Protein 3R2N (pdb70)

Foldseek 3Di:
DDDPVVFLVVQLVQQVPAADPPVVKKKKKWFAFPVGDIFIFIWHADPPGVVIDHRLNRRLVVCVVVPAGATAEMFMAINVSAGDDDDPVSLVVNCVRHNQNHWYQHNVGIDGSCVVPPD/DPDDDVVVFLVQQQVQQVPAADPPVPKKKKKWFQFPVGDIFIFIWHADPPGVVIDHRLNRRLVRCVVVPHGATAEMFMAIPVSQGDDDDPVSLVVNCVRHNQRRWYQHNVGIDTSCVVPPD/DDPVVVFLVVQLVQQVPAADPPVPKKKKKWFAFPVGDIFMFIWHADPPGVPIDHRLNRRLVVCVVVPHGATAEMFMQINVSAGDDDDPVSLVVNCVRHNQNHWYQHNVGIDTSCRVPPD/DVVPDDVVVFLVVQLVVQVPAADPPPPKKKKKWFAFPVGDIFMFIWHADPPRVVTRHRLNRRLVVCVVVPHGATAEMFMAINVSAGDDDDPVSLVSNCVRHNQNRWYQHNVGIDGSCVVPPD

Sequence (481 aa):
DVNWDTLQKAAVAARANSYAPYSNFPVGVAGFVNDGRLITGVNVENASYGLALCAECSMISALYATGGGRLVAVYCCVDGNGDSLMPCGRCRQLLYEHGGPELKIMTPKGVQTMAQLLPQMGDVNWDTLQKAAVAARANSYAPYSNFPVGVAGFVNDGRLITGVNVENASYGLALCAECSMISALYATGGGRLVAVYCCVDGNGDSLMPCGRCRQLLYEHGGPELKIMTPKGVQTMAQLLPQDVNWDTLQKAAVAARANSYAPYSNFPVGVAGFVNDGRLITGVNVENASYGLALCAECSMISALYATGGGRLVAVYCCVDGNGDSLMPCGRCRQLLYEHGGPELKIMTPKGVQTMAQLLPQSMGDVNWDTLQKAAVAARANSYAPYSNFPVGVAGFVNDGRLITGVNVENASYGLALCAECSMISALYATGGGRLVAVYCCVDGNGDSLMPCGRCRQLLYEHGGPELKIMTPKGVQTMAQLLPQ

InterPro domains:
  IPR002125 Cytidine and deoxycytidylate deaminase domain [PF00383] (9-104)
  IPR002125 Cytidine and deoxycytidylate deaminase domain [PS51747] (4-126)
  IPR006262 Cytidine deaminase, homotetrameric [TIGR01354] (7-127)
  IPR016192 APOBEC/CMP deaminase, zinc-binding [PS00903] (56-96)
  IPR016193 Cytidine deaminase-like [SSF53927] (5-126)
  IPR050202 Cytidine and Deoxycytidylate Deaminase [PTHR11644] (7-127)

Solvent-accessible surface area: 17416 Å² total; per-residue (Å²): 208,24,82,47,106,56,0,45,52,20,0,46,70,15,44,91,52,26,50,12,78,82,32,87,101,42,12,0,0,0,0,34,2,94,96,54,62,70,10,39,2,3,12,3,10,0,64,15,38,13,6,10,8,25,1,7,1,4,0,0,4,25,0,22,50,74,52,12,34,108,2,67,0,0,27,1,0,22,39,132,13,83,19,50,32,2,21,0,21,0,1,19,3,0,53,24,0,13,4,72,81,3,94,0,32,6,100,97,26,63,53,40,0,49,86,1,0,37,120,250,82,130,32,82,46,106,59,0,46,59,18,0,49,70,14,46,89,47,25,51,11,75,81,38,126,101,42,12,0,0,0,0,36,2,90,102,53,62,73,8,40,3,3,15,4,10,1,58,16,37,12,5,8,8,25,1,8,0,4,0,0,4,26,0,27,48,80,52,9,38,101,2,60,0,0,28,3,0,23,39,129,10,87,17,40,43,3,21,0,19,0,2,23,5,0,58,30,2,11,8,65,150,3,86,0,31,4,102,92,29,69,31,46,0,52,90,0,1,35,103,156,33,87,51,104,58,0,46,53,19,0,50,71,16,45,91,50,25,47,10,63,76,36,120,103,42,16,0,0,0,0,35,3,97,102,52,62,72,8,38,2,3,13,3,10,0,63,16,39,13,4,7,8,23,1,10,0,4,0,0,5,28,0,23,57,75,52,9,37,113,2,62,0,0,27,1,0,21,38,131,9,84,16,44,51,3,20,0,17,0,2,23,4,0,54,28,2,12,5,68,78,3,86,0,30,5,95,106,26,60,57,41,0,49,91,1,0,31,114,130,202,79,102,30,80,42,88,54,0,43,135,20,0,53,68,16,46,92,49,26,53,12,79,78,36,131,97,42,12,0,0,0,0,36,3,91,101,53,62,65,9,39,1,2,12,3,10,1,57,14,38,12,7,10,9,24,1,7,1,4,0,0,4,26,0,25,50,81,52,10,36,107,2,61,0,0,25,2,0,24,38,133,9,87,21,42,37,1,20,0,20,0,1,19,2,0,53,26,1,13,4,69,80,2,87,0,34,8,94,168,28,63,46,42,0,51,89,3,0,34,113

Radius of gyration: 21.73 Å; Cα contacts (8 Å, |Δi|>4): 1316; chains: 4; bounding box: 51×52×56 Å

Nearest PDB structures (foldseek):
  3r2n-assembly1_C  TM=1.006E+00  e=1.590E-26  Mycobacterium leprae Br4923
  6kw6-assembly1_A  TM=9.988E-01  e=7.487E-21  Streptomyces noursei
  4f3w-assembly1_C  TM=9.900E-01  e=4.839E-20  Mycobacterium marinum M
  4wif-assembly1_A  TM=9.879E-01  e=8.635E-20  Mycobacterium tuberculosis
  3mpz-assembly1_B  TM=9.861E-01  e=1.541E-19  Mycolicibacterium smegmatis MC2 155

Organism: Mycobacterium leprae (strain Br4923) (NCBI:txid561304)

Structure (mmCIF, N/CA/C/O backbone):
data_3R2N
#
_entry.id   3R2N
#
_cell.length_a   56.840
_cell.length_b   79.740
_cell.length_c   104.540
_cell.angle_alpha   90.000
_cell.angle_beta   90.000
_cell.angle_gamma   90.000
#
_symmetry.space_group_name_H-M   'P 21 21 21'
#
loop_
_entity.id
_entity.type
_entity.pdbx_description
1 polymer 'Cytidine deaminase'
2 non-polymer 'ZINC ION'
3 non-polymer 1,2-ETHANEDIOL
4 non-polymer GLYCEROL
5 water water
#
loop_
_atom_site.group_PDB
_atom_site.id
_atom_site.type_symbol
_atom_site.label_atom_id
_atom_site.label_alt_id
_atom_site.label_comp_id
_atom_site.label_asym_id
_atom_site.label_entity_id
_atom_site.label_seq_id
_atom_site.pdbx_PDB_ins_code
_atom_site.Cartn_x
_atom_site.Cartn_y
_atom_site.Cartn_z
_atom_site.occupancy
_atom_site.B_iso_or_equiv
_atom_site.auth_seq_id
_atom_site.auth_comp_id
_atom_site.auth_asym_id
_atom_site.auth_atom_id
_atom_site.pdbx_PDB_model_num
ATOM 1 N N . ASP A 1 7 ? 24.042 28.679 31.318 1.00 61.42 3 ASP A N 1
ATOM 2 C CA . ASP A 1 7 ? 25.206 27.834 30.899 1.00 60.83 3 ASP A CA 1
ATOM 3 C C . ASP A 1 7 ? 24.777 26.356 30.757 1.00 58.63 3 ASP A C 1
ATOM 4 O O . ASP A 1 7 ? 23.614 26.013 31.020 1.00 57.96 3 ASP A O 1
ATOM 9 N N . VAL A 1 8 ? 25.709 25.494 30.336 1.00 56.86 4 VAL A N 1
ATOM 10 C CA . VAL A 1 8 ? 25.485 24.040 30.337 1.00 54.50 4 VAL A CA 1
ATOM 11 C C . VAL A 1 8 ? 26.453 23.320 31.281 1.00 53.88 4 VAL A C 1
ATOM 12 O O . VAL A 1 8 ? 27.673 23.547 31.256 1.00 54.30 4 VAL A O 1
ATOM 14 N N . ASN A 1 9 ? 25.896 22.462 32.127 1.00 52.88 5 ASN A N 1
ATOM 15 C CA . ASN A 1 9 ? 26.716 21.594 32.968 1.00 52.57 5 ASN A CA 1
ATOM 16 C C . ASN A 1 9 ? 26.970 20.260 32.282 1.00 50.88 5 ASN A C 1
ATOM 17 O O . ASN A 1 9 ? 26.088 19.383 32.256 1.00 49.63 5 ASN A O 1
ATOM 22 N N . TRP A 1 10 ? 28.184 20.114 31.753 1.00 50.46 6 TRP A N 1
ATOM 23 C CA . TRP A 1 10 ? 28.551 18.952 30.958 1.00 48.80 6 TRP A CA 1
ATOM 24 C C . TRP A 1 10 ? 28.786 17.707 31.806 1.00 48.95 6 TRP A C 1
ATOM 25 O O . TRP A 1 10 ? 28.512 16.587 31.342 1.00 48.08 6 TRP A O 1
ATOM 36 N N . ASP A 1 11 ? 29.259 17.888 33.041 1.00 49.67 7 ASP A N 1
ATOM 37 C CA . ASP A 1 11 ? 29.458 16.737 33.926 1.00 50.00 7 ASP A CA 1
ATOM 38 C C . ASP A 1 11 ? 28.115 16.064 34.253 1.00 47.58 7 ASP A C 1
ATOM 39 O O . ASP A 1 11 ? 28.032 14.838 34.345 1.00 46.67 7 ASP A O 1
ATOM 44 N N . THR A 1 12 ? 27.069 16.874 34.394 1.00 46.49 8 THR A N 1
ATOM 45 C CA . THR A 1 12 ? 25.723 16.369 34.718 1.00 45.39 8 THR A CA 1
ATOM 46 C C . THR A 1 12 ? 25.155 15.492 33.588 1.00 43.43 8 THR A C 1
ATOM 47 O O . THR A 1 12 ? 24.515 14.473 33.844 1.00 42.85 8 THR A O 1
ATOM 51 N N . LEU A 1 13 ? 25.425 15.878 32.338 1.00 42.00 9 LEU A N 1
ATOM 52 C CA . LEU A 1 13 ? 25.030 15.076 31.184 1.00 39.45 9 LEU A CA 1
ATOM 53 C C . LEU A 1 13 ? 25.845 13.784 31.040 1.00 39.07 9 LEU A C 1
ATOM 54 O O . LEU A 1 13 ? 25.290 12.726 30.713 1.00 38.37 9 LEU A O 1
ATOM 59 N N . GLN A 1 14 ? 27.150 13.853 31.283 1.00 39.46 10 GLN A N 1
ATOM 60 C CA . GLN A 1 14 ? 27.980 12.669 31.136 1.00 39.76 10 GLN A CA 1
ATOM 61 C C . GLN A 1 14 ? 27.672 11.636 32.220 1.00 39.65 10 GLN A C 1
ATOM 62 O O . GLN A 1 14 ? 27.753 10.434 31.979 1.00 40.02 10 GLN A O 1
ATOM 68 N N . LYS A 1 15 ? 27.279 12.094 33.399 1.00 39.78 11 LYS A N 1
ATOM 69 C CA . LYS A 1 15 ? 26.902 11.166 34.443 1.00 40.03 11 LYS A CA 1
ATOM 70 C C . LYS A 1 15 ? 25.508 10.594 34.143 1.00 38.52 11 LYS A C 1
ATOM 71 O O . LYS A 1 15 ? 25.255 9.400 34.341 1.00 38.44 11 LYS A O 1
ATOM 73 N N . ALA A 1 16 ? 24.615 11.456 33.669 1.0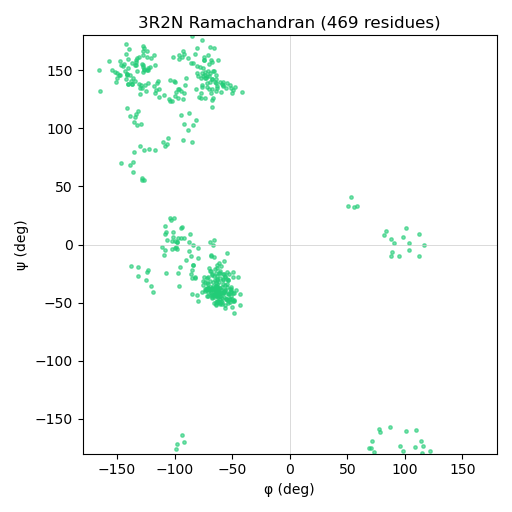0 36.92 12 ALA A N 1
ATOM 74 C CA . ALA A 1 16 ? 23.260 11.045 33.336 1.00 35.90 12 ALA A CA 1
ATOM 75 C C . ALA A 1 16 ? 23.259 10.035 32.175 1.00 34.91 12 ALA A C 1
ATOM 76 O O . ALA A 1 16 ? 22.495 9.063 32.189 1.00 34.63 12 ALA A O 1
ATOM 78 N N . ALA A 1 17 ? 24.160 10.237 31.218 1.00 34.89 13 ALA A N 1
ATOM 79 C CA . ALA A 1 17 ? 24.307 9.323 30.076 1.00 33.89 13 ALA A CA 1
ATOM 80 C C . ALA A 1 17 ? 24.799 7.964 30.553 1.00 34.09 13 ALA A C 1
ATOM 81 O O . ALA A 1 17 ? 24.182 6.920 30.250 1.00 33.72 13 ALA A O 1
ATOM 83 N N . VAL A 1 18 ? 25.873 7.986 31.340 1.00 34.80 14 VAL A N 1
ATOM 84 C CA . VAL A 1 18 ? 26.462 6.764 31.894 1.00 35.20 14 VAL A CA 1
ATOM 85 C C . VAL A 1 18 ? 25.423 6.027 32.722 1.00 35.44 14 VAL A C 1
ATOM 86 O O . VAL A 1 18 ? 25.257 4.813 32.606 1.00 35.82 14 VAL A O 1
ATOM 90 N N . ALA A 1 19 ? 24.716 6.777 33.559 1.00 35.85 15 ALA A N 1
ATOM 91 C CA . ALA A 1 19 ? 23.659 6.195 34.385 1.00 35.77 15 ALA A CA 1
ATOM 92 C C . ALA A 1 19 ? 22.648 5.469 33.491 1.00 34.23 15 ALA A C 1
ATOM 93 O O . ALA A 1 19 ? 22.279 4.338 33.777 1.00 35.03 15 ALA A O 1
ATOM 95 N N . ALA A 1 20 ? 22.229 6.125 32.409 1.00 33.36 16 ALA A N 1
ATOM 96 C CA . ALA A 1 20 ? 21.184 5.621 31.483 1.00 31.67 16 ALA A CA 1
ATOM 97 C C . ALA A 1 20 ? 21.637 4.383 30.731 1.00 31.77 16 ALA A C 1
ATOM 98 O O . ALA A 1 20 ? 20.813 3.512 30.407 1.00 30.65 16 ALA A O 1
ATOM 100 N N . ARG A 1 21 ? 22.950 4.328 30.458 1.00 32.16 17 ARG A N 1
ATOM 101 C CA . ARG A 1 21 ? 23.594 3.246 29.709 1.00 32.59 17 ARG A CA 1
ATOM 102 C C . ARG A 1 21 ? 23.379 1.866 30.343 1.00 33.31 17 ARG A C 1
ATOM 103 O O . ARG A 1 21 ? 23.430 0.826 29.653 1.00 33.50 17 ARG A O 1
ATOM 111 N N . ALA A 1 22 ? 23.140 1.850 31.648 1.00 33.58 18 ALA A N 1
ATOM 112 C CA . ALA A 1 22 ? 22.814 0.600 32.345 1.00 34.04 18 ALA A CA 1
ATOM 113 C C . ALA A 1 22 ? 21.683 -0.203 31.670 1.00 33.92 18 ALA A C 1
ATOM 114 O O . ALA A 1 22 ? 21.760 -1.444 31.653 1.00 33.38 18 ALA A O 1
ATOM 116 N N . ASN A 1 23 ? 20.652 0.494 31.135 1.00 33.07 19 ASN A N 1
ATOM 117 C CA . ASN A 1 23 ? 19.466 -0.169 30.507 1.00 33.05 19 ASN A CA 1
ATOM 118 C C . ASN A 1 23 ? 19.658 -0.513 29.034 1.00 33.41 19 ASN A C 1
ATOM 119 O O . ASN A 1 23 ? 18.702 -0.928 28.333 1.00 33.32 19 ASN A O 1
ATOM 124 N N . SER A 1 24 ? 20.891 -0.363 28.557 1.00 33.77 20 SER A N 1
ATOM 125 C CA . SER A 1 24 ? 21.173 -0.550 27.135 1.00 34.19 20 SER A CA 1
ATOM 126 C C . SER A 1 24 ? 20.799 -1.941 26.709 1.00 33.89 20 SER A C 1
ATOM 127 O O . SER A 1 24 ? 21.072 -2.879 27.447 1.00 34.34 20 SER A O 1
ATOM 130 N N . TYR A 1 25 ? 20.180 -2.060 25.529 1.00 33.64 21 TYR A N 1
ATOM 131 C CA . TYR A 1 25 ? 19.955 -3.360 24.862 1.00 33.98 21 TYR A CA 1
ATOM 132 C C . TYR A 1 25 ? 20.859 -3.521 23.621 1.00 34.56 21 TYR A C 1
ATOM 133 O O . TYR A 1 25 ? 20.465 -3.225 22.488 1.00 34.33 21 TYR A O 1
ATOM 142 N N . ALA A 1 26 ? 22.082 -3.980 23.856 1.00 35.49 22 ALA A N 1
ATOM 143 C CA . ALA A 1 26 ? 23.082 -4.148 22.804 1.00 36.07 22 ALA A CA 1
ATOM 144 C C . ALA A 1 26 ? 23.698 -5.539 22.810 1.00 37.36 22 ALA A C 1
ATOM 145 O O . ALA A 1 26 ? 24.933 -5.657 22.863 1.00 38.45 22 ALA A O 1
ATOM 147 N N . PRO A 1 27 ? 22.854 -6.598 22.721 1.00 38.21 23 PRO A N 1
ATOM 148 C CA . PRO A 1 27 ? 23.399 -7.974 22.762 1.00 39.34 23 PRO A CA 1
ATOM 149 C C . PRO A 1 27 ? 24.200 -8.372 21.518 1.00 39.95 23 PRO A C 1
ATOM 150 O O . PRO A 1 27 ? 25.004 -9.309 21.590 1.00 41.00 23 PRO A O 1
ATOM 154 N N . TYR A 1 28 ? 23.994 -7.664 20.410 1.00 38.72 24 TYR A N 1
ATOM 155 C CA . TYR A 1 28 ? 24.618 -8.018 19.137 1.00 39.14 24 TYR A CA 1
ATOM 156 C C . TYR A 1 28 ? 26.044 -7.450 18.957 1.00 39.41 24 TYR A C 1
ATOM 157 O O . TYR A 1 28 ? 26.950 -8.159 18.485 1.00 40.48 24 TYR A O 1
ATOM 166 N N . SER A 1 29 ? 26.249 -6.189 19.347 1.00 38.24 25 SER A N 1
ATOM 167 C CA . SER A 1 29 ? 27.572 -5.573 19.260 1.00 38.18 25 SER A CA 1
ATOM 168 C C . SER A 1 29 ? 28.348 -5.676 20.581 1.00 38.62 25 SER A C 1
ATOM 169 O O . SER A 1 29 ? 29.570 -5.541 20.588 1.00 39.13 25 SER A O 1
ATOM 172 N N . ASN A 1 30 ? 27.639 -5.917 21.683 1.00 38.54 26 ASN A N 1
ATOM 173 C CA . ASN A 1 30 ? 28.238 -5.873 23.023 1.00 39.35 26 ASN A CA 1
ATOM 174 C C . ASN A 1 30 ? 28.904 -4.515 23.242 1.00 38.74 26 ASN A C 1
ATOM 175 O O . ASN A 1 30 ? 29.936 -4.394 23.932 1.00 39.35 26 ASN A O 1
ATOM 177 N N . PHE A 1 31 ? 28.291 -3.502 22.617 1.00 37.42 27 PHE A N 1
ATOM 178 C CA . PHE A 1 31 ? 28.768 -2.121 22.611 1.00 36.08 27 PHE A CA 1
ATOM 179 C C . PHE A 1 31 ? 27.604 -1.231 23.088 1.00 34.47 27 PHE A C 1
ATOM 180 O O . PHE A 1 31 ? 26.879 -0.638 22.270 1.00 33.21 27 PHE A O 1
ATOM 188 N N . PRO A 1 32 ? 27.421 -1.148 24.421 1.00 34.01 28 PRO A N 1
ATOM 189 C CA . PRO A 1 32 ? 26.321 -0.361 25.008 1.00 32.82 28 PRO A CA 1
ATOM 190 C C . PRO A 1 32 ? 26.616 1.132 24.897 1.00 31.32 28 PRO A C 1
ATOM 191 O O . PRO A 1 32 ? 27.779 1.541 25.006 1.00 31.26 28 PRO A O 1
ATOM 195 N N . VAL A 1 33 ? 25.577 1.924 24.654 1.00 29.05 29 VAL A N 1
ATOM 196 C CA . VAL A 1 33 ? 25.715 3.370 24.564 1.00 27.87 29 VAL A CA 1
ATOM 197 C C . VAL A 1 33 ? 24.609 4.071 25.365 1.00 27.70 29 VAL A C 1
ATOM 198 O O . VAL A 1 33 ? 23.422 3.666 25.325 1.00 27.04 29 VAL A O 1
ATOM 202 N N . GLY A 1 34 ? 24.989 5.155 26.045 1.00 28.48 30 GLY A N 1
ATOM 203 C CA . GLY A 1 34 ? 24.018 6.049 26.697 1.00 27.98 30 GLY A CA 1
ATOM 204 C C . GLY A 1 34 ? 24.168 7.474 26.189 1.00 28.56 30 GLY A C 1
ATOM 205 O O . GLY A 1 34 ? 25.280 7.915 25.812 1.00 28.57 30 GLY A O 1
ATOM 206 N N . VAL A 1 35 ? 23.055 8.207 26.183 1.00 28.04 31 VAL A N 1
ATOM 207 C CA . VAL A 1 35 ? 23.082 9.620 25.832 1.00 28.25 31 VAL A CA 1
ATOM 208 C C . VAL A 1 35 ? 22.174 10.422 26.745 1.00 28.76 31 VAL A C 1
ATOM 209 O O . VAL A 1 35 ? 21.117 9.941 27.193 1.00 29.49 31 VAL A O 1
ATOM 213 N N . ALA A 1 36 ? 22.593 11.652 27.019 1.00 29.37 32 ALA A N 1
ATOM 214 C CA . ALA A 1 36 ? 21.805 12.590 27.817 1.00 29.78 32 ALA A CA 1
ATOM 215 C C . ALA A 1 36 ? 21.852 13.948 27.153 1.00 30.14 32 ALA A C 1
ATOM 216 O O . ALA A 1 36 ? 22.886 14.342 26.608 1.00 30.67 32 ALA A O 1
ATOM 218 N N . GLY A 1 37 ? 20.738 14.671 27.203 1.00 30.93 33 GLY A N 1
ATOM 219 C CA . GLY A 1 37 ? 20.685 16.034 26.663 1.00 31.42 33 GLY A CA 1
ATOM 220 C C . GLY A 1 37 ? 19.740 16.972 27.416 1.00 32.47 33 GLY A C 1
ATOM 221 O O . GLY A 1 37 ? 18.810 16.509 28.101 1.00 32.20 33 GLY A O 1
ATOM 222 N N . PHE A 1 38 ? 19.975 18.282 27.278 1.00 32.49 34 PHE A N 1
ATOM 223 C CA . PHE A 1 38 ? 19.055 19.283 27.803 1.00 33.20 34 PHE A CA 1
ATOM 224 C C . PHE A 1 38 ? 18.092 19.801 26.741 1.00 33.15 34 PHE A C 1
ATOM 225 O O . PHE A 1 38 ? 18.511 20.147 25.610 1.00 32.93 34 PHE A O 1
ATOM 233 N N . VAL A 1 39 ? 16.810 19.870 27.100 1.00 33.26 35 VAL A N 1
ATOM 234 C CA . VAL A 1 39 ? 15.841 20.558 26.243 1.00 34.30 35 VAL A CA 1
ATOM 235 C C . VAL A 1 39 ? 15.851 22.059 26.586 1.00 36.15 35 VAL A C 1
ATOM 236 O O . VAL A 1 39 ? 16.267 22.448 27.701 1.00 37.89 35 VAL A O 1
ATOM 240 N N . ASN A 1 40 ? 15.427 22.898 25.630 1.00 37.15 36 ASN A N 1
ATOM 241 C CA . ASN A 1 40 ? 15.399 24.377 25.770 1.00 38.75 36 ASN A CA 1
ATOM 242 C C . ASN A 1 40 ? 14.635 24.927 27.004 1.00 40.39 36 ASN A C 1
ATOM 243 O O . ASN A 1 40 ? 14.657 26.132 27.273 1.00 41.69 36 ASN A O 1
ATOM 248 N N . ASP A 1 41 ? 13.955 24.044 27.730 1.00 40.74 37 ASP A N 1
ATOM 249 C CA . ASP A 1 41 ? 13.255 24.423 28.957 1.00 42.57 37 ASP A CA 1
ATOM 250 C C . ASP A 1 41 ? 14.019 23.878 30.182 1.00 42.51 37 ASP A C 1
ATOM 251 O O . ASP A 1 41 ? 13.495 23.871 31.312 1.00 42.92 37 ASP A O 1
ATOM 256 N N . GLY A 1 42 ? 15.239 23.393 29.944 1.00 41.52 38 GLY A N 1
ATOM 257 C CA . GLY A 1 42 ? 16.099 22.963 31.044 1.00 41.59 38 GLY A CA 1
ATOM 258 C C . GLY A 1 42 ? 15.948 21.523 31.486 1.00 41.08 38 GLY A C 1
ATOM 259 O O . GLY A 1 42 ? 16.752 21.048 32.290 1.00 41.93 38 GLY A O 1
ATOM 260 N N . ARG A 1 43 ? 14.926 20.819 30.991 1.00 40.28 39 ARG A N 1
ATOM 261 C CA . ARG A 1 43 ? 14.739 19.428 31.386 1.00 38.86 39 ARG A CA 1
ATOM 262 C C . ARG A 1 43 ? 15.759 18.496 30.755 1.00 37.67 39 ARG A C 1
ATOM 263 O O . ARG A 1 43 ? 16.247 18.738 29.650 1.00 37.69 39 ARG A O 1
ATOM 271 N N . LEU A 1 44 ? 16.086 17.437 31.493 1.00 37.59 40 LEU A N 1
ATOM 272 C CA . LEU A 1 44 ? 17.115 16.469 31.112 1.00 36.69 40 LEU A CA 1
ATOM 273 C C . LEU A 1 44 ? 16.438 15.171 30.627 1.00 35.18 40 LEU A C 1
ATOM 274 O O . LEU A 1 44 ? 15.595 14.624 31.323 1.00 35.97 40 LEU A O 1
ATOM 279 N N . ILE A 1 45 ? 16.779 14.724 29.417 1.00 33.61 41 ILE A N 1
ATOM 280 C CA . ILE A 1 45 ? 16.253 13.475 28.825 1.00 31.79 41 ILE A CA 1
ATOM 281 C C . ILE A 1 45 ? 17.409 12.560 28.427 1.00 31.01 41 ILE A C 1
ATOM 282 O O . ILE A 1 45 ? 18.502 13.045 28.124 1.00 31.62 41 ILE A O 1
ATOM 287 N N . THR A 1 46 ? 17.183 11.244 28.458 1.00 30.55 42 THR A N 1
ATOM 288 C CA . THR A 1 46 ? 18.203 10.263 28.060 1.00 29.84 42 THR A CA 1
ATOM 289 C C . THR A 1 46 ? 17.677 9.268 27.013 1.00 29.18 42 THR A C 1
ATOM 290 O O . THR A 1 46 ? 16.466 9.220 26.716 1.00 29.09 42 THR A O 1
ATOM 294 N N . GLY A 1 47 ? 18.595 8.467 26.473 1.00 27.84 43 GLY A N 1
ATOM 295 C CA . GLY A 1 47 ? 18.237 7.346 25.588 1.00 26.68 43 GLY A CA 1
ATOM 296 C C . GLY A 1 47 ? 19.360 6.324 25.590 1.00 26.03 43 GLY A C 1
ATOM 297 O O . GLY A 1 47 ? 20.499 6.655 25.920 1.00 25.26 43 GLY A O 1
ATOM 298 N N . VAL A 1 48 ? 19.034 5.080 25.230 1.00 25.99 44 VAL A N 1
ATOM 299 C CA . VAL A 1 48 ? 20.024 3.974 25.134 1.00 25.59 44 VAL A CA 1
ATOM 300 C C . VAL A 1 48 ? 19.808 3.317 23.784 1.00 26.09 44 VAL A C 1
ATOM 301 O O . VAL A 1 48 ? 18.717 3.487 23.187 1.00 26.48 44 VAL A O 1
ATOM 305 N N . ASN A 1 49 ? 20.801 2.564 23.312 1.00 25.77 45 ASN A N 1
ATOM 306 C CA . ASN A 1 49 ? 20.671 1.806 22.073 1.00 26.58 45 ASN A CA 1
ATOM 307 C C . ASN A 1 49 ? 19.902 0.530 22.280 1.00 27.67 45 ASN A C 1
ATOM 308 O O . ASN A 1 49 ? 19.974 -0.106 23.336 1.00 27.89 45 ASN A O 1
ATOM 313 N N . VAL A 1 50 ? 19.139 0.167 21.254 1.00 28.45 46 VAL A N 1
ATOM 314 C CA . VAL A 1 50 ? 18.348 -1.053 21.262 1.00 28.50 46 VAL A CA 1
ATOM 315 C C . VAL A 1 50 ? 18.528 -1.729 19.915 1.00 29.33 46 VAL A C 1
ATOM 316 O O . VAL A 1 50 ? 17.980 -1.287 18.903 1.00 29.32 46 VAL A O 1
ATOM 320 N N . GLU A 1 51 ? 19.310 -2.806 19.925 1.00 30.31 47 GLU A N 1
ATOM 321 C CA . GLU A 1 51 ? 19.697 -3.493 18.713 1.00 30.98 47 GLU A CA 1
ATOM 322 C C . GLU A 1 51 ? 18.591 -4.480 18.347 1.00 32.07 47 GLU A C 1
ATOM 323 O O . GLU A 1 51 ? 17.569 -4.555 19.050 1.00 32.69 47 GLU A O 1
ATOM 329 N N . ASN A 1 52 ? 18.756 -5.203 17.240 1.00 32.75 48 ASN A N 1
ATOM 330 C CA . ASN A 1 52 ? 17.727 -6.110 16.760 1.00 33.84 48 ASN A CA 1
ATOM 331 C C . ASN A 1 52 ? 18.402 -7.174 15.961 1.00 35.23 48 ASN A C 1
ATOM 332 O O . ASN A 1 52 ? 19.468 -6.917 15.393 1.00 36.23 48 ASN A O 1
ATOM 337 N N . ALA A 1 53 ? 17.817 -8.375 15.947 1.00 36.88 49 ALA A N 1
ATOM 338 C CA . ALA A 1 53 ? 18.365 -9.515 15.179 1.00 38.70 49 ALA A CA 1
ATOM 339 C C . ALA A 1 53 ? 18.653 -9.127 13.711 1.00 39.24 49 ALA A C 1
ATOM 340 O O . ALA A 1 53 ? 19.679 -9.518 13.144 1.00 39.45 49 ALA A O 1
ATOM 342 N N . SER A 1 54 ? 17.749 -8.337 13.128 1.00 39.24 50 SER A N 1
ATOM 343 C CA . SER A 1 54 ? 18.028 -7.642 11.875 1.00 38.80 50 SER A CA 1
ATOM 344 C C . SER A 1 54 ? 18.778 -6.305 12.121 1.00 37.60 50 SER A C 1
ATOM 345 O O . SER A 1 54 ? 18.197 -5.276 12.527 1.00 35.71 50 SER A O 1
ATOM 348 N N . TYR A 1 55 ? 20.085 -6.329 11.871 1.00 37.73 51 TYR A N 1
ATOM 349 C CA . TYR A 1 55 ? 20.954 -5.223 12.250 1.00 37.00 51 TYR A CA 1
ATOM 350 C C . TYR A 1 55 ? 20.371 -3.845 11.952 1.00 36.58 51 TYR A C 1
ATOM 351 O O . TYR A 1 55 ? 20.310 -2.982 12.839 1.00 36.03 51 TYR A O 1
ATOM 360 N N . GLY A 1 56 ? 19.939 -3.638 10.710 1.00 36.59 52 GLY A N 1
ATOM 361 C CA . GLY A 1 56 ? 19.469 -2.326 10.266 1.00 35.80 52 GLY A CA 1
ATOM 362 C C . GLY A 1 56 ? 18.191 -1.837 10.935 1.00 35.22 52 GLY A C 1
ATOM 363 O O . GLY A 1 56 ? 17.662 -0.757 10.581 1.00 34.29 52 GLY A O 1
ATOM 364 N N . LEU A 1 57 ? 17.686 -2.612 11.897 1.00 34.34 53 LEU A N 1
ATOM 365 C CA . LEU A 1 57 ? 16.519 -2.158 12.659 1.00 33.58 53 LEU A CA 1
ATOM 366 C C . LEU A 1 57 ? 16.917 -1.622 14.050 1.00 32.71 53 LEU A C 1
ATOM 367 O O . LEU A 1 57 ? 16.054 -1.122 14.797 1.00 32.37 53 LEU A O 1
ATOM 372 N N . ALA A 1 58 ? 18.215 -1.724 14.379 1.00 31.57 54 ALA A N 1
ATOM 373 C CA . ALA A 1 58 ? 18.782 -1.136 15.605 1.00 30.89 54 ALA A CA 1
ATOM 374 C C . ALA A 1 58 ? 18.421 0.323 15.783 1.00 30.24 54 ALA A C 1
ATOM 375 O O . ALA A 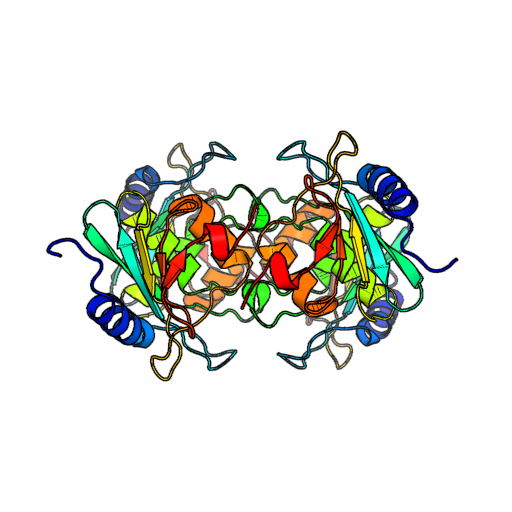1 58 ? 18.530 1.108 14.848 1.00 30.59 54 ALA A O 1
ATOM 377 N N . LEU A 1 59 ? 18.013 0.691 16.992 1.00 29.52 55 LEU A N 1
ATOM 378 C CA . LEU A 1 59 ? 17.805 2.115 17.335 1.00 28.44 55 LEU A CA 1
ATOM 379 C C . LEU A 1 59 ? 19.032 2.613 18.087 1.00 28.19 55 LEU A C 1
ATOM 380 O O . LEU A 1 59 ? 19.504 1.960 19.015 1.00 28.40 55 LEU A O 1
ATOM 385 N N . CYS A 1 60 ? 19.562 3.756 17.666 1.00 28.60 56 CYS A N 1
ATOM 386 C CA . CYS A 1 60 ? 20.703 4.378 18.334 1.00 28.26 56 CYS A CA 1
ATOM 387 C C . CYS A 1 60 ? 20.231 5.010 19.647 1.00 27.07 56 CYS A C 1
ATOM 388 O O . CYS A 1 60 ? 19.024 5.327 19.803 1.00 25.65 56 CYS A O 1
ATOM 391 N N . ALA A 1 61 ? 21.177 5.218 20.577 1.00 26.32 57 ALA A N 1
ATOM 392 C CA . ALA A 1 61 ? 20.876 5.995 21.806 1.00 26.27 57 ALA A CA 1
ATOM 393 C C . ALA A 1 61 ? 20.187 7.340 21.525 1.00 25.80 57 ALA A C 1
ATOM 394 O O . ALA A 1 61 ? 19.153 7.668 22.129 1.00 25.61 57 ALA A O 1
ATOM 396 N N . GLU A 1 62 ? 20.754 8.097 20.595 1.00 26.07 58 GLU A N 1
ATOM 397 C CA . GLU A 1 62 ? 20.189 9.365 20.184 1.00 26.63 58 GLU A CA 1
ATOM 398 C C . GLU A 1 62 ? 18.755 9.210 19.663 1.00 27.24 58 GLU A C 1
ATOM 399 O O . GLU A 1 62 ? 17.943 10.119 19.845 1.00 28.46 58 GLU A O 1
ATOM 405 N N . CYS A 1 63 ? 18.437 8.097 19.001 1.00 27.22 59 CYS A N 1
ATOM 406 C CA . CYS A 1 63 ? 17.072 7.905 18.491 1.00 27.59 59 CYS A CA 1
ATOM 407 C C . CYS A 1 63 ? 16.143 7.751 19.665 1.00 27.57 59 CYS A C 1
ATOM 408 O O . CYS A 1 63 ? 15.005 8.227 19.602 1.00 28.25 59 CYS A O 1
ATOM 411 N N . SER A 1 64 ? 16.611 7.060 20.715 1.00 26.42 60 SER A N 1
ATOM 412 C CA . SER A 1 64 ? 15.784 6.841 21.895 1.00 26.64 60 SER A CA 1
ATOM 413 C C . SER A 1 64 ? 15.459 8.137 22.637 1.00 26.99 60 SER A C 1
ATOM 414 O O . SER A 1 64 ? 14.289 8.367 23.015 1.00 27.84 60 SER A O 1
ATOM 417 N N . MET A 1 65 ? 16.480 8.971 22.811 1.00 26.96 61 MET A N 1
ATOM 418 C CA . MET A 1 65 ? 16.366 10.330 23.371 1.00 27.76 61 MET A CA 1
ATOM 419 C C . MET A 1 65 ? 15.388 11.218 22.587 1.00 28.42 61 MET A C 1
ATOM 420 O O . MET A 1 65 ? 14.649 12.002 23.186 1.00 29.44 61 MET A O 1
ATOM 425 N N . ILE A 1 66 ? 15.406 11.109 21.258 1.00 28.47 62 ILE A N 1
ATOM 426 C CA . ILE A 1 66 ? 14.539 11.903 20.397 1.00 28.80 62 ILE A CA 1
ATOM 427 C C . ILE A 1 66 ? 13.092 11.517 20.710 1.00 29.54 62 ILE A C 1
ATOM 428 O O . ILE A 1 66 ? 12.215 12.378 20.848 1.00 30.28 62 ILE A O 1
ATOM 433 N N . SER A 1 67 ? 12.856 10.214 20.835 1.00 28.96 63 SER A N 1
ATOM 434 C CA . SER A 1 67 ? 11.568 9.703 21.278 1.00 28.88 63 SER A CA 1
ATOM 435 C C . SER A 1 67 ? 11.224 10.197 22.673 1.00 29.24 63 SER A C 1
ATOM 436 O O . SER A 1 67 ? 10.065 10.521 22.952 1.00 29.66 63 SER A O 1
ATOM 439 N N . ALA A 1 68 ? 12.227 10.294 23.551 1.00 29.05 64 ALA A N 1
ATOM 440 C CA . ALA A 1 68 ? 11.955 10.772 24.898 1.00 29.20 64 ALA A CA 1
ATOM 441 C C . ALA A 1 68 ? 11.570 12.236 24.833 1.00 30.13 64 ALA A C 1
ATOM 442 O O . ALA A 1 68 ? 10.619 12.661 25.544 1.00 31.59 64 ALA A O 1
ATOM 444 N N . LEU A 1 69 ? 12.238 12.991 23.951 1.00 29.05 65 LEU A N 1
ATOM 445 C CA . LEU A 1 69 ? 11.920 14.425 23.757 1.00 29.74 65 LEU A CA 1
ATOM 446 C C . LEU A 1 69 ? 10.416 14.667 23.529 1.00 30.85 65 LEU A C 1
ATOM 447 O O . LEU A 1 69 ? 9.794 15.474 24.221 1.00 31.46 65 LEU A O 1
ATOM 452 N N . TYR A 1 70 ? 9.850 13.961 22.549 1.00 31.17 66 TYR A N 1
ATOM 453 C CA . TYR A 1 70 ? 8.436 14.123 22.172 1.00 32.41 66 TYR A CA 1
ATOM 454 C C . TYR A 1 70 ? 7.479 13.499 23.191 1.00 33.08 66 TYR A C 1
ATOM 455 O O . TYR A 1 70 ? 6.478 14.118 23.547 1.00 34.33 66 TYR A O 1
ATOM 464 N N . ALA A 1 71 ? 7.825 12.326 23.728 1.00 32.67 67 ALA A N 1
ATOM 465 C CA . ALA A 1 71 ? 7.030 11.727 24.803 1.00 33.44 67 ALA A CA 1
ATOM 466 C C . ALA A 1 71 ? 6.840 12.707 25.966 1.00 34.26 67 ALA A C 1
ATOM 467 O O . ALA A 1 71 ? 5.805 12.669 26.650 1.00 34.76 67 ALA A O 1
ATOM 469 N N . THR A 1 72 ? 7.831 13.580 26.163 1.00 33.76 68 THR A N 1
ATOM 470 C CA . THR A 1 72 ? 7.854 14.468 27.322 1.00 34.51 68 THR A CA 1
ATOM 471 C C . THR A 1 72 ? 7.407 15.887 26.970 1.00 35.94 68 THR A C 1
ATOM 472 O O . THR A 1 72 ? 7.531 16.810 27.803 1.00 36.66 68 THR A O 1
ATOM 476 N N . GLY A 1 73 ? 6.862 16.053 25.762 1.00 36.23 69 GLY A N 1
ATOM 477 C CA . GLY A 1 73 ? 6.116 17.278 25.425 1.00 37.84 69 GLY A CA 1
ATOM 478 C C . GLY A 1 73 ? 6.641 18.190 24.322 1.00 38.51 69 GLY A C 1
ATOM 479 O O . GLY A 1 73 ? 6.017 19.217 24.021 1.00 39.45 69 GLY A O 1
ATOM 480 N N . GLY A 1 74 ? 7.777 17.821 23.720 1.00 37.75 70 GLY A N 1
ATOM 481 C CA . GLY A 1 74 ? 8.367 18.572 22.627 1.00 38.08 70 GLY A CA 1
ATOM 482 C C . GLY A 1 74 ? 9.526 19.442 23.085 1.00 38.65 70 GLY A C 1
ATOM 483 O O . GLY A 1 74 ? 10.121 19.216 24.142 1.00 38.31 70 GLY A O 1
ATOM 484 N N . GLY A 1 75 ? 9.862 20.440 22.272 1.00 39.61 71 GLY A N 1
ATOM 485 C CA . GLY A 1 75 ? 10.951 21.352 22.594 1.00 39.67 71 GLY A CA 1
ATOM 486 C C . GLY A 1 75 ? 12.078 21.221 21.599 1.00 39.23 71 GLY A C 1
ATOM 487 O O . GLY A 1 75 ? 11.991 20.447 20.637 1.00 39.14 71 GLY A O 1
ATOM 488 N N . ARG A 1 76 ? 13.123 22.009 21.812 1.00 39.73 72 ARG A N 1
ATOM 489 C CA . ARG A 1 76 ? 14.331 21.951 20.989 1.00 39.49 72 ARG A CA 1
ATOM 490 C C . ARG A 1 76 ? 15.442 21.472 21.892 1.00 38.84 72 ARG A C 1
ATOM 491 O O . ARG A 1 76 ? 15.497 21.852 23.073 1.00 38.99 72 ARG A O 1
ATOM 499 N N . LEU A 1 77 ? 16.304 20.613 21.353 1.00 37.85 73 LEU A N 1
ATOM 500 C CA . LEU A 1 77 ? 17.480 20.176 22.092 1.00 37.08 73 LEU A CA 1
ATOM 501 C C . LEU A 1 77 ? 18.488 21.306 22.089 1.00 37.52 73 LEU A C 1
ATOM 502 O O . LEU A 1 77 ? 18.627 22.019 21.103 1.00 38.52 73 LEU A O 1
ATOM 507 N N . VAL A 1 78 ? 19.212 21.440 23.188 1.00 37.66 74 VAL A N 1
ATOM 508 C CA . VAL A 1 78 ? 20.143 22.533 23.398 1.00 37.69 74 VAL A CA 1
ATOM 509 C C . VAL A 1 78 ? 21.570 22.026 23.567 1.00 36.85 74 VAL A C 1
ATOM 510 O O . VAL A 1 78 ? 22.500 22.628 23.042 1.00 37.57 74 VAL A O 1
ATOM 514 N N . ALA A 1 79 ? 21.740 20.919 24.300 1.00 35.74 75 ALA A N 1
ATOM 515 C CA . ALA A 1 79 ? 23.055 20.276 24.490 1.00 34.01 75 ALA A CA 1
ATOM 516 C C . ALA A 1 79 ? 22.849 18.786 24.640 1.00 32.88 75 ALA A C 1
ATOM 517 O O . ALA A 1 79 ? 21.846 18.360 25.218 1.00 32.22 75 ALA A O 1
ATOM 519 N N . VAL A 1 80 ? 23.813 18.011 24.129 1.00 32.76 76 VAL A N 1
ATOM 520 C CA . VAL A 1 80 ? 23.789 16.538 24.103 1.00 31.62 76 VAL A CA 1
ATOM 521 C C . VAL A 1 80 ? 25.181 15.916 24.400 1.00 32.13 76 VAL A C 1
ATOM 522 O O . VAL A 1 80 ? 26.226 16.409 23.940 1.00 32.34 76 VAL A O 1
ATOM 526 N N . TYR A 1 81 ? 25.181 14.845 25.205 1.00 32.03 77 TYR A N 1
ATOM 527 C CA . TYR A 1 81 ? 26.395 14.100 25.539 1.00 31.70 77 TYR A CA 1
ATOM 528 C C . TYR A 1 81 ? 26.149 12.608 25.346 1.00 31.25 77 TYR A C 1
ATOM 529 O O . TYR A 1 81 ? 25.315 12.001 26.057 1.00 31.16 77 TYR A O 1
ATOM 538 N N . CYS A 1 82 ? 26.873 12.030 24.388 1.00 30.43 78 CYS A N 1
ATOM 539 C CA A CYS A 1 82 ? 26.838 10.602 24.156 0.70 29.89 78 CYS A CA 1
ATOM 540 C CA B CYS A 1 82 ? 26.863 10.590 24.118 0.30 29.75 78 CYS A CA 1
ATOM 541 C C . CYS A 1 82 ? 28.091 9.939 24.744 1.00 30.52 78 CYS A C 1
ATOM 542 O O . CYS A 1 82 ? 29.219 10.449 24.581 1.00 30.81 78 CYS A O 1
ATOM 547 N N . VAL A 1 83 ? 27.896 8.794 25.411 1.00 30.11 79 VAL A N 1
ATOM 548 C CA . VAL A 1 83 ? 29.011 8.038 25.995 1.00 30.31 79 VAL A CA 1
ATOM 549 C C . VAL A 1 83 ? 29.059 6.579 25.562 1.00 31.32 79 VAL A C 1
ATOM 550 O O . VAL A 1 83 ? 28.007 5.983 25.273 1.00 31.38 79 VAL A O 1
ATOM 554 N N . ASP A 1 84 ? 30.275 6.008 25.515 1.00 32.23 80 ASP A N 1
ATOM 555 C CA . ASP A 1 84 ? 30.465 4.587 25.251 1.00 32.82 80 ASP A CA 1
ATOM 556 C C . ASP A 1 84 ? 30.499 3.820 26.550 1.00 34.18 80 ASP A C 1
ATOM 557 O O . ASP A 1 84 ? 30.185 4.385 27.599 1.00 34.60 80 ASP A O 1
ATOM 562 N N . GLY A 1 85 ? 30.871 2.537 26.486 1.00 35.42 81 GLY A N 1
ATOM 563 C CA . GLY A 1 85 ? 30.944 1.678 27.679 1.00 37.33 81 GLY A CA 1
ATOM 564 C C . GLY A 1 85 ? 31.912 2.112 28.785 1.00 39.81 81 GLY A C 1
ATOM 565 O O . GLY A 1 85 ? 31.711 1.741 29.965 1.00 40.82 81 GLY A O 1
ATOM 566 N N . ASN A 1 86 ? 32.950 2.888 28.419 1.00 40.47 82 ASN A N 1
ATOM 567 C CA . ASN A 1 86 ? 33.933 3.443 29.377 1.00 42.36 82 ASN A CA 1
ATOM 568 C C . ASN A 1 86 ? 33.558 4.818 29.952 1.00 41.98 82 ASN A C 1
ATOM 569 O O . ASN A 1 86 ? 34.158 5.298 30.922 1.00 43.19 82 ASN A O 1
ATOM 574 N N . GLY A 1 87 ? 32.578 5.456 29.339 1.00 41.18 83 GLY A N 1
ATOM 575 C CA . GLY A 1 87 ? 32.127 6.760 29.788 1.00 40.98 83 GLY A CA 1
ATOM 576 C C . GLY A 1 87 ? 32.742 7.867 28.968 1.00 41.06 83 GLY A C 1
ATOM 577 O O . GLY A 1 87 ? 32.554 9.057 29.272 1.00 41.20 83 GLY A O 1
ATOM 578 N N . ASP A 1 88 ? 33.464 7.489 27.917 1.00 41.11 84 ASP A N 1
ATOM 579 C CA . ASP A 1 88 ? 34.067 8.482 27.032 1.00 41.44 84 ASP A CA 1
ATOM 580 C C . ASP A 1 88 ? 33.059 9.044 26.026 1.00 40.28 84 ASP A C 1
ATOM 581 O O . ASP A 1 88 ? 32.114 8.348 25.620 1.00 40.21 84 ASP A O 1
ATOM 586 N N . SER A 1 89 ? 33.232 10.315 25.667 1.00 39.99 85 SER A N 1
ATOM 587 C CA . SER A 1 89 ? 32.427 10.949 24.616 1.00 38.97 85 SER A CA 1
ATOM 588 C C . SER A 1 89 ? 32.457 10.098 23.358 1.00 38.04 85 SER A C 1
ATOM 589 O O . SER A 1 89 ? 33.499 9.572 22.957 1.00 39.03 85 SER A O 1
ATOM 592 N N . LEU A 1 90 ? 31.300 9.953 22.745 1.00 36.77 86 LEU A N 1
ATOM 593 C CA . LEU A 1 90 ? 31.185 9.217 21.503 1.00 35.60 86 LEU A CA 1
ATOM 594 C C . LEU A 1 90 ? 30.571 10.159 20.488 1.00 34.73 86 LEU A C 1
ATOM 595 O O . LEU A 1 90 ? 29.672 10.929 20.819 1.00 34.04 86 LEU A O 1
ATOM 600 N N . MET A 1 91 ? 31.071 10.126 19.258 1.00 35.21 87 MET A N 1
ATOM 601 C CA . MET A 1 91 ? 30.509 10.947 18.175 1.00 35.37 87 MET A CA 1
ATOM 602 C C . MET A 1 91 ? 29.188 10.374 17.645 1.00 34.30 87 MET A C 1
ATOM 603 O O . MET A 1 91 ? 29.068 9.172 17.440 1.00 34.83 87 MET A O 1
ATOM 608 N N . PRO A 1 92 ? 28.172 11.219 17.426 1.00 33.79 88 PRO A N 1
ATOM 609 C CA . PRO A 1 92 ? 27.007 10.584 16.796 1.00 32.72 88 PRO A CA 1
ATOM 610 C C . PRO A 1 92 ? 27.252 10.122 15.349 1.00 32.28 88 PRO A C 1
ATOM 611 O O . PRO A 1 92 ? 27.947 10.785 14.589 1.00 33.38 88 PRO A O 1
ATOM 615 N N . CYS A 1 93 ? 26.691 8.977 14.986 1.00 31.55 89 CYS A N 1
ATOM 616 C CA . CYS A 1 93 ? 26.743 8.504 13.604 1.00 31.49 89 CYS A CA 1
ATOM 617 C C . CYS A 1 93 ? 26.005 9.522 12.715 1.00 31.30 89 CYS A C 1
ATOM 618 O O . CYS A 1 93 ? 25.178 10.313 13.206 1.00 31.37 89 CYS A O 1
ATOM 621 N N . GLY A 1 94 ? 26.312 9.509 11.424 1.00 30.49 90 GLY A N 1
ATOM 622 C CA . GLY A 1 94 ? 25.693 10.446 10.511 1.00 30.02 90 GLY A CA 1
ATOM 623 C C . GLY A 1 94 ? 24.177 10.493 10.606 1.00 29.64 90 GLY A C 1
ATOM 624 O O . GLY A 1 94 ? 23.598 11.565 10.551 1.00 29.48 90 GLY A O 1
ATOM 625 N N . ARG A 1 95 ? 23.511 9.348 10.751 1.00 29.67 91 ARG A N 1
ATOM 626 C CA . ARG A 1 95 ? 22.029 9.358 10.842 1.00 29.76 91 ARG A CA 1
ATOM 627 C C . ARG A 1 95 ? 21.558 10.134 12.077 1.00 29.95 91 ARG A C 1
ATOM 628 O O . ARG A 1 95 ? 20.555 10.841 12.035 1.00 30.05 91 ARG A O 1
ATOM 636 N N . CYS A 1 96 ? 22.299 10.016 13.181 1.00 29.52 92 CYS A N 1
ATOM 637 C CA . CYS A 1 96 ? 21.886 10.672 14.421 1.00 29.55 92 CYS A CA 1
ATOM 638 C C . CYS A 1 96 ? 22.114 12.184 14.383 1.00 29.78 92 CYS A C 1
ATOM 639 O O . CYS A 1 96 ? 21.350 12.964 15.014 1.00 30.39 92 CYS A O 1
ATOM 642 N N . ARG A 1 97 ? 23.108 12.584 13.592 1.00 29.14 93 ARG A N 1
ATOM 643 C CA . ARG A 1 97 ? 23.395 13.988 13.296 1.00 28.89 93 ARG A CA 1
ATOM 644 C C . ARG A 1 97 ? 22.239 14.642 12.582 1.00 29.09 93 ARG A C 1
ATOM 645 O O . ARG A 1 97 ? 21.923 15.796 12.850 1.00 30.13 93 ARG A O 1
ATOM 653 N N . GLN A 1 98 ? 21.624 13.914 11.656 1.00 29.00 94 GLN A N 1
ATOM 654 C CA . GLN A 1 98 ? 20.464 14.396 10.961 1.00 29.40 94 GLN A CA 1
ATOM 655 C C . GLN A 1 98 ? 19.244 14.487 11.885 1.00 29.69 94 GLN A C 1
ATOM 656 O O . GLN A 1 98 ? 18.422 15.396 11.740 1.00 30.77 94 GLN A O 1
ATOM 662 N N . LEU A 1 99 ? 19.108 13.539 12.813 1.00 29.40 95 LEU A N 1
ATOM 663 C CA . LEU A 1 99 ? 18.038 13.622 13.828 1.00 29.22 95 LEU A CA 1
ATOM 664 C C . LEU A 1 99 ? 18.297 14.791 14.765 1.00 28.72 95 LEU A C 1
ATOM 665 O O . LEU A 1 99 ? 17.396 15.554 15.063 1.00 29.48 95 LEU A O 1
ATOM 670 N N . LEU A 1 100 ? 19.535 14.946 15.216 1.00 28.69 96 LEU A N 1
ATOM 671 C CA . LEU A 1 100 ? 19.851 16.008 16.158 1.00 28.61 96 LEU A CA 1
ATOM 672 C C . LEU A 1 100 ? 19.606 17.387 15.510 1.00 30.67 96 LEU A C 1
ATOM 673 O O . LEU A 1 100 ? 19.051 18.320 16.134 1.00 29.41 96 LEU A O 1
ATOM 678 N N . TYR A 1 101 ? 20.020 17.491 14.239 1.00 31.68 97 TYR A N 1
ATOM 679 C CA . TYR A 1 101 ? 19.847 18.711 13.503 1.00 33.92 97 TYR A CA 1
ATOM 680 C C . TYR A 1 101 ? 18.365 19.025 13.419 1.00 34.26 97 TYR A C 1
ATOM 681 O O . TYR A 1 101 ? 17.964 20.119 13.756 1.00 35.29 97 TYR A O 1
ATOM 690 N N . GLU A 1 102 ? 17.548 18.064 13.003 1.00 34.33 98 GLU A N 1
ATOM 691 C CA . GLU A 1 102 ? 16.096 18.300 12.910 1.00 35.48 98 GLU A CA 1
ATOM 692 C C . GLU A 1 102 ? 15.494 18.880 14.212 1.00 35.07 98 GLU A C 1
ATOM 693 O O . GLU A 1 102 ? 14.599 19.730 14.162 1.00 35.93 98 GLU A O 1
ATOM 699 N N . HIS A 1 103 ? 16.005 18.439 15.364 1.00 33.67 99 HIS A N 1
ATOM 700 C CA . HIS A 1 103 ? 15.362 18.752 16.656 1.00 33.95 99 HIS A CA 1
ATOM 701 C C . HIS A 1 103 ? 16.112 19.750 17.546 1.00 34.20 99 HIS A C 1
ATOM 702 O O . HIS A 1 103 ? 15.574 20.197 18.570 1.00 34.50 99 HIS A O 1
ATOM 709 N N . GLY A 1 104 ? 17.342 20.078 17.140 1.00 34.28 100 GLY A N 1
ATOM 710 C CA . GLY A 1 104 ? 18.172 21.076 17.806 1.00 35.20 100 GLY A CA 1
ATOM 711 C C . GLY A 1 104 ? 18.646 22.239 16.918 1.00 36.47 100 GLY A C 1
ATOM 712 O O . GLY A 1 104 ? 19.006 23.324 17.431 1.00 37.06 100 GLY A O 1
ATOM 713 N N . GLY A 1 105 ? 18.667 22.014 15.598 1.00 36.41 101 GLY A N 1
ATOM 714 C CA . GLY A 1 105 ? 19.118 23.019 14.630 1.00 37.38 101 GLY A CA 1
ATOM 715 C C . GLY A 1 105 ? 20.613 23.264 14.692 1.00 37.85 101 GLY A C 1
ATOM 716 O O . GLY A 1 105 ? 21.315 22.598 15.471 1.00 37.81 101 GLY A O 1
ATOM 717 N N . PRO A 1 106 ? 21.118 24.246 13.900 1.00 38.99 102 PRO A N 1
ATOM 718 C CA . PRO A 1 106 ? 22.574 24.430 13.748 1.00 38.71 102 PRO A CA 1
ATOM 719 C C . PRO A 1 106 ? 23.318 24.843 15.027 1.00 38.68 102 PRO A C 1
ATOM 720 O O . PRO A 1 106 ? 24.538 24.663 15.120 1.00 38.67 102 PRO A O 1
ATOM 724 N N . GLU A 1 107 ? 22.603 25.397 16.000 1.00 39.16 103 GLU A N 1
ATOM 725 C CA . GLU A 1 107 ? 23.269 25.927 17.190 1.00 39.16 103 GLU A CA 1
ATOM 726 C C . GLU A 1 107 ? 23.251 24.957 18.385 1.00 37.88 103 GLU A C 1
ATOM 727 O O . GLU A 1 107 ? 23.750 25.285 19.457 1.00 38.39 103 GLU A O 1
ATOM 729 N N . LEU A 1 108 ? 22.692 23.760 18.186 1.00 36.38 104 LEU A N 1
ATOM 730 C CA . LEU A 1 108 ? 22.759 22.666 19.181 1.00 35.69 104 LEU A CA 1
ATOM 731 C C . LEU A 1 108 ? 24.211 22.227 19.423 1.00 36.07 104 LEU A C 1
ATOM 732 O O . LEU A 1 108 ? 25.005 22.054 18.481 1.00 36.35 104 LEU A O 1
ATOM 737 N N . LYS A 1 109 ? 24.559 22.061 20.688 1.00 36.54 105 LYS A N 1
ATOM 738 C CA . LYS A 1 109 ? 25.925 21.735 21.061 1.00 36.33 105 LYS A CA 1
ATOM 739 C C . LYS A 1 109 ? 26.055 20.263 21.435 1.00 35.85 105 LYS A C 1
ATOM 740 O O . LYS A 1 109 ? 25.157 19.684 22.068 1.00 34.83 105 LYS A O 1
ATOM 746 N N . ILE A 1 110 ? 27.185 19.673 21.036 1.00 35.80 106 ILE A N 1
ATOM 747 C CA . ILE A 1 110 ? 27.483 18.264 21.252 1.00 35.02 106 ILE A CA 1
ATOM 748 C C . ILE A 1 110 ? 28.878 18.192 21.837 1.00 36.36 106 ILE A C 1
ATOM 749 O O . ILE A 1 110 ? 29.776 18.921 21.394 1.00 36.34 106 ILE A O 1
ATOM 754 N N . MET A 1 111 ? 29.059 17.327 22.840 1.00 36.95 107 MET A N 1
ATOM 755 C CA . MET A 1 111 ? 30.384 17.047 23.366 1.00 38.02 107 MET A CA 1
ATOM 756 C C . MET A 1 111 ? 30.996 16.038 22.419 1.00 38.35 107 MET A C 1
ATOM 757 O O . MET A 1 111 ? 30.332 15.074 22.022 1.00 38.15 107 MET A O 1
ATOM 762 N N . THR A 1 112 ? 32.241 16.259 22.030 1.00 38.62 108 THR A N 1
ATOM 763 C CA . THR A 1 112 ? 32.939 15.318 21.152 1.00 38.65 108 THR A CA 1
ATOM 764 C C . THR A 1 112 ? 34.270 14.973 21.814 1.00 40.08 108 THR A C 1
ATOM 765 O O . THR A 1 112 ? 34.657 15.666 22.759 1.00 41.33 108 THR A O 1
ATOM 769 N N . PRO A 1 113 ? 34.975 13.912 21.342 1.00 40.40 109 PRO A N 1
ATOM 770 C CA . PRO A 1 113 ? 36.314 13.670 21.895 1.00 42.13 109 PRO A CA 1
ATOM 771 C C . PRO A 1 113 ? 37.210 14.891 21.834 1.00 43.51 109 PRO A C 1
ATOM 772 O O . PRO A 1 113 ? 38.131 15.006 22.642 1.00 45.34 109 PRO A O 1
ATOM 776 N N . LYS A 1 114 ? 36.947 15.797 20.897 1.00 43.80 110 LYS A N 1
ATOM 777 C CA . LYS A 1 114 ? 37.807 16.974 20.746 1.00 45.62 110 LYS A CA 1
ATOM 778 C C . LYS A 1 114 ? 37.232 18.222 21.443 1.00 46.14 110 LYS A C 1
ATOM 779 O O . LYS A 1 114 ? 37.835 19.295 21.394 1.00 48.15 110 LYS A O 1
ATOM 781 N N . GLY A 1 115 ? 36.091 18.083 22.108 1.00 44.85 111 GLY A N 1
ATOM 782 C CA . GLY A 1 115 ? 35.474 19.225 22.773 1.00 44.92 111 GLY A CA 1
ATOM 783 C C . GLY A 1 115 ? 34.066 19.506 22.272 1.00 43.78 111 GLY A C 1
ATOM 784 O O . GLY A 1 115 ? 33.547 18.775 21.423 1.00 42.22 111 GLY A O 1
ATOM 785 N N . VAL A 1 116 ? 33.446 20.563 22.802 1.00 43.85 112 VAL A N 1
ATOM 786 C CA . VAL A 1 116 ? 32.134 20.990 22.330 1.00 43.21 112 VAL A CA 1
ATOM 787 C C . VAL A 1 116 ? 32.219 21.450 20.866 1.00 42.91 112 VAL A C 1
ATOM 788 O O . VAL A 1 116 ? 33.132 22.159 20.494 1.00 43.70 112 VAL A O 1
ATOM 792 N N . GLN A 1 117 ? 31.293 20.959 20.041 1.00 41.50 113 GLN A N 1
ATOM 793 C CA . GLN A 1 117 ? 31.094 21.431 18.672 1.00 40.77 113 GLN A CA 1
ATOM 794 C C . GLN A 1 117 ? 29.577 21.619 18.469 1.00 39.56 113 GLN A C 1
ATOM 795 O O . GLN A 1 117 ? 28.744 21.020 19.169 1.00 38.59 113 GLN A O 1
ATOM 801 N N . THR A 1 118 ? 29.218 22.491 17.549 1.00 38.97 114 THR A N 1
ATOM 802 C CA . THR A 1 118 ? 27.827 22.707 17.236 1.00 37.43 114 THR A CA 1
ATOM 803 C C . THR A 1 118 ? 27.474 21.758 16.100 1.00 36.74 114 THR A C 1
ATOM 804 O O . THR A 1 118 ? 28.366 21.210 15.420 1.00 35.96 114 THR A O 1
ATOM 808 N N . MET A 1 119 ? 26.173 21.579 15.898 1.00 35.68 115 MET A N 1
ATOM 809 C CA . MET A 1 119 ? 25.671 20.783 14.803 1.00 35.52 115 MET A CA 1
ATOM 810 C C . MET A 1 119 ? 26.102 21.331 13.451 1.00 36.39 115 MET A C 1
ATOM 811 O O . MET A 1 119 ? 26.547 20.568 12.566 1.00 36.10 115 MET A O 1
ATOM 816 N N . ALA A 1 120 ? 25.991 22.650 13.299 1.00 36.99 116 ALA A N 1
ATOM 817 C CA . ALA A 1 120 ? 26.484 23.317 12.103 1.00 38.33 116 ALA A CA 1
ATOM 818 C C . ALA A 1 120 ? 27.903 22.854 11.733 1.00 38.22 116 ALA A C 1
ATOM 819 O O . ALA A 1 120 ? 28.213 22.676 10.554 1.00 38.98 116 ALA A O 1
ATOM 821 N N . GLN A 1 121 ? 28.758 22.649 12.734 1.00 37.84 117 GLN A N 1
ATOM 822 C CA . GLN A 1 121 ? 30.089 22.086 12.485 1.00 37.55 117 GLN A CA 1
ATOM 823 C C . GLN A 1 121 ? 30.022 20.606 12.117 1.00 36.27 117 GLN A C 1
ATOM 824 O O . GLN A 1 121 ? 30.709 20.154 11.197 1.00 36.69 117 GLN A O 1
ATOM 830 N N . LEU A 1 122 ? 29.215 19.844 12.848 1.00 34.42 118 LEU A N 1
ATOM 831 C CA . LEU A 1 122 ? 29.230 18.390 12.699 1.00 33.36 118 LEU A CA 1
ATOM 832 C C . LEU A 1 122 ? 28.369 17.891 11.555 1.00 33.16 118 LEU A C 1
ATOM 833 O O . LEU A 1 122 ? 28.539 16.765 11.134 1.00 33.29 118 LEU A O 1
ATOM 838 N N . LEU A 1 123 ? 27.453 18.723 11.061 1.00 32.84 119 LEU A N 1
ATOM 839 C CA . LEU A 1 123 ? 26.664 18.392 9.882 1.00 33.20 119 LEU A CA 1
ATOM 840 C C . LEU A 1 123 ? 26.532 19.622 8.963 1.00 34.64 119 LEU A C 1
ATOM 841 O O . LEU A 1 123 ? 25.439 20.201 8.868 1.00 35.46 119 LEU A O 1
ATOM 846 N N . PRO A 1 124 ? 27.636 20.065 8.324 1.00 35.25 120 PRO A N 1
ATOM 847 C CA . PRO A 1 124 ? 27.566 21.244 7.429 1.00 36.66 120 PRO A CA 1
ATOM 848 C C . PRO A 1 124 ? 26.419 21.153 6.419 1.00 37.82 120 PRO A C 1
ATOM 849 O O . PRO A 1 124 ? 26.241 20.099 5.783 1.00 37.68 120 PRO A O 1
ATOM 853 N N . GLN A 1 125 ? 25.650 22.235 6.276 1.00 39.36 121 GLN A N 1
ATOM 854 C CA . GLN A 1 125 ? 24.545 22.288 5.305 1.00 41.06 121 GLN A CA 1
ATOM 855 C C . GLN A 1 125 ? 24.929 23.091 4.055 1.00 42.50 121 GLN A C 1
ATOM 856 O O . GLN A 1 125 ? 25.688 24.062 4.151 1.00 43.51 121 GLN A O 1
ATOM 862 N N . MET B 1 5 ? 6.772 -25.380 -18.504 1.00 65.55 1 MET B N 1
ATOM 863 C CA . MET B 1 5 ? 7.429 -24.162 -19.091 1.00 64.97 1 MET B CA 1
ATOM 864 C C . MET B 1 5 ? 6.708 -22.889 -18.639 1.00 63.72 1 MET B C 1
ATOM 865 O O . MET B 1 5 ? 5.542 -22.676 -19.002 1.00 64.54 1 MET B O 1
ATOM 870 N N . GLY B 1 6 ? 7.394 -22.067 -17.837 1.00 61.93 2 GLY B N 1
ATOM 871 C CA . GLY B 1 6 ? 6.799 -20.859 -17.259 1.00 60.26 2 GLY B CA 1
ATOM 872 C C . GLY B 1 6 ? 6.583 -20.828 -15.757 1.00 58.97 2 GLY B C 1
ATOM 873 O O . GLY B 1 6 ? 6.250 -19.778 -15.197 1.00 58.10 2 GLY B O 1
ATOM 874 N N . ASP B 1 7 ? 6.756 -21.975 -15.102 1.00 58.92 3 ASP B N 1
ATOM 875 C CA . ASP B 1 7 ? 6.695 -22.045 -13.644 1.00 57.32 3 ASP B CA 1
ATOM 876 C C . ASP B 1 7 ? 7.977 -21.444 -13.083 1.00 55.15 3 ASP B C 1
ATOM 877 O O . ASP B 1 7 ? 8.979 -21.368 -13.781 1.00 55.14 3 ASP B O 1
ATOM 882 N N . VAL B 1 8 ? 7.942 -21.014 -11.828 1.00 52.96 4 VAL B N 1
ATOM 883 C CA . VAL B 1 8 ? 9.123 -20.483 -11.182 1.00 50.88 4 VAL B CA 1
ATOM 884 C C . VAL B 1 8 ? 10.188 -21.563 -10.988 1.00 51.11 4 VAL B C 1
ATOM 885 O O . VAL B 1 8 ? 9.915 -22.620 -10.420 1.00 51.44 4 VAL B O 1
ATOM 889 N N . ASN B 1 9 ? 11.398 -21.291 -11.468 1.00 50.52 5 ASN B N 1
ATOM 890 C CA . ASN B 1 9 ? 12.539 -22.173 -11.234 1.00 50.56 5 ASN B CA 1
ATOM 891 C C . ASN B 1 9 ? 13.324 -21.748 -9.985 1.00 48.92 5 ASN B C 1
ATOM 892 O O . ASN B 1 9 ? 14.266 -20.960 -10.056 1.00 48.11 5 ASN B O 1
ATOM 897 N N . TRP B 1 10 ? 12.926 -22.301 -8.844 1.00 48.16 6 TRP B N 1
ATOM 898 C CA . TRP B 1 10 ? 13.454 -21.897 -7.559 1.00 46.78 6 TRP B CA 1
ATOM 899 C C . TRP B 1 10 ? 14.930 -22.209 -7.474 1.00 47.49 6 TRP B C 1
ATOM 900 O O . TRP B 1 10 ? 15.659 -21.580 -6.721 1.00 46.98 6 TRP B O 1
ATOM 911 N N . ASP B 1 11 ? 15.360 -23.180 -8.266 1.00 48.61 7 ASP B N 1
ATOM 912 C CA . ASP B 1 11 ? 16.753 -23.571 -8.334 1.00 49.66 7 ASP B CA 1
ATOM 913 C C . ASP B 1 11 ? 17.639 -22.471 -8.942 1.00 48.34 7 ASP B C 1
ATOM 914 O O . ASP B 1 11 ? 18.799 -22.267 -8.510 1.00 48.05 7 ASP B O 1
ATOM 919 N N . THR B 1 12 ? 17.092 -21.784 -9.948 1.00 46.58 8 THR B N 1
ATOM 920 C CA . THR B 1 12 ? 17.818 -20.732 -10.653 1.00 45.19 8 THR B CA 1
ATOM 921 C C . THR B 1 12 ? 18.021 -19.543 -9.720 1.00 42.94 8 THR B C 1
ATOM 922 O O . THR B 1 12 ? 19.109 -18.939 -9.688 1.00 42.08 8 THR B O 1
ATOM 926 N N . LEU B 1 13 ? 16.959 -19.229 -8.971 1.00 40.95 9 LEU B N 1
ATOM 927 C CA . LEU B 1 13 ? 16.987 -18.215 -7.913 1.00 39.01 9 LEU B CA 1
ATOM 928 C C . LEU B 1 13 ? 18.011 -18.556 -6.836 1.00 39.14 9 LEU B C 1
ATOM 929 O O . LEU B 1 13 ? 18.824 -17.701 -6.451 1.00 38.79 9 LEU B O 1
ATOM 934 N N . GLN B 1 14 ? 17.974 -19.801 -6.367 1.00 39.27 10 GLN B N 1
ATOM 935 C CA . GLN B 1 14 ? 18.895 -20.270 -5.354 1.00 40.03 10 GLN B CA 1
ATOM 936 C C . GLN B 1 14 ? 20.344 -20.077 -5.792 1.00 40.29 10 GLN B C 1
ATOM 937 O O . GLN B 1 14 ? 21.155 -19.490 -5.064 1.00 40.61 10 GLN B O 1
ATOM 943 N N . LYS B 1 15 ? 20.666 -20.574 -6.980 1.00 40.72 11 LYS B N 1
ATOM 944 C CA . LYS B 1 15 ? 22.034 -20.515 -7.475 1.00 41.35 11 LYS B CA 1
ATOM 945 C C . LYS B 1 15 ? 22.460 -19.055 -7.735 1.00 40.08 11 LYS B C 1
ATOM 946 O O . LYS B 1 15 ? 23.594 -18.692 -7.451 1.00 40.80 11 LYS B O 1
ATOM 948 N N . ALA B 1 16 ? 21.530 -18.214 -8.195 1.00 38.46 12 ALA B N 1
ATOM 949 C CA . ALA B 1 16 ? 21.796 -16.787 -8.414 1.00 37.26 12 ALA B CA 1
ATOM 950 C C . ALA B 1 16 ? 21.980 -16.018 -7.104 1.00 35.96 12 ALA B C 1
ATOM 951 O O . ALA B 1 16 ? 22.838 -15.149 -7.007 1.00 35.57 12 ALA B O 1
ATOM 953 N N . ALA B 1 17 ? 21.190 -16.348 -6.091 1.00 35.22 13 ALA B N 1
ATOM 954 C CA . ALA B 1 17 ? 21.397 -15.747 -4.770 1.00 34.39 13 ALA B CA 1
ATOM 955 C C . ALA B 1 17 ? 22.765 -16.152 -4.208 1.00 35.04 13 ALA B C 1
ATOM 956 O O . ALA B 1 17 ? 23.451 -15.328 -3.591 1.00 35.23 13 ALA B O 1
ATOM 958 N N . VAL B 1 18 ? 23.160 -17.406 -4.450 1.00 35.97 14 VAL B N 1
ATOM 959 C CA . VAL B 1 18 ? 24.424 -17.926 -3.943 1.00 36.69 14 VAL B CA 1
ATOM 960 C C . VAL B 1 18 ? 25.559 -17.149 -4.546 1.00 37.02 14 VAL B C 1
ATOM 961 O O . VAL B 1 18 ? 26.433 -16.682 -3.810 1.00 37.29 14 VAL B O 1
ATOM 965 N N . ALA B 1 19 ? 25.525 -16.979 -5.870 1.00 37.41 15 ALA B N 1
ATOM 966 C CA . ALA B 1 19 ? 26.591 -16.266 -6.597 1.00 37.91 15 ALA B CA 1
ATOM 967 C C . ALA B 1 19 ? 26.660 -14.790 -6.206 1.00 36.94 15 ALA B C 1
ATOM 968 O O . ALA B 1 19 ? 27.760 -14.231 -6.017 1.00 37.31 15 ALA B O 1
ATOM 970 N N . ALA B 1 20 ? 25.495 -14.163 -6.069 1.00 35.35 16 ALA B N 1
ATOM 971 C CA . ALA B 1 20 ? 25.432 -12.766 -5.621 1.00 34.16 16 ALA B CA 1
ATOM 972 C C . ALA B 1 20 ? 26.097 -12.603 -4.239 1.00 34.23 16 ALA B C 1
ATOM 973 O O . ALA B 1 20 ? 26.846 -11.640 -3.997 1.00 33.75 16 ALA B O 1
ATOM 975 N N . ARG B 1 21 ? 25.843 -13.558 -3.344 1.00 33.95 17 ARG B N 1
ATOM 976 C CA . ARG B 1 21 ? 26.435 -13.530 -2.001 1.00 33.65 17 ARG B CA 1
ATOM 977 C C . ARG B 1 21 ? 27.970 -13.292 -2.012 1.00 34.31 17 ARG B C 1
ATOM 978 O O . ARG B 1 21 ? 28.550 -12.813 -1.043 1.00 33.53 17 ARG B O 1
ATOM 986 N N . ALA B 1 22 ? 28.624 -13.616 -3.116 1.00 35.15 18 ALA B N 1
ATOM 987 C CA . ALA B 1 22 ? 30.081 -13.470 -3.178 1.00 36.78 18 ALA B CA 1
ATOM 988 C C . ALA B 1 22 ? 30.484 -12.056 -2.812 1.00 36.01 18 ALA B C 1
ATOM 989 O O . ALA B 1 22 ? 31.552 -11.842 -2.241 1.00 36.19 18 ALA B O 1
ATOM 991 N N . ASN B 1 23 ? 29.596 -11.111 -3.108 1.00 35.11 19 ASN B N 1
ATOM 992 C CA . ASN B 1 23 ? 29.869 -9.677 -2.953 1.00 35.37 19 ASN B CA 1
ATOM 993 C C . ASN B 1 23 ? 29.333 -9.040 -1.666 1.00 35.43 19 ASN B C 1
ATOM 994 O O . ASN B 1 23 ? 29.548 -7.845 -1.409 1.00 34.80 19 ASN B O 1
ATOM 999 N N . SER B 1 24 ? 28.616 -9.832 -0.876 1.00 35.84 20 SER B N 1
ATOM 1000 C CA . SER B 1 24 ? 28.142 -9.382 0.423 1.00 36.44 20 SER B CA 1
ATOM 1001 C C . SER B 1 24 ? 29.177 -8.562 1.208 1.00 36.91 20 SER B C 1
ATOM 1002 O O . SER B 1 24 ? 30.337 -8.979 1.355 1.00 37.25 20 SER B O 1
ATOM 1005 N N . TYR B 1 25 ? 28.733 -7.412 1.717 1.00 36.52 21 TYR B N 1
ATOM 1006 C CA . TYR B 1 25 ? 29.504 -6.615 2.665 1.00 36.72 21 TYR B CA 1
ATOM 1007 C C . TYR B 1 25 ? 28.876 -6.775 4.045 1.00 37.07 21 TYR B C 1
ATOM 1008 O O . TYR B 1 25 ? 27.939 -6.019 4.417 1.00 36.66 21 TYR B O 1
ATOM 1017 N N . ALA B 1 26 ? 29.366 -7.763 4.797 1.00 37.97 22 ALA B N 1
ATOM 1018 C CA . ALA B 1 26 ? 28.910 -7.966 6.168 1.00 38.28 22 ALA B CA 1
ATOM 1019 C C . ALA B 1 26 ? 30.064 -8.251 7.114 1.00 39.68 22 ALA B C 1
ATOM 1020 O O . ALA B 1 26 ? 30.112 -9.322 7.712 1.00 40.43 22 ALA B O 1
ATOM 1022 N N . PRO B 1 27 ? 31.004 -7.293 7.266 1.00 40.63 23 PRO B N 1
ATOM 1023 C CA . PRO B 1 27 ? 32.156 -7.570 8.119 1.00 41.66 23 PRO B CA 1
ATOM 1024 C C . PRO B 1 27 ? 31.875 -7.422 9.624 1.00 42.05 23 PRO B C 1
ATOM 1025 O O . PRO B 1 27 ? 32.774 -7.699 10.427 1.00 43.78 23 PRO B O 1
ATOM 1029 N N . TYR B 1 28 ? 30.662 -7.005 10.007 1.00 41.11 24 TYR B N 1
ATOM 1030 C CA . TYR B 1 28 ? 30.306 -6.820 11.429 1.00 41.38 24 TYR B CA 1
ATOM 1031 C C . TYR B 1 28 ? 29.582 -8.044 12.028 1.00 41.63 24 TYR B C 1
ATOM 1032 O O . TYR B 1 28 ? 29.778 -8.383 13.204 1.00 42.69 24 TYR B O 1
ATOM 1041 N N . SER B 1 29 ? 28.752 -8.712 11.225 1.00 40.27 25 SER B N 1
ATOM 1042 C CA . SER B 1 29 ? 28.154 -9.957 11.648 1.00 39.70 25 SER B CA 1
ATOM 1043 C C . SER B 1 29 ? 28.934 -11.160 11.108 1.00 40.60 25 SER B C 1
ATOM 1044 O O . SER B 1 29 ? 28.889 -12.255 11.685 1.00 40.56 25 SER B O 1
ATOM 1047 N N . ASN B 1 30 ? 29.656 -10.949 10.007 1.00 40.72 26 ASN B N 1
ATOM 1048 C CA . ASN B 1 30 ? 30.297 -12.038 9.285 1.00 42.07 26 ASN B CA 1
ATOM 1049 C C . ASN B 1 30 ? 29.253 -13.066 8.830 1.00 41.12 26 ASN B C 1
ATOM 1050 O O . ASN B 1 30 ? 29.517 -14.276 8.764 1.00 41.63 26 ASN B O 1
ATOM 1055 N N . PHE B 1 31 ? 28.059 -12.545 8.522 1.00 39.54 27 PHE B N 1
ATOM 1056 C CA . PHE B 1 31 ? 26.888 -13.319 8.128 1.00 38.10 27 PHE B CA 1
ATOM 1057 C C . PHE B 1 31 ? 26.430 -12.827 6.724 1.00 36.53 27 PHE B C 1
ATOM 1058 O O . PHE B 1 31 ? 25.518 -12.009 6.612 1.00 35.76 27 PHE B O 1
ATOM 1066 N N . PRO B 1 32 ? 27.074 -13.327 5.651 1.00 35.93 28 PRO B N 1
ATOM 1067 C CA . PRO B 1 32 ? 26.741 -12.881 4.285 1.00 34.79 28 PRO B CA 1
ATOM 1068 C C . PRO B 1 32 ? 25.392 -13.410 3.822 1.00 33.24 28 PRO B C 1
ATOM 1069 O O . PRO B 1 32 ? 25.090 -14.579 4.045 1.00 33.91 28 PRO B O 1
ATOM 1073 N N . VAL B 1 33 ? 24.587 -12.548 3.213 1.00 31.24 29 VAL B N 1
ATOM 1074 C CA . VAL B 1 33 ? 23.296 -12.941 2.662 1.00 30.07 29 VAL B CA 1
ATOM 1075 C C . VAL B 1 33 ? 23.193 -12.537 1.182 1.00 30.10 29 VAL B C 1
ATOM 1076 O O . VAL B 1 33 ? 23.591 -11.448 0.808 1.00 30.11 29 VAL B O 1
ATOM 1080 N N . GLY B 1 34 ? 22.655 -13.425 0.349 1.00 30.73 30 GLY B N 1
ATOM 1081 C CA . GLY B 1 34 ? 22.370 -13.119 -1.047 1.00 30.28 30 GLY B CA 1
ATOM 1082 C C . GLY B 1 34 ? 20.871 -13.229 -1.270 1.00 29.65 30 GLY B C 1
ATOM 1083 O O . GLY B 1 34 ? 20.194 -13.946 -0.536 1.00 30.22 30 GLY B O 1
ATOM 1084 N N . VAL B 1 35 ? 20.341 -12.519 -2.261 1.00 28.72 31 VAL B N 1
ATOM 1085 C CA . VAL B 1 35 ? 18.937 -12.717 -2.629 1.00 29.35 31 VAL B CA 1
ATOM 1086 C C . VAL B 1 35 ? 18.778 -12.612 -4.134 1.00 29.95 31 VAL B C 1
ATOM 1087 O O . VAL B 1 35 ? 19.546 -11.907 -4.796 1.00 30.44 31 VAL B O 1
ATOM 1091 N N . ALA B 1 36 ? 17.808 -13.346 -4.671 1.00 29.75 32 ALA B N 1
ATOM 1092 C CA . ALA B 1 36 ? 17.541 -13.271 -6.092 1.00 30.35 32 ALA B CA 1
ATOM 1093 C C . ALA B 1 36 ? 16.051 -13.324 -6.327 1.00 29.65 32 ALA B C 1
ATOM 1094 O O . ALA B 1 36 ? 15.352 -13.962 -5.584 1.00 29.72 32 ALA B O 1
ATOM 1096 N N . GLY B 1 37 ? 15.560 -12.636 -7.351 1.00 29.92 33 GLY B N 1
ATOM 1097 C CA . GLY B 1 37 ? 14.123 -12.620 -7.611 1.00 29.50 33 GLY B CA 1
ATOM 1098 C C . GLY B 1 37 ? 13.766 -12.583 -9.083 1.00 30.51 33 GLY B C 1
ATOM 1099 O O . GLY B 1 37 ? 14.539 -12.102 -9.911 1.00 30.56 33 GLY B O 1
ATOM 1100 N N . PHE B 1 38 ? 12.591 -13.104 -9.416 1.00 30.58 34 PHE B N 1
ATOM 1101 C CA . PHE B 1 38 ? 12.023 -12.850 -10.726 1.00 31.34 34 PHE B CA 1
ATOM 1102 C C . PHE B 1 38 ? 11.059 -11.655 -10.696 1.00 31.19 34 PHE B C 1
ATOM 1103 O O . PHE B 1 38 ? 10.190 -11.570 -9.824 1.00 31.00 34 PHE B O 1
ATOM 1111 N N . VAL B 1 39 ? 11.229 -10.744 -11.664 1.00 31.22 35 VAL B N 1
ATOM 1112 C CA . VAL B 1 39 ? 10.315 -9.631 -11.874 1.00 31.07 35 VAL B CA 1
ATOM 1113 C C . VAL B 1 39 ? 9.214 -10.123 -12.811 1.00 32.17 35 VAL B C 1
ATOM 1114 O O . VAL B 1 39 ? 9.404 -11.142 -13.495 1.00 32.16 35 VAL B O 1
ATOM 1118 N N . ASN B 1 40 ? 8.070 -9.437 -12.846 1.00 32.49 36 ASN B N 1
ATOM 1119 C CA . ASN B 1 40 ? 6.951 -9.892 -13.706 1.00 33.48 36 ASN B CA 1
ATOM 1120 C C . ASN B 1 40 ? 7.231 -9.950 -15.219 1.00 34.72 36 ASN B C 1
ATOM 1121 O O . ASN B 1 40 ? 6.490 -10.586 -15.948 1.00 34.79 36 ASN B O 1
ATOM 1126 N N . ASP B 1 41 ? 8.305 -9.303 -15.687 1.00 34.93 37 ASP B N 1
ATOM 1127 C CA . ASP B 1 41 ? 8.759 -9.504 -17.079 1.00 36.82 37 ASP B CA 1
ATOM 1128 C C . ASP B 1 41 ? 9.660 -10.736 -17.273 1.00 36.54 37 ASP B C 1
ATOM 1129 O O . ASP B 1 41 ? 10.109 -10.999 -18.378 1.00 36.69 37 ASP B O 1
ATOM 1134 N N . GLY B 1 42 ? 9.936 -11.457 -16.192 1.00 36.11 38 GLY B N 1
ATOM 1135 C CA . GLY B 1 42 ? 10.794 -12.624 -16.224 1.00 36.84 38 GLY B CA 1
ATOM 1136 C C . GLY B 1 42 ? 12.286 -12.365 -16.033 1.00 37.30 38 GLY B C 1
ATOM 1137 O O . GLY B 1 42 ? 13.101 -13.281 -16.125 1.00 38.42 38 GLY B O 1
ATOM 1138 N N . ARG B 1 43 ? 12.686 -11.136 -15.768 1.00 36.64 39 ARG B N 1
ATOM 1139 C CA . ARG B 1 43 ? 14.101 -10.931 -15.524 1.00 36.41 39 ARG B CA 1
ATOM 1140 C C . ARG B 1 43 ? 14.497 -11.213 -14.071 1.00 35.94 39 ARG B C 1
ATOM 1141 O O . ARG B 1 43 ? 13.681 -11.141 -13.143 1.00 34.93 39 ARG B O 1
ATOM 1149 N N . LEU B 1 44 ? 15.779 -11.524 -13.914 1.00 36.57 40 LEU B N 1
ATOM 1150 C CA . LEU B 1 44 ? 16.376 -11.916 -12.656 1.00 36.16 40 LEU B CA 1
ATOM 1151 C C . LEU B 1 44 ? 17.191 -10.775 -12.069 1.00 35.36 40 LEU B C 1
ATOM 1152 O O . LEU B 1 44 ? 18.110 -10.247 -12.706 1.00 36.25 40 LEU B O 1
ATOM 1157 N N . ILE B 1 45 ? 16.856 -10.397 -10.844 1.00 34.12 41 ILE B N 1
ATOM 1158 C CA . ILE B 1 45 ? 17.575 -9.348 -10.150 1.00 32.74 41 ILE B CA 1
ATOM 1159 C C . ILE B 1 45 ? 18.128 -9.910 -8.846 1.00 32.18 41 ILE B C 1
ATOM 1160 O O . ILE B 1 45 ? 17.588 -10.870 -8.304 1.00 32.00 41 ILE B O 1
ATOM 1165 N N . THR B 1 46 ? 19.225 -9.344 -8.356 1.00 31.37 42 THR B N 1
ATOM 1166 C CA . THR B 1 46 ? 19.825 -9.870 -7.155 1.00 30.62 42 THR B CA 1
ATOM 1167 C C . THR B 1 46 ? 20.138 -8.724 -6.195 1.00 30.11 42 THR B C 1
ATOM 1168 O O . THR B 1 46 ? 20.213 -7.571 -6.605 1.00 30.57 42 THR B O 1
ATOM 1172 N N . GLY B 1 47 ? 20.305 -9.053 -4.920 1.00 29.08 43 GLY B N 1
ATOM 1173 C CA . GLY B 1 47 ? 20.869 -8.127 -3.945 1.00 28.47 43 GLY B CA 1
ATOM 1174 C C . GLY B 1 47 ? 21.834 -8.803 -2.972 1.00 28.27 43 GLY B C 1
ATOM 1175 O O . GLY B 1 47 ? 21.916 -10.021 -2.920 1.00 29.28 43 GLY B O 1
ATOM 1176 N N . VAL B 1 48 ? 22.567 -8.014 -2.205 1.00 27.59 44 VAL B N 1
ATOM 1177 C CA . VAL B 1 48 ? 23.352 -8.535 -1.106 1.00 27.97 44 VAL B CA 1
ATOM 1178 C C . VAL B 1 48 ? 23.191 -7.613 0.093 1.00 28.52 44 VAL B C 1
ATOM 1179 O O . VAL B 1 48 ? 22.845 -6.433 -0.073 1.00 28.90 44 VAL B O 1
ATOM 1183 N N . ASN B 1 49 ? 23.417 -8.131 1.301 1.00 28.56 45 ASN B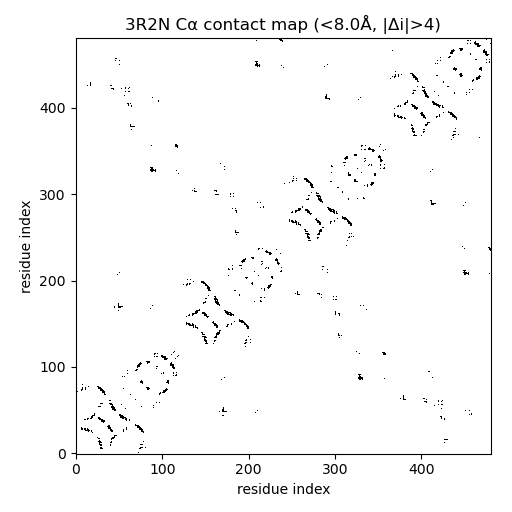 N 1
ATOM 1184 C CA . ASN B 1 49 ? 23.475 -7.242 2.465 1.00 28.66 45 ASN B CA 1
ATOM 1185 C C . ASN B 1 49 ? 24.729 -6.320 2.479 1.00 29.54 45 ASN B C 1
ATOM 1186 O O . ASN B 1 49 ? 25.799 -6.695 1.963 1.00 28.72 45 ASN B O 1
ATOM 1191 N N . VAL B 1 50 ? 24.547 -5.114 3.038 1.00 29.05 46 VAL B N 1
ATOM 1192 C CA . VAL B 1 50 ? 25.603 -4.124 3.154 1.00 30.63 46 VAL B CA 1
ATOM 1193 C C . VAL B 1 50 ? 25.518 -3.469 4.527 1.00 31.65 46 VAL B C 1
ATOM 1194 O O . VAL B 1 50 ? 24.576 -2.697 4.822 1.00 30.72 46 VAL B O 1
ATOM 1198 N N . GLU B 1 51 ? 26.520 -3.782 5.354 1.00 32.34 47 GLU B N 1
ATOM 1199 C CA . GLU B 1 51 ? 26.470 -3.405 6.755 1.00 32.50 47 GLU B CA 1
ATOM 1200 C C . GLU B 1 51 ? 27.158 -2.075 6.990 1.00 33.40 47 GLU B C 1
ATOM 1201 O O . GLU B 1 51 ? 27.951 -1.607 6.164 1.00 33.73 47 GLU B O 1
ATOM 1207 N N . ASN B 1 52 ? 26.842 -1.462 8.125 1.00 33.82 48 ASN B N 1
ATOM 1208 C CA . ASN B 1 52 ? 27.515 -0.255 8.518 1.00 34.45 48 ASN B CA 1
ATOM 1209 C C . ASN B 1 52 ? 28.064 -0.359 9.937 1.00 35.60 48 ASN B C 1
ATOM 1210 O O . ASN B 1 52 ? 27.559 -1.131 10.748 1.00 35.33 48 ASN B O 1
ATOM 1215 N N . ALA B 1 53 ? 29.133 0.390 10.203 1.00 36.76 49 ALA B N 1
ATOM 1216 C CA . ALA B 1 53 ? 29.683 0.511 11.548 1.00 38.57 49 ALA B CA 1
ATOM 1217 C C . ALA B 1 53 ? 28.592 0.904 12.550 1.00 38.73 49 ALA B C 1
ATOM 1218 O O . ALA B 1 53 ? 28.595 0.431 13.675 1.00 39.65 49 ALA B O 1
ATOM 1220 N N . SER B 1 54 ? 27.675 1.772 12.124 1.00 38.64 50 SER B N 1
ATOM 1221 C CA . SER B 1 54 ? 26.434 2.048 12.856 1.00 38.56 50 SER B CA 1
ATOM 1222 C C . SER B 1 54 ? 25.364 1.041 12.418 1.00 37.66 50 SER B C 1
ATOM 1223 O O . SER B 1 54 ? 24.915 1.045 11.256 1.00 36.55 50 SER B O 1
ATOM 1226 N N . TYR B 1 55 ? 24.967 0.164 13.340 1.00 37.57 51 TYR B N 1
ATOM 1227 C CA . TYR B 1 55 ? 24.263 -1.054 12.936 1.00 36.86 51 TYR B CA 1
ATOM 1228 C C . TYR B 1 55 ? 22.959 -0.786 12.189 1.00 35.87 51 TYR B C 1
ATOM 1229 O O . TYR B 1 55 ? 22.698 -1.448 11.174 1.00 34.60 51 TYR B O 1
ATOM 1238 N N . GLY B 1 56 ? 22.217 0.232 12.642 1.00 35.78 52 GLY B N 1
ATOM 1239 C CA . GLY B 1 56 ? 20.919 0.661 12.060 1.00 35.52 52 GLY B CA 1
ATOM 1240 C C . GLY B 1 56 ? 20.953 1.257 10.650 1.00 35.40 52 GLY B C 1
ATOM 1241 O O . GLY B 1 56 ? 19.914 1.628 10.066 1.00 35.14 52 GLY B O 1
ATOM 1242 N N . LEU B 1 57 ? 22.141 1.355 10.075 1.00 34.79 53 LEU B N 1
ATOM 1243 C CA . LEU B 1 57 ? 22.221 1.874 8.725 1.00 34.20 53 LEU B CA 1
ATOM 1244 C C . LEU B 1 57 ? 22.561 0.757 7.718 1.00 33.94 53 LEU B C 1
ATOM 1245 O O . LEU B 1 57 ? 22.849 1.038 6.542 1.00 34.50 53 LEU B O 1
ATOM 1250 N N . ALA B 1 58 ? 22.548 -0.493 8.189 1.00 33.17 54 ALA B N 1
ATOM 1251 C CA . ALA B 1 58 ? 22.778 -1.656 7.330 1.00 32.72 54 ALA B CA 1
ATOM 1252 C C . ALA B 1 58 ? 21.607 -1.901 6.371 1.00 32.10 54 ALA B C 1
ATOM 1253 O O . ALA B 1 58 ? 20.434 -1.685 6.728 1.00 32.08 54 ALA B O 1
ATOM 1255 N N . LEU B 1 59 ? 21.935 -2.372 5.167 1.00 30.75 55 LEU B N 1
ATOM 1256 C CA . LEU B 1 59 ? 20.926 -2.685 4.177 1.00 29.65 55 LEU B CA 1
ATOM 1257 C C . LEU B 1 59 ? 20.849 -4.177 4.019 1.00 29.22 55 LEU B C 1
ATOM 1258 O O . LEU B 1 59 ? 21.883 -4.835 3.795 1.00 28.71 55 LEU B O 1
ATOM 1263 N N . CYS B 1 60 ? 19.621 -4.700 4.125 1.00 27.98 56 CYS B N 1
ATOM 1264 C CA . CYS B 1 60 ? 19.385 -6.126 3.938 1.00 28.20 56 CYS B CA 1
ATOM 1265 C C . CYS B 1 60 ? 19.592 -6.418 2.481 1.00 26.77 56 CYS B C 1
ATOM 1266 O O . CYS B 1 60 ? 19.454 -5.515 1.656 1.00 26.38 56 CYS B O 1
ATOM 1269 N N . ALA B 1 61 ? 19.933 -7.670 2.164 1.00 26.23 57 ALA B N 1
ATOM 1270 C CA . ALA B 1 61 ? 19.999 -8.110 0.783 1.00 25.31 57 ALA B CA 1
ATOM 1271 C C . ALA B 1 61 ? 18.727 -7.709 0.034 1.00 25.95 57 ALA B C 1
ATOM 1272 O O . ALA B 1 61 ? 18.810 -7.248 -1.113 1.00 25.85 57 ALA B O 1
ATOM 1274 N N . GLU B 1 62 ? 17.553 -7.864 0.671 1.00 25.31 58 GLU B N 1
ATOM 1275 C CA . GLU B 1 62 ? 16.280 -7.577 -0.026 1.00 25.78 58 GLU B CA 1
ATOM 1276 C C . GLU B 1 62 ? 16.196 -6.113 -0.392 1.00 26.36 58 GLU B C 1
ATOM 1277 O O . GLU B 1 62 ? 15.648 -5.786 -1.446 1.00 26.42 58 GLU B O 1
ATOM 1283 N N . CYS B 1 63 ? 16.727 -5.237 0.477 1.00 26.69 59 CYS B N 1
ATOM 1284 C CA . CYS B 1 63 ? 16.765 -3.791 0.204 1.00 27.44 59 CYS B CA 1
ATOM 1285 C C . CYS B 1 63 ? 17.489 -3.498 -1.125 1.00 27.61 59 CYS B C 1
ATOM 1286 O O . CYS B 1 63 ? 16.932 -2.850 -2.009 1.00 26.84 59 CYS B O 1
ATOM 1289 N N . SER B 1 64 ? 18.725 -4.012 -1.237 1.00 27.00 60 SER B N 1
ATOM 1290 C CA . SER B 1 64 ? 19.522 -3.981 -2.439 1.00 26.84 60 SER B CA 1
ATOM 1291 C C . SER B 1 64 ? 18.807 -4.575 -3.636 1.00 27.39 60 SER B C 1
ATOM 1292 O O . SER B 1 64 ? 18.978 -4.087 -4.755 1.00 28.23 60 SER B O 1
ATOM 1295 N N . MET B 1 65 ? 18.025 -5.635 -3.430 1.00 27.12 61 MET B N 1
ATOM 1296 C CA . MET B 1 65 ? 17.247 -6.174 -4.535 1.00 27.70 61 MET B CA 1
ATOM 1297 C C . MET B 1 65 ? 16.121 -5.214 -5.000 1.00 27.83 61 MET B C 1
ATOM 1298 O O . MET B 1 65 ? 15.830 -5.120 -6.192 1.00 27.12 61 MET B O 1
ATOM 1303 N N . ILE B 1 66 ? 15.482 -4.530 -4.053 1.00 27.67 62 ILE B N 1
ATOM 1304 C CA . ILE B 1 66 ? 14.505 -3.513 -4.395 1.00 28.06 62 ILE B CA 1
ATOM 1305 C C . ILE B 1 66 ? 15.149 -2.357 -5.179 1.00 28.35 62 ILE B C 1
ATOM 1306 O O . ILE B 1 66 ? 14.548 -1.810 -6.097 1.00 29.05 62 ILE B O 1
ATOM 1311 N N . SER B 1 67 ? 16.370 -1.982 -4.803 1.00 28.08 63 SER B N 1
ATOM 1312 C CA . SER B 1 67 ? 17.104 -0.936 -5.501 1.00 27.60 63 SER B CA 1
ATOM 1313 C C . SER B 1 67 ? 17.408 -1.362 -6.932 1.00 27.24 63 SER B C 1
ATOM 1314 O O . SER B 1 67 ? 17.390 -0.537 -7.830 1.00 28.17 63 SER B O 1
ATOM 1317 N N . ALA B 1 68 ? 17.742 -2.640 -7.123 1.00 26.98 64 ALA B N 1
ATOM 1318 C CA . ALA B 1 68 ? 18.059 -3.212 -8.443 1.00 26.37 64 ALA B CA 1
ATOM 1319 C C . ALA B 1 68 ? 16.812 -3.250 -9.292 1.00 26.11 64 ALA B C 1
ATOM 1320 O O . ALA B 1 68 ? 16.856 -2.930 -10.482 1.00 26.34 64 ALA B O 1
ATOM 1322 N N . LEU B 1 69 ? 15.684 -3.586 -8.665 1.00 25.86 65 LEU B N 1
ATOM 1323 C CA . LEU B 1 69 ? 14.386 -3.541 -9.340 1.00 26.15 65 LEU B CA 1
ATOM 1324 C C . LEU B 1 69 ? 14.203 -2.225 -10.065 1.00 26.85 65 LEU B C 1
ATOM 1325 O O . LEU B 1 69 ? 14.001 -2.218 -11.280 1.00 26.86 65 LEU B O 1
ATOM 1330 N N . TYR B 1 70 ? 14.264 -1.115 -9.324 1.00 27.54 66 TYR B N 1
ATOM 1331 C CA . TYR B 1 70 ? 14.078 0.212 -9.936 1.00 28.46 66 TYR B CA 1
ATOM 1332 C C . TYR B 1 70 ? 15.249 0.653 -10.820 1.00 28.90 66 TYR B C 1
ATOM 1333 O O . TYR B 1 70 ? 15.005 1.253 -11.854 1.00 29.15 66 TYR B O 1
ATOM 1342 N N . ALA B 1 71 ? 16.491 0.293 -10.484 1.00 28.94 67 ALA B N 1
ATOM 1343 C CA . ALA B 1 71 ? 17.633 0.638 -11.363 1.00 30.17 67 ALA B CA 1
ATOM 1344 C C . ALA B 1 71 ? 17.415 0.054 -12.767 1.00 31.21 67 ALA B C 1
ATOM 1345 O O . ALA B 1 71 ? 17.833 0.642 -13.752 1.00 31.62 67 ALA B O 1
ATOM 1347 N N . THR B 1 72 ? 16.721 -1.083 -12.838 1.00 31.29 68 THR B N 1
ATOM 1348 C CA . THR B 1 72 ? 16.547 -1.782 -14.092 1.00 31.88 68 THR B CA 1
ATOM 1349 C C . THR B 1 72 ? 15.144 -1.577 -14.644 1.00 32.75 68 THR B C 1
ATOM 1350 O O . THR B 1 72 ? 14.653 -2.389 -15.436 1.00 33.97 68 THR B O 1
ATOM 1354 N N . GLY B 1 73 ? 14.494 -0.495 -14.228 1.00 32.49 69 GLY B N 1
ATOM 1355 C CA . GLY B 1 73 ? 13.290 -0.062 -14.906 1.00 33.49 69 GLY B CA 1
ATOM 1356 C C . GLY B 1 73 ? 11.970 -0.360 -14.234 1.00 33.99 69 GLY B C 1
ATOM 1357 O O . GLY B 1 73 ? 10.920 -0.030 -14.768 1.00 34.94 69 GLY B O 1
ATOM 1358 N N . GLY B 1 74 ? 12.011 -0.972 -13.059 1.00 34.10 70 GLY B N 1
ATOM 1359 C CA . GLY B 1 74 ? 10.795 -1.195 -12.272 1.00 34.52 70 GLY B CA 1
ATOM 1360 C C . GLY B 1 74 ? 10.072 -2.469 -12.637 1.00 35.06 70 GLY B C 1
ATOM 1361 O O . GLY B 1 74 ? 10.673 -3.405 -13.187 1.00 35.21 70 GLY B O 1
ATOM 1362 N N . GLY B 1 75 ? 8.779 -2.497 -12.335 1.00 35.75 71 GLY B N 1
ATOM 1363 C CA . GLY B 1 75 ? 7.954 -3.701 -12.474 1.00 35.60 71 GLY B CA 1
ATOM 1364 C C . GLY B 1 75 ? 7.567 -4.253 -11.107 1.00 36.07 71 GLY B C 1
ATOM 1365 O O . GLY B 1 75 ? 7.614 -3.533 -10.087 1.00 35.80 71 GLY B O 1
ATOM 1366 N N . ARG B 1 76 ? 7.193 -5.534 -11.082 1.00 35.85 72 ARG B N 1
ATOM 1367 C CA . ARG B 1 76 ? 6.683 -6.190 -9.874 1.00 35.86 72 ARG B CA 1
ATOM 1368 C C . ARG B 1 76 ? 7.416 -7.481 -9.625 1.00 35.33 72 ARG B C 1
ATOM 1369 O O . ARG B 1 76 ? 7.641 -8.280 -10.555 1.00 35.62 72 ARG B O 1
ATOM 1377 N N . LEU B 1 77 ? 7.746 -7.692 -8.354 1.00 34.56 73 LEU B N 1
ATOM 1378 C CA . LEU B 1 77 ? 8.344 -8.939 -7.888 1.00 34.14 73 LEU B CA 1
ATOM 1379 C C . LEU B 1 77 ? 7.327 -10.085 -7.946 1.00 34.54 73 LEU B C 1
ATOM 1380 O O . LEU B 1 77 ? 6.147 -9.895 -7.632 1.00 35.06 73 LEU B O 1
ATOM 1385 N N . VAL B 1 78 ? 7.790 -11.267 -8.356 1.00 33.66 74 VAL B N 1
ATOM 1386 C CA . VAL B 1 78 ? 6.914 -12.424 -8.523 1.00 33.59 74 VAL B CA 1
ATOM 1387 C C . VAL B 1 78 ? 7.381 -13.660 -7.692 1.00 33.13 74 VAL B C 1
ATOM 1388 O O . VAL B 1 78 ? 6.584 -14.542 -7.319 1.00 33.16 74 VAL B O 1
ATOM 1392 N N . ALA B 1 79 ? 8.678 -13.691 -7.380 1.00 32.16 75 ALA B N 1
ATOM 1393 C CA . ALA B 1 79 ? 9.288 -14.838 -6.738 1.00 32.22 75 ALA B CA 1
ATOM 1394 C C . ALA B 1 79 ? 10.629 -14.408 -6.198 1.00 31.57 75 ALA B C 1
ATOM 1395 O O . ALA B 1 79 ? 11.390 -13.766 -6.938 1.00 31.64 75 ALA B O 1
ATOM 1397 N N . VAL B 1 80 ? 10.913 -14.755 -4.928 1.00 30.67 76 VAL B N 1
ATOM 1398 C CA . VAL B 1 80 ? 12.142 -14.316 -4.240 1.00 29.64 76 VAL B CA 1
ATOM 1399 C C . VAL B 1 80 ? 12.745 -15.419 -3.382 1.00 30.31 76 VAL B C 1
ATOM 1400 O O . VAL B 1 80 ? 12.006 -16.120 -2.685 1.00 30.20 76 VAL B O 1
ATOM 1404 N N . TYR B 1 81 ? 14.079 -15.554 -3.423 1.00 30.39 77 TYR B N 1
ATOM 1405 C CA . TYR B 1 81 ? 14.813 -16.581 -2.655 1.00 31.23 77 TYR B CA 1
ATOM 1406 C C . TYR B 1 81 ? 16.022 -15.956 -1.986 1.00 30.93 77 TYR B C 1
ATOM 1407 O O . TYR B 1 81 ? 16.984 -15.609 -2.660 1.00 31.24 77 TYR B O 1
ATOM 1416 N N . CYS B 1 82 ? 15.970 -15.833 -0.659 1.00 31.27 78 CYS B N 1
ATOM 1417 C CA A CYS B 1 82 ? 17.068 -15.300 0.113 0.70 31.34 78 CYS B CA 1
ATOM 1418 C CA B CYS B 1 82 ? 17.067 -15.293 0.154 0.30 30.53 78 CYS B CA 1
ATOM 1419 C C . CYS B 1 82 ? 17.887 -16.457 0.677 1.00 32.01 78 CYS B C 1
ATOM 1420 O O . CYS B 1 82 ? 17.316 -17.425 1.156 1.00 32.48 78 CYS B O 1
ATOM 1425 N N . VAL B 1 83 ? 19.226 -16.362 0.613 1.00 31.89 79 VAL B N 1
ATOM 1426 C CA . VAL B 1 83 ? 20.092 -17.477 1.084 1.00 31.98 79 VAL B CA 1
ATOM 1427 C C . VAL B 1 83 ? 21.152 -17.050 2.104 1.00 32.66 79 VAL B C 1
ATOM 1428 O O . VAL B 1 83 ? 21.608 -15.893 2.093 1.00 32.24 79 VAL B O 1
ATOM 1432 N N . ASP B 1 84 ? 21.542 -17.961 2.997 1.00 33.19 80 ASP B N 1
ATOM 1433 C CA . ASP B 1 84 ? 22.626 -17.647 3.909 1.00 33.89 80 ASP B CA 1
ATOM 1434 C C . ASP B 1 84 ? 23.962 -18.132 3.365 1.00 35.55 80 ASP B C 1
ATOM 1435 O O . ASP B 1 84 ? 24.085 -18.435 2.173 1.00 35.52 80 ASP B O 1
ATOM 1440 N N . GLY B 1 85 ? 24.957 -18.197 4.258 1.00 37.22 81 GLY B N 1
ATOM 1441 C CA . GLY B 1 85 ? 26.323 -18.607 3.937 1.00 38.66 81 GLY B CA 1
ATOM 1442 C C . GLY B 1 85 ? 26.459 -20.060 3.562 1.00 40.13 81 GLY B C 1
ATOM 1443 O O . GLY B 1 85 ? 27.520 -20.485 3.102 1.00 41.15 81 GLY B O 1
ATOM 1444 N N . ASN B 1 86 ? 25.383 -20.817 3.767 1.00 40.42 82 ASN B N 1
ATOM 1445 C CA . ASN B 1 86 ? 25.339 -22.231 3.389 1.00 42.19 82 ASN B CA 1
ATOM 1446 C C . ASN B 1 86 ? 24.455 -22.539 2.182 1.00 41.62 82 ASN B C 1
ATOM 1447 O O . ASN B 1 86 ? 24.423 -23.666 1.683 1.00 42.87 82 ASN B O 1
ATOM 1452 N N . GLY B 1 87 ? 23.775 -21.521 1.686 1.00 40.39 83 GLY B N 1
ATOM 1453 C CA . GLY B 1 87 ? 22.890 -21.688 0.553 1.00 40.08 83 GLY B CA 1
ATOM 1454 C C . GLY B 1 87 ? 21.480 -22.022 0.995 1.00 39.71 83 GLY B C 1
ATOM 1455 O O . GLY B 1 87 ? 20.616 -22.231 0.160 1.00 39.35 83 GLY B O 1
ATOM 1456 N N . ASP B 1 88 ? 21.239 -22.081 2.303 1.00 39.89 84 ASP B N 1
ATOM 1457 C CA . ASP B 1 88 ? 19.906 -22.450 2.787 1.00 40.32 84 ASP B CA 1
ATOM 1458 C C . ASP B 1 88 ? 19.037 -21.210 2.698 1.00 38.98 84 ASP B C 1
ATOM 1459 O O . ASP B 1 88 ? 19.553 -20.102 2.802 1.00 38.49 84 ASP B O 1
ATOM 1464 N N . SER B 1 89 ? 17.724 -21.402 2.556 1.00 38.21 85 SER B N 1
ATOM 1465 C CA . SER B 1 89 ? 16.829 -20.274 2.439 1.00 36.89 85 SER B CA 1
ATOM 1466 C C . SER B 1 89 ? 16.701 -19.560 3.771 1.00 36.21 85 SER B C 1
ATOM 1467 O O . SER B 1 89 ? 16.757 -20.185 4.838 1.00 36.55 85 SER B O 1
ATOM 1470 N N . LEU B 1 90 ? 16.572 -18.240 3.695 1.00 35.46 86 LEU B N 1
ATOM 1471 C CA . LEU B 1 90 ? 16.353 -17.383 4.857 1.00 35.00 86 LEU B CA 1
ATOM 1472 C C . LEU B 1 90 ? 15.000 -16.709 4.812 1.00 34.62 86 LEU B C 1
ATOM 1473 O O . LEU B 1 90 ? 14.552 -16.250 3.767 1.00 33.75 86 LEU B O 1
ATOM 1478 N N . MET B 1 91 ? 14.362 -16.646 5.969 1.00 35.24 87 MET B N 1
ATOM 1479 C CA . MET B 1 91 ? 13.109 -15.933 6.105 1.00 35.83 87 MET B CA 1
ATOM 1480 C C . MET B 1 91 ? 13.406 -14.435 6.170 1.00 34.47 87 MET B C 1
ATOM 1481 O O . MET B 1 91 ? 14.211 -14.016 6.992 1.00 34.94 87 MET B O 1
ATOM 1486 N N . PRO B 1 92 ? 12.769 -13.626 5.306 1.00 33.69 88 PRO B N 1
ATOM 1487 C CA . PRO B 1 92 ? 12.955 -12.157 5.379 1.00 32.94 88 PRO B CA 1
ATOM 1488 C C . PRO B 1 92 ? 12.518 -11.571 6.725 1.00 32.34 88 PRO B C 1
ATOM 1489 O O . PRO B 1 92 ? 11.514 -12.010 7.291 1.00 32.13 88 PRO B O 1
ATOM 1493 N N . CYS B 1 93 ? 13.295 -10.611 7.234 1.00 31.97 89 CYS B N 1
ATOM 1494 C CA . CYS B 1 93 ? 12.962 -9.850 8.467 1.00 31.53 89 CYS B CA 1
ATOM 1495 C C . CYS B 1 93 ? 11.767 -8.945 8.216 1.00 30.89 89 CYS B C 1
ATOM 1496 O O . CYS B 1 93 ? 11.449 -8.636 7.067 1.00 32.32 89 CYS B O 1
ATOM 1499 N N . GLY B 1 94 ? 11.079 -8.535 9.267 1.00 30.43 90 GLY B N 1
ATOM 1500 C CA . GLY B 1 94 ? 9.817 -7.835 9.101 1.00 28.99 90 GLY B CA 1
ATOM 1501 C C . GLY B 1 94 ? 9.932 -6.606 8.207 1.00 28.85 90 GLY B C 1
ATOM 1502 O O . GLY B 1 94 ? 8.993 -6.294 7.476 1.00 27.76 90 GLY B O 1
ATOM 1503 N N . ARG B 1 95 ? 11.076 -5.915 8.266 1.00 27.83 91 ARG B N 1
ATOM 1504 C CA . ARG B 1 95 ? 11.266 -4.720 7.467 1.00 28.45 91 ARG B CA 1
ATOM 1505 C C . ARG B 1 95 ? 11.222 -5.132 6.001 1.00 28.44 91 ARG B C 1
ATOM 1506 O O . ARG B 1 95 ? 10.452 -4.594 5.204 1.00 29.18 91 ARG B O 1
ATOM 1514 N N . CYS B 1 96 ? 12.017 -6.134 5.663 1.00 28.08 92 CYS B N 1
ATOM 1515 C CA . CYS B 1 96 ? 12.104 -6.588 4.298 1.00 27.72 92 CYS B CA 1
ATOM 1516 C C . CYS B 1 96 ? 10.757 -7.124 3.839 1.00 27.39 92 CYS B C 1
ATOM 1517 O O . CYS B 1 96 ? 10.430 -7.016 2.675 1.00 27.42 92 CYS B O 1
ATOM 1520 N N . ARG B 1 97 ? 9.959 -7.656 4.762 1.00 27.52 93 ARG B N 1
ATOM 1521 C CA . ARG B 1 97 ? 8.616 -8.160 4.396 1.00 27.42 93 ARG B CA 1
ATOM 1522 C C . ARG B 1 97 ? 7.738 -7.037 3.863 1.00 27.31 93 ARG B C 1
ATOM 1523 O O . ARG B 1 97 ? 7.184 -7.174 2.793 1.00 27.75 93 ARG B O 1
ATOM 1531 N N . GLN B 1 98 ? 7.670 -5.918 4.588 1.00 27.22 94 GLN B N 1
ATOM 1532 C CA . GLN B 1 98 ? 7.062 -4.672 4.103 1.00 27.14 94 GLN B CA 1
ATOM 1533 C C . GLN B 1 98 ? 7.597 -4.128 2.739 1.00 26.40 94 GLN B C 1
ATOM 1534 O O . GLN B 1 98 ? 6.830 -3.677 1.929 1.00 24.64 94 GLN B O 1
ATOM 1540 N N . LEU B 1 99 ? 8.910 -4.156 2.503 1.00 27.01 95 LEU B N 1
ATOM 1541 C CA . LEU B 1 99 ? 9.439 -3.745 1.191 1.00 27.78 95 LEU B CA 1
ATOM 1542 C C . LEU B 1 99 ? 8.978 -4.766 0.160 1.00 27.94 95 LEU B C 1
ATOM 1543 O O . LEU B 1 99 ? 8.566 -4.402 -0.924 1.00 28.18 95 LEU B O 1
ATOM 1548 N N . LEU B 1 100 ? 9.033 -6.047 0.506 1.00 28.51 96 LEU B N 1
ATOM 1549 C CA . LEU B 1 100 ? 8.642 -7.074 -0.448 1.00 28.98 96 LEU B CA 1
ATOM 1550 C C . LEU B 1 100 ? 7.189 -6.926 -0.811 1.00 30.33 96 LEU B C 1
ATOM 1551 O O . LEU B 1 100 ? 6.842 -6.973 -2.001 1.00 30.69 96 LEU B O 1
ATOM 1556 N N . TYR B 1 101 ? 6.351 -6.704 0.199 1.00 30.98 97 TYR B N 1
ATOM 1557 C CA . TYR B 1 101 ? 4.927 -6.577 -0.012 1.00 32.59 97 TYR B CA 1
ATOM 1558 C C . TYR B 1 101 ? 4.623 -5.408 -0.943 1.00 33.08 97 TYR B C 1
ATOM 1559 O O . TYR B 1 101 ? 3.790 -5.533 -1.815 1.00 34.05 97 TYR B O 1
ATOM 1568 N N . GLU B 1 102 ? 5.277 -4.265 -0.737 1.00 33.32 98 GLU B N 1
ATOM 1569 C CA . GLU B 1 102 ? 5.011 -3.068 -1.552 1.00 33.86 98 GLU B CA 1
ATOM 1570 C C . GLU B 1 102 ? 5.346 -3.266 -3.043 1.00 33.24 98 GLU 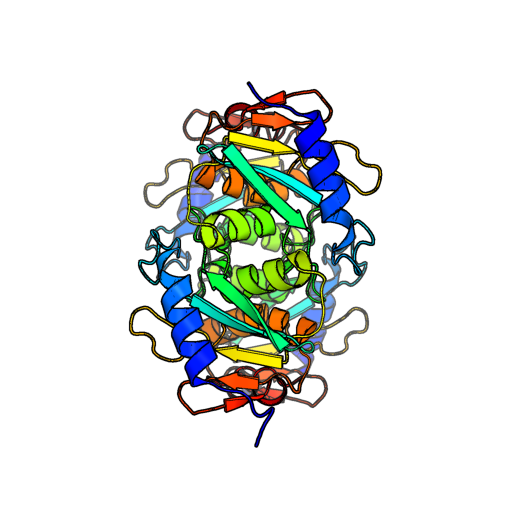B C 1
ATOM 1571 O O . GLU B 1 102 ? 4.647 -2.748 -3.910 1.00 34.06 98 GLU B O 1
ATOM 1577 N N . HIS B 1 103 ? 6.382 -4.048 -3.321 1.00 31.94 99 HIS B N 1
ATOM 1578 C CA . HIS B 1 103 ? 6.860 -4.248 -4.679 1.00 31.55 99 HIS B CA 1
ATOM 1579 C C . HIS B 1 103 ? 6.427 -5.589 -5.290 1.00 32.04 99 HIS B C 1
ATOM 1580 O O . HIS B 1 103 ? 6.752 -5.895 -6.446 1.00 32.51 99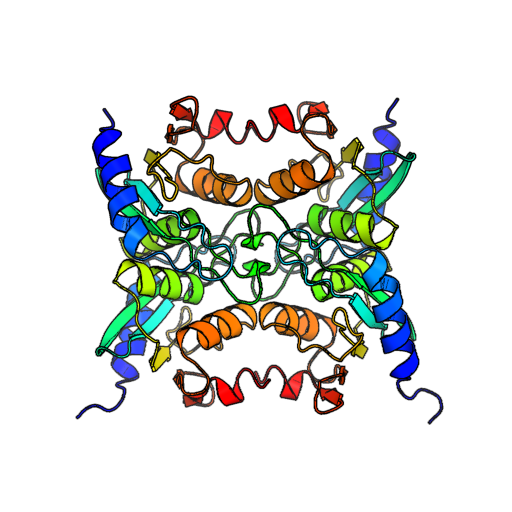 HIS B O 1
ATOM 1587 N N . GLY B 1 104 ? 5.638 -6.352 -4.525 1.00 32.49 100 GLY B N 1
ATOM 1588 C CA . GLY B 1 104 ? 5.196 -7.683 -4.935 1.00 32.34 100 GLY B CA 1
ATOM 1589 C C . GLY B 1 104 ? 3.700 -7.936 -4.759 1.00 33.44 100 GLY B C 1
ATOM 1590 O O . GLY B 1 104 ? 3.139 -8.748 -5.488 1.00 33.88 100 GLY B O 1
ATOM 1591 N N . GLY B 1 105 ? 3.058 -7.248 -3.805 1.00 33.79 101 GLY B N 1
ATOM 1592 C CA . GLY B 1 105 ? 1.652 -7.504 -3.437 1.00 34.90 101 GLY B CA 1
ATOM 1593 C C . GLY B 1 105 ? 1.479 -8.803 -2.648 1.00 35.48 101 GLY B C 1
ATOM 1594 O O . GLY B 1 105 ? 2.454 -9.508 -2.392 1.00 35.40 101 GLY B O 1
ATOM 1595 N N . PRO B 1 106 ? 0.238 -9.154 -2.280 1.00 36.87 102 PRO B N 1
ATOM 1596 C CA . PRO B 1 106 ? -0.023 -10.403 -1.528 1.00 37.48 102 PRO B CA 1
ATOM 1597 C C . PRO B 1 106 ? 0.362 -11.715 -2.248 1.00 37.82 102 PRO B C 1
ATOM 1598 O O . PRO B 1 106 ? 0.609 -12.714 -1.580 1.00 38.10 102 PRO B O 1
ATOM 1602 N N . GLU B 1 107 ? 0.419 -11.709 -3.581 1.00 37.94 103 GLU B N 1
ATOM 1603 C CA . GLU B 1 107 ? 0.682 -12.927 -4.355 1.00 38.20 103 GLU B CA 1
ATOM 1604 C C . GLU B 1 107 ? 2.176 -13.271 -4.564 1.00 36.78 103 GLU B C 1
ATOM 1605 O O . GLU B 1 107 ? 2.503 -14.366 -5.034 1.00 36.93 103 GLU B O 1
ATOM 1611 N N . LEU B 1 108 ? 3.076 -12.350 -4.221 1.00 35.38 104 LEU B N 1
ATOM 1612 C CA . LEU B 1 108 ? 4.521 -12.621 -4.301 1.00 33.49 104 LEU B CA 1
ATOM 1613 C C . LEU B 1 108 ? 4.822 -13.949 -3.601 1.00 33.56 104 LEU B C 1
ATOM 1614 O O . LEU B 1 108 ? 4.360 -14.166 -2.487 1.00 33.51 104 LEU B O 1
ATOM 1619 N N . LYS B 1 109 ? 5.567 -14.830 -4.270 1.00 33.16 105 LYS B N 1
ATOM 1620 C CA . LYS B 1 109 ? 6.076 -16.045 -3.649 1.00 34.09 105 LYS B CA 1
ATOM 1621 C C . LYS B 1 109 ? 7.463 -15.853 -3.020 1.00 33.68 105 LYS B C 1
ATOM 1622 O O . LYS B 1 109 ? 8.338 -15.216 -3.603 1.00 33.03 105 LYS B O 1
ATOM 1628 N N . ILE B 1 110 ? 7.646 -16.416 -1.825 1.00 34.08 106 ILE B N 1
ATOM 1629 C CA . ILE B 1 110 ? 8.908 -16.350 -1.107 1.00 33.79 106 ILE B CA 1
ATOM 1630 C C . ILE B 1 110 ? 9.348 -17.780 -0.786 1.00 35.08 106 ILE B C 1
ATOM 1631 O O . ILE B 1 110 ? 8.542 -18.569 -0.303 1.00 35.07 106 ILE B O 1
ATOM 1636 N N . MET B 1 111 ? 10.616 -18.111 -1.056 1.00 35.40 107 MET B N 1
ATOM 1637 C CA . MET B 1 111 ? 11.143 -19.365 -0.566 1.00 37.38 107 MET B CA 1
ATOM 1638 C C . MET B 1 111 ? 11.500 -19.207 0.916 1.00 37.61 107 MET B C 1
ATOM 1639 O O . MET B 1 111 ? 12.225 -18.267 1.300 1.00 37.54 107 MET B O 1
ATOM 1644 N N . THR B 1 112 ? 10.967 -20.124 1.732 1.00 38.06 108 THR B N 1
ATOM 1645 C CA . THR B 1 112 ? 11.177 -20.139 3.193 1.00 37.77 108 THR B CA 1
ATOM 1646 C C . THR B 1 112 ? 11.698 -21.515 3.590 1.00 38.92 108 THR B C 1
ATOM 1647 O O . THR B 1 112 ? 11.678 -22.438 2.774 1.00 39.21 108 THR B O 1
ATOM 1651 N N . PRO B 1 113 ? 12.172 -21.660 4.842 1.00 39.84 109 PRO B N 1
ATOM 1652 C CA . PRO B 1 113 ? 12.526 -22.994 5.347 1.00 41.07 109 PRO B CA 1
ATOM 1653 C C . PRO B 1 113 ? 11.383 -24.036 5.294 1.00 42.90 109 PRO B C 1
ATOM 1654 O O . PRO B 1 113 ? 11.664 -25.238 5.189 1.00 43.97 109 PRO B O 1
ATOM 1658 N N . LYS B 1 114 ? 10.120 -23.591 5.345 1.00 43.13 110 LYS B N 1
ATOM 1659 C CA . LYS B 1 114 ? 8.973 -24.519 5.297 1.00 44.44 110 LYS B CA 1
ATOM 1660 C C . LYS B 1 114 ? 8.354 -24.576 3.898 1.00 45.01 110 LYS B C 1
ATOM 1661 O O . LYS B 1 114 ? 7.181 -24.948 3.712 1.00 46.02 110 LYS B O 1
ATOM 1663 N N . GLY B 1 115 ? 9.149 -24.220 2.895 1.00 44.71 111 GLY B N 1
ATOM 1664 C CA . GLY B 1 115 ? 8.665 -24.237 1.523 1.00 44.59 111 GLY B CA 1
ATOM 1665 C C . GLY B 1 115 ? 8.176 -22.877 1.081 1.00 43.69 111 GLY B C 1
ATOM 1666 O O . GLY B 1 115 ? 8.334 -21.889 1.798 1.00 43.37 111 GLY B O 1
ATOM 1667 N N . VAL B 1 116 ? 7.600 -22.847 -0.118 1.00 43.93 112 VAL B N 1
ATOM 1668 C CA . VAL B 1 116 ? 7.042 -21.649 -0.750 1.00 42.94 112 VAL B CA 1
ATOM 1669 C C . VAL B 1 116 ? 5.802 -21.140 -0.004 1.00 42.83 112 VAL B C 1
ATOM 1670 O O . VAL B 1 116 ? 4.843 -21.877 0.197 1.00 43.57 112 VAL B O 1
ATOM 1674 N N . GLN B 1 117 ? 5.853 -19.869 0.399 1.00 41.60 113 GLN B N 1
ATOM 1675 C CA . GLN B 1 117 ? 4.701 -19.162 0.940 1.00 40.64 113 GLN B CA 1
ATOM 1676 C C . GLN B 1 117 ? 4.497 -17.859 0.188 1.00 39.00 113 GLN B C 1
ATOM 1677 O O . GLN B 1 117 ? 5.410 -17.376 -0.506 1.00 37.97 113 GLN B O 1
ATOM 1683 N N . THR B 1 118 ? 3.298 -17.297 0.344 1.00 38.04 114 THR B N 1
ATOM 1684 C CA . THR B 1 118 ? 2.936 -15.993 -0.217 1.00 36.12 114 THR B CA 1
ATOM 1685 C C . THR B 1 118 ? 3.106 -14.880 0.825 1.00 35.43 114 THR B C 1
ATOM 1686 O O . THR B 1 118 ? 3.092 -15.148 2.035 1.00 34.97 114 THR B O 1
ATOM 1690 N N . MET B 1 119 ? 3.213 -13.628 0.354 1.00 35.04 115 MET B N 1
ATOM 1691 C CA . MET B 1 119 ? 3.291 -12.453 1.239 1.00 34.03 115 MET B CA 1
ATOM 1692 C C . MET B 1 119 ? 1.977 -12.196 1.956 1.00 34.55 115 MET B C 1
ATOM 1693 O O . MET B 1 119 ? 1.957 -11.564 2.998 1.00 34.45 115 MET B O 1
ATOM 1698 N N . ALA B 1 120 ? 0.882 -12.686 1.392 1.00 35.50 116 ALA B N 1
ATOM 1699 C CA . ALA B 1 120 ? -0.406 -12.691 2.088 1.00 36.91 116 ALA B CA 1
ATOM 1700 C C . ALA B 1 120 ? -0.259 -13.398 3.432 1.00 37.36 116 ALA B C 1
ATOM 1701 O O . ALA B 1 120 ? -0.696 -12.870 4.471 1.00 38.18 116 ALA B O 1
ATOM 1703 N N . GLN B 1 121 ? 0.392 -14.559 3.434 1.00 36.55 117 GLN B N 1
ATOM 1704 C CA . GLN B 1 121 ? 0.581 -15.272 4.697 1.00 37.01 117 GLN B CA 1
ATOM 1705 C C . GLN B 1 121 ? 1.800 -14.834 5.537 1.00 35.90 117 GLN B C 1
ATOM 1706 O O . GLN B 1 121 ? 1.805 -15.022 6.754 1.00 35.88 117 GLN B O 1
ATOM 1712 N N . LEU B 1 122 ? 2.805 -14.219 4.916 1.00 34.50 118 LEU B N 1
ATOM 1713 C CA . LEU B 1 122 ? 3.987 -13.738 5.696 1.00 33.71 118 LEU B CA 1
ATOM 1714 C C . LEU B 1 122 ? 3.820 -12.377 6.348 1.00 33.25 118 LEU B C 1
ATOM 1715 O O . LEU B 1 122 ? 4.569 -12.040 7.270 1.00 32.95 118 LEU B O 1
ATOM 1720 N N . LEU B 1 123 ? 2.836 -11.616 5.868 1.00 33.11 119 LEU B N 1
ATOM 1721 C CA . LEU B 1 123 ? 2.550 -10.287 6.371 1.00 32.57 119 LEU B CA 1
ATOM 1722 C C . LEU B 1 123 ? 1.043 -9.992 6.304 1.00 33.68 119 LEU B C 1
ATOM 1723 O O . LEU B 1 123 ? 0.589 -9.161 5.535 1.00 33.02 119 LEU B O 1
ATOM 1728 N N . PRO B 1 124 ? 0.263 -10.659 7.148 1.00 35.04 120 PRO B N 1
ATOM 1729 C CA . PRO B 1 124 ? -1.178 -10.403 7.123 1.00 37.13 120 PRO B CA 1
ATOM 1730 C C . PRO B 1 124 ? -1.509 -8.974 7.537 1.00 38.70 120 PRO B C 1
ATOM 1731 O O . PRO B 1 124 ? -0.887 -8.455 8.449 1.00 38.59 120 PRO B O 1
ATOM 1735 N N . GLN B 1 125 ? -2.461 -8.343 6.862 1.00 41.19 121 GLN B N 1
ATOM 1736 C CA . GLN B 1 125 ? -2.963 -7.040 7.300 1.00 44.23 121 GLN B CA 1
ATOM 1737 C C . GLN B 1 125 ? -4.492 -7.044 7.430 1.00 46.49 121 GLN B C 1
ATOM 1738 O O . GLN B 1 125 ? -5.057 -7.807 8.224 1.00 48.53 121 GLN B O 1
ATOM 1744 N N . ASP C 1 7 ? 40.606 14.917 -11.723 1.00 52.73 3 ASP C N 1
ATOM 1745 C CA . ASP C 1 7 ? 40.227 14.461 -13.101 1.00 52.70 3 ASP C CA 1
ATOM 1746 C C . ASP C 1 7 ? 38.858 13.739 -13.082 1.00 51.32 3 ASP C C 1
ATOM 1747 O O . ASP C 1 7 ? 38.685 12.662 -13.662 1.00 51.76 3 ASP C O 1
ATOM 1749 N N . VAL C 1 8 ? 37.895 14.345 -12.396 1.00 49.00 4 VAL C N 1
ATOM 1750 C CA . VAL C 1 8 ? 36.525 13.835 -12.369 1.00 46.90 4 VAL C CA 1
ATOM 1751 C C . VAL C 1 8 ? 35.732 14.618 -13.418 1.00 46.06 4 VAL C C 1
ATOM 1752 O O . VAL C 1 8 ? 35.746 15.852 -13.428 1.00 45.84 4 VAL C O 1
ATOM 1756 N N . ASN C 1 9 ? 35.071 13.930 -14.328 1.00 44.87 5 ASN C N 1
ATOM 1757 C CA . ASN C 1 9 ? 34.181 14.675 -15.166 1.00 44.71 5 ASN C CA 1
ATOM 1758 C C . ASN C 1 9 ? 32.826 14.830 -14.465 1.00 43.28 5 ASN C C 1
ATOM 1759 O O . ASN C 1 9 ? 31.914 14.023 -14.652 1.00 43.20 5 ASN C O 1
ATOM 1764 N N . TRP C 1 10 ? 32.711 15.884 -13.662 1.00 42.11 6 TRP C N 1
ATOM 1765 C CA . TRP C 1 10 ? 31.513 16.138 -12.879 1.00 41.15 6 TRP C CA 1
ATOM 1766 C C . TRP C 1 10 ? 30.247 16.232 -13.717 1.00 40.71 6 TRP C C 1
ATOM 1767 O O . TRP C 1 10 ? 29.181 15.929 -13.225 1.00 40.31 6 TRP C O 1
ATOM 1778 N N . ASP C 1 11 ? 30.375 16.639 -14.975 1.00 41.71 7 ASP C N 1
ATOM 1779 C CA . ASP C 1 11 ? 29.227 16.770 -15.879 1.00 42.35 7 ASP C CA 1
ATOM 1780 C C . ASP C 1 11 ? 28.682 15.399 -16.284 1.00 41.56 7 ASP C C 1
ATOM 1781 O O . ASP C 1 11 ? 27.467 15.211 -16.398 1.00 42.02 7 ASP C O 1
ATOM 1786 N N . THR C 1 12 ? 29.575 14.437 -16.477 1.00 40.67 8 THR C N 1
ATOM 1787 C CA . THR C 1 12 ? 29.171 13.072 -16.778 1.00 40.08 8 THR C CA 1
ATOM 1788 C C . THR C 1 12 ? 28.403 12.479 -15.592 1.00 38.00 8 THR C C 1
ATOM 1789 O O . THR C 1 12 ? 27.492 11.678 -15.787 1.00 37.30 8 THR C O 1
ATOM 1793 N N . LEU C 1 13 ? 28.772 12.872 -14.374 1.00 36.42 9 LEU C N 1
ATOM 1794 C CA . LEU C 1 13 ? 28.064 12.406 -13.171 1.00 34.94 9 LEU C CA 1
ATOM 1795 C C . LEU C 1 13 ? 26.668 13.009 -13.043 1.00 34.75 9 LEU C C 1
ATOM 1796 O O . LEU C 1 13 ? 25.700 12.284 -12.764 1.00 34.23 9 LEU C O 1
ATOM 1801 N N . GLN C 1 14 ? 26.552 14.314 -13.283 1.00 34.88 10 GLN C N 1
ATOM 1802 C CA . GLN C 1 14 ? 25.249 14.949 -13.206 1.00 35.16 10 GLN C CA 1
ATOM 1803 C C . GLN C 1 14 ? 24.365 14.400 -14.299 1.00 35.60 10 GLN C C 1
ATOM 1804 O O . GLN C 1 14 ? 23.210 14.034 -14.036 1.00 36.33 10 GLN C O 1
ATOM 1810 N N . LYS C 1 15 ? 24.902 14.253 -15.506 1.00 35.54 11 LYS C N 1
ATOM 1811 C CA . LYS C 1 15 ? 24.067 13.702 -16.579 1.00 35.33 11 LYS C CA 1
ATOM 1812 C C . LYS C 1 15 ? 23.639 12.264 -16.218 1.00 34.52 11 LYS C C 1
ATOM 1813 O O . LYS C 1 15 ? 22.449 11.880 -16.397 1.00 34.60 11 LYS C O 1
ATOM 1815 N N . ALA C 1 16 ? 24.574 11.481 -15.666 1.00 32.92 12 ALA C N 1
ATOM 1816 C CA . ALA C 1 16 ? 24.231 10.105 -15.289 1.00 31.95 12 ALA C CA 1
ATOM 1817 C C . ALA C 1 16 ? 23.166 10.068 -14.211 1.00 31.26 12 ALA C C 1
ATOM 1818 O O . ALA C 1 16 ? 22.265 9.235 -14.284 1.00 31.39 12 ALA C O 1
ATOM 1820 N N . ALA C 1 17 ? 23.238 10.992 -13.245 1.00 30.52 13 ALA C N 1
ATOM 1821 C CA . ALA C 1 17 ? 22.297 10.996 -12.106 1.00 29.67 13 ALA C CA 1
ATOM 1822 C C . ALA C 1 17 ? 20.904 11.418 -12.534 1.00 29.70 13 ALA C C 1
ATOM 1823 O O . ALA C 1 17 ? 19.912 10.882 -12.041 1.00 29.39 13 ALA C O 1
ATOM 1825 N N . VAL C 1 18 ? 20.845 12.371 -13.461 1.00 30.20 14 VAL C N 1
ATOM 1826 C CA . VAL C 1 18 ? 19.597 12.811 -14.041 1.00 30.90 14 VAL C CA 1
ATOM 1827 C C . VAL C 1 18 ? 18.943 11.643 -14.790 1.00 31.62 14 VAL C C 1
ATOM 1828 O O . VAL C 1 18 ? 17.755 11.393 -14.622 1.00 32.42 14 VAL C O 1
ATOM 1832 N N . ALA C 1 19 ? 19.722 10.903 -15.580 1.00 32.00 15 ALA C N 1
ATOM 1833 C CA . ALA C 1 19 ? 19.174 9.793 -16.359 1.00 32.77 15 ALA C CA 1
ATOM 1834 C C . ALA C 1 19 ? 18.650 8.717 -15.397 1.00 32.77 15 ALA C C 1
ATOM 1835 O O . ALA C 1 19 ? 17.475 8.303 -15.477 1.00 32.76 15 ALA C O 1
ATOM 1837 N N . ALA C 1 20 ? 19.506 8.301 -14.463 1.00 31.55 16 ALA C N 1
ATOM 1838 C CA . ALA C 1 20 ? 19.091 7.343 -13.430 1.00 31.09 16 ALA C CA 1
ATOM 1839 C C . ALA C 1 20 ? 17.762 7.739 -12.769 1.00 31.41 16 ALA C C 1
ATOM 1840 O O . ALA C 1 20 ? 16.876 6.880 -12.572 1.00 31.50 16 ALA C O 1
ATOM 1842 N N . ARG C 1 21 ? 17.613 9.045 -12.493 1.00 31.06 17 ARG C N 1
ATOM 1843 C CA . ARG C 1 21 ? 16.478 9.599 -11.769 1.00 30.75 17 ARG C CA 1
ATOM 1844 C C . ARG C 1 21 ? 15.113 9.231 -12.363 1.00 31.80 17 ARG C C 1
ATOM 1845 O O . ARG C 1 21 ? 14.119 9.229 -11.648 1.00 32.38 17 ARG C O 1
ATOM 1853 N N . ALA C 1 22 ? 15.053 8.900 -13.653 1.00 31.87 18 ALA C N 1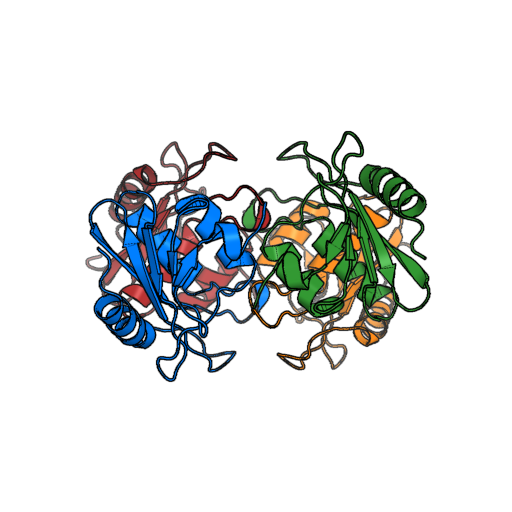
ATOM 1854 C CA . ALA C 1 22 ? 13.786 8.526 -14.283 1.00 32.45 18 ALA C CA 1
ATOM 1855 C C . ALA C 1 22 ? 13.089 7.313 -13.612 1.00 32.75 18 ALA C C 1
ATOM 1856 O O . ALA C 1 22 ? 11.857 7.197 -13.624 1.00 32.61 18 ALA C O 1
ATOM 1858 N N . ASN C 1 23 ? 13.892 6.414 -13.041 1.00 32.21 19 ASN C N 1
ATOM 1859 C CA . ASN C 1 23 ? 13.388 5.172 -12.453 1.00 32.43 19 ASN C CA 1
ATOM 1860 C C . ASN C 1 23 ? 13.056 5.277 -10.977 1.00 32.48 19 ASN C C 1
ATOM 1861 O O . ASN C 1 23 ? 12.726 4.281 -10.346 1.00 32.82 19 ASN C O 1
ATOM 1866 N N . SER C 1 24 ? 13.149 6.491 -10.438 1.00 32.90 20 SER C N 1
ATOM 1867 C CA . SER C 1 24 ? 12.870 6.776 -9.040 1.00 32.57 20 SER C CA 1
ATOM 1868 C C . SER C 1 24 ? 11.471 6.332 -8.593 1.00 32.75 20 SER C C 1
ATOM 1869 O O . SER C 1 24 ? 10.496 6.554 -9.306 1.00 33.49 20 SER C O 1
ATOM 1872 N N . TYR C 1 25 ? 11.399 5.691 -7.421 1.00 32.29 21 TYR C N 1
ATOM 1873 C CA . TYR C 1 25 ? 10.135 5.324 -6.771 1.00 32.70 21 TYR C CA 1
ATOM 1874 C C . TYR C 1 25 ? 9.889 6.255 -5.552 1.00 32.57 21 TYR C C 1
ATOM 1875 O O . TYR C 1 25 ? 10.297 5.942 -4.439 1.00 31.91 21 TYR C O 1
ATOM 1884 N N . ALA C 1 26 ? 9.277 7.418 -5.798 1.00 33.08 22 ALA C N 1
ATOM 1885 C CA . ALA C 1 26 ? 8.922 8.360 -4.733 1.00 34.09 22 ALA C CA 1
ATOM 1886 C C . ALA C 1 26 ? 7.434 8.808 -4.758 1.00 35.70 22 ALA C C 1
ATOM 1887 O O . ALA C 1 26 ? 7.127 10.006 -4.818 1.00 36.65 22 ALA C O 1
ATOM 1889 N N . PRO C 1 27 ? 6.507 7.847 -4.681 1.00 36.31 23 PRO C N 1
ATOM 1890 C CA . PRO C 1 27 ? 5.095 8.241 -4.806 1.00 37.75 23 PRO C CA 1
ATOM 1891 C C . PRO C 1 27 ? 4.616 9.074 -3.636 1.00 38.51 23 PRO C C 1
ATOM 1892 O O . PRO C 1 27 ? 3.699 9.871 -3.805 1.00 40.90 23 PRO C O 1
ATOM 1896 N N . TYR C 1 28 ? 5.261 8.916 -2.482 1.00 37.74 24 TYR C N 1
ATOM 1897 C CA . TYR C 1 28 ? 4.823 9.546 -1.235 1.00 38.41 24 TYR C CA 1
ATOM 1898 C C . TYR C 1 28 ? 5.238 11.019 -1.131 1.00 38.46 24 TYR C C 1
ATOM 1899 O O . TYR C 1 28 ? 4.407 11.874 -0.788 1.00 38.58 24 TYR C O 1
ATOM 1908 N N . SER C 1 29 ? 6.521 11.303 -1.407 1.00 36.39 25 SER C N 1
ATOM 1909 C CA . SER C 1 29 ? 7.020 12.674 -1.377 1.00 36.25 25 SER C CA 1
ATOM 1910 C C . SER C 1 29 ? 6.816 13.432 -2.697 1.00 36.79 25 SER C C 1
AT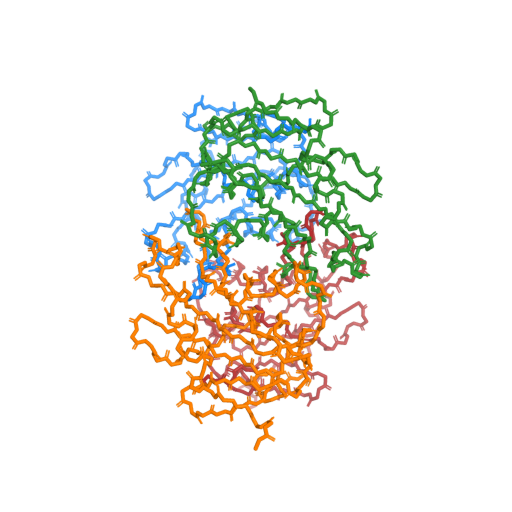OM 1911 O O . SER C 1 29 ? 6.762 14.659 -2.690 1.00 36.55 25 SER C O 1
ATOM 1914 N N . ASN C 1 30 ? 6.720 12.684 -3.804 1.00 36.95 26 ASN C N 1
ATOM 1915 C CA . ASN C 1 30 ? 6.918 13.195 -5.170 1.00 38.27 26 ASN C CA 1
ATOM 1916 C C . ASN C 1 30 ? 8.213 13.997 -5.375 1.00 37.14 26 ASN C C 1
ATOM 1917 O O . ASN C 1 30 ? 8.258 14.936 -6.151 1.00 38.23 26 ASN C O 1
ATOM 1922 N N . PHE C 1 31 ? 9.254 13.618 -4.661 1.00 35.18 27 PHE C N 1
ATOM 1923 C CA . PHE C 1 31 ? 10.540 14.266 -4.750 1.00 34.71 27 PHE C CA 1
ATOM 1924 C C . PHE C 1 31 ? 11.541 13.204 -5.272 1.00 33.19 27 PHE C C 1
ATOM 1925 O O . PHE C 1 31 ? 12.227 12.567 -4.483 1.00 32.82 27 PHE C O 1
ATOM 1933 N N . PRO C 1 32 ? 11.583 12.964 -6.603 1.00 32.37 28 PRO C N 1
ATOM 1934 C CA . PRO C 1 32 ? 12.474 11.903 -7.102 1.00 30.90 28 PRO C CA 1
ATOM 1935 C C . PRO C 1 32 ? 13.927 12.338 -6.972 1.00 29.59 28 PRO C C 1
ATOM 1936 O O . PRO C 1 32 ? 14.189 13.530 -7.076 1.00 29.93 28 PRO C O 1
ATOM 1940 N N . VAL C 1 33 ? 14.853 11.401 -6.764 1.00 27.55 29 VAL C N 1
ATOM 1941 C CA . VAL C 1 33 ? 16.270 11.752 -6.650 1.00 26.25 29 VAL C CA 1
ATOM 1942 C C . VAL C 1 33 ? 17.075 10.736 -7.422 1.00 26.33 29 VAL C C 1
ATOM 1943 O O . VAL C 1 33 ? 16.773 9.554 -7.357 1.00 27.05 29 VAL C O 1
ATOM 1947 N N . GLY C 1 34 ? 18.121 11.174 -8.123 1.00 26.64 30 GLY C N 1
ATOM 1948 C CA . GLY C 1 34 ? 19.075 10.227 -8.712 1.00 26.28 30 GLY C CA 1
ATOM 1949 C C . GLY C 1 34 ? 20.464 10.533 -8.235 1.00 26.73 30 GLY C C 1
ATOM 1950 O O . GLY C 1 34 ? 20.722 11.629 -7.787 1.00 27.60 30 GLY C O 1
ATOM 1951 N N . VAL C 1 35 ? 21.386 9.584 -8.356 1.00 26.67 31 VAL C N 1
ATOM 1952 C CA . VAL C 1 35 ? 22.746 9.793 -7.890 1.00 26.12 31 VAL C CA 1
ATOM 1953 C C . VAL C 1 35 ? 23.626 8.948 -8.776 1.00 26.34 31 VAL C C 1
ATOM 1954 O O . VAL C 1 35 ? 23.216 7.886 -9.176 1.00 28.19 31 VAL C O 1
ATOM 1958 N N . ALA C 1 36 ? 24.808 9.424 -9.107 1.00 26.10 32 ALA C N 1
ATOM 1959 C CA . ALA C 1 36 ? 25.787 8.659 -9.868 1.00 26.91 32 ALA C CA 1
ATOM 1960 C C . ALA C 1 36 ? 27.098 8.810 -9.135 1.00 26.78 32 ALA C C 1
ATOM 1961 O O . ALA C 1 36 ? 27.308 9.856 -8.537 1.00 26.56 32 ALA C O 1
ATOM 1963 N N . GLY C 1 37 ? 27.983 7.804 -9.197 1.00 27.15 33 GLY C N 1
ATOM 1964 C CA . GLY C 1 37 ? 29.312 7.904 -8.573 1.00 26.72 33 GLY C CA 1
ATOM 1965 C C . GLY C 1 37 ? 30.358 7.209 -9.409 1.00 28.49 33 GLY C C 1
ATOM 1966 O O . GLY C 1 37 ? 30.014 6.337 -10.210 1.00 29.40 33 GLY C O 1
ATOM 1967 N N . PHE C 1 38 ? 31.625 7.616 -9.275 1.00 28.75 34 PHE C N 1
ATOM 1968 C CA . PHE C 1 38 ? 32.733 6.909 -9.904 1.00 29.45 34 PHE C CA 1
ATOM 1969 C C . PHE C 1 38 ? 33.374 6.032 -8.859 1.00 30.14 34 PHE C C 1
ATOM 1970 O O . PHE C 1 38 ? 33.516 6.438 -7.702 1.00 29.95 34 PHE C O 1
ATOM 1978 N N . VAL C 1 39 ? 33.758 4.824 -9.259 1.00 30.92 35 VAL C N 1
ATOM 1979 C CA . VAL C 1 39 ? 34.436 3.900 -8.351 1.00 31.82 35 VAL C CA 1
ATOM 1980 C C . VAL C 1 39 ? 35.928 3.975 -8.707 1.00 33.50 35 VAL C C 1
ATOM 1981 O O . VAL C 1 39 ? 36.293 4.452 -9.791 1.00 34.16 35 VAL C O 1
ATOM 1985 N N . ASN C 1 40 ? 36.801 3.534 -7.817 1.00 34.64 36 ASN C N 1
ATOM 1986 C CA . ASN C 1 40 ? 38.229 3.791 -8.017 1.00 36.42 36 ASN C CA 1
ATOM 1987 C C . ASN C 1 40 ? 38.789 3.126 -9.268 1.00 38.21 36 ASN C C 1
ATOM 1988 O O . ASN C 1 40 ? 39.845 3.522 -9.759 1.00 39.22 36 ASN C O 1
ATOM 1993 N N . ASP C 1 41 ? 38.069 2.137 -9.799 1.00 38.90 37 ASP C N 1
ATOM 1994 C CA . ASP C 1 41 ? 38.467 1.510 -11.072 1.00 40.62 37 ASP C CA 1
ATOM 1995 C C . ASP C 1 41 ? 37.892 2.253 -12.291 1.00 40.33 37 ASP C C 1
ATOM 1996 O O . ASP C 1 41 ? 38.096 1.827 -13.429 1.00 41.39 37 ASP C O 1
ATOM 2001 N N . GLY C 1 42 ? 37.175 3.346 -12.046 1.00 39.21 38 GLY C N 1
ATOM 2002 C CA . GLY C 1 42 ? 36.597 4.150 -13.122 1.00 39.22 38 GLY C CA 1
ATOM 2003 C C . GLY C 1 42 ? 35.141 3.849 -13.510 1.00 38.75 38 GLY C C 1
ATOM 2004 O O . GLY C 1 42 ? 34.528 4.599 -14.296 1.00 38.98 38 GLY C O 1
ATOM 2005 N N . ARG C 1 43 ? 34.559 2.772 -13.005 1.00 37.49 39 ARG C N 1
ATOM 2006 C CA . ARG C 1 43 ? 33.195 2.525 -13.441 1.00 37.28 39 ARG C CA 1
ATOM 2007 C C . ARG C 1 43 ? 32.134 3.457 -12.799 1.00 35.71 39 ARG C C 1
ATOM 2008 O O . ARG C 1 43 ? 32.291 3.943 -11.676 1.00 34.47 39 ARG C O 1
ATOM 2016 N N . LEU C 1 44 ? 31.056 3.676 -13.546 1.00 35.16 40 LEU C N 1
ATOM 2017 C CA . LEU C 1 44 ? 29.991 4.552 -13.152 1.00 33.92 40 LEU C CA 1
ATOM 2018 C C . LEU C 1 44 ? 28.816 3.738 -12.651 1.00 33.83 40 LEU C C 1
ATOM 2019 O O . LEU C 1 44 ? 28.275 2.864 -13.362 1.00 34.59 40 LEU C O 1
ATOM 2024 N N . ILE C 1 45 ? 28.409 4.036 -11.418 1.00 32.56 41 ILE C N 1
ATOM 2025 C CA . ILE C 1 45 ? 27.235 3.422 -10.830 1.00 30.68 41 ILE C CA 1
ATOM 2026 C C . ILE C 1 45 ? 26.253 4.541 -10.470 1.00 30.06 41 ILE C C 1
ATOM 2027 O O . ILE C 1 45 ? 26.640 5.707 -10.359 1.00 29.64 41 ILE C O 1
ATOM 2032 N N . THR C 1 46 ? 24.990 4.171 -10.304 1.00 28.89 42 THR C N 1
ATOM 2033 C CA . THR C 1 46 ? 23.924 5.094 -10.018 1.00 27.89 42 THR C CA 1
ATOM 2034 C C . THR C 1 46 ? 22.988 4.434 -9.004 1.00 27.40 42 THR C C 1
ATOM 2035 O O . THR C 1 46 ? 23.017 3.201 -8.843 1.00 27.06 42 THR C O 1
ATOM 2039 N N . GLY C 1 47 ? 22.202 5.263 -8.306 1.00 25.75 43 GLY C N 1
ATOM 2040 C CA . GLY C 1 47 ? 21.071 4.803 -7.514 1.00 24.84 43 GLY C CA 1
ATOM 2041 C C . GLY C 1 47 ? 19.888 5.753 -7.594 1.00 24.49 43 GLY C C 1
ATOM 2042 O O . GLY C 1 47 ? 20.014 6.881 -8.049 1.00 25.02 43 GLY C O 1
ATOM 2043 N N . VAL C 1 48 ? 18.725 5.279 -7.188 1.00 24.60 44 VAL C N 1
ATOM 2044 C CA . VAL C 1 48 ? 17.512 6.110 -7.122 1.00 24.48 44 VAL C CA 1
ATOM 2045 C C . VAL C 1 48 ? 16.828 5.875 -5.767 1.00 24.78 44 VAL C C 1
ATOM 2046 O O . VAL C 1 48 ? 17.029 4.841 -5.131 1.00 25.36 44 VAL C O 1
ATOM 2050 N N . ASN C 1 49 ? 16.066 6.839 -5.291 1.00 25.41 45 ASN C N 1
ATOM 2051 C CA . ASN C 1 49 ? 15.329 6.632 -4.053 1.00 26.14 45 ASN C CA 1
ATOM 2052 C C . ASN C 1 49 ? 14.155 5.706 -4.218 1.00 26.90 45 ASN C C 1
ATOM 2053 O O . ASN C 1 49 ? 13.508 5.708 -5.259 1.00 27.32 45 ASN C O 1
ATOM 2058 N N . VAL C 1 50 ? 13.901 4.884 -3.191 1.00 27.55 46 VAL C N 1
ATOM 2059 C CA . VAL C 1 50 ? 12.760 3.981 -3.213 1.00 28.19 46 VAL C CA 1
ATOM 2060 C C . VAL C 1 50 ? 11.989 4.060 -1.891 1.00 30.28 46 VAL C C 1
ATOM 2061 O O . VAL C 1 50 ? 12.389 3.481 -0.847 1.00 29.73 46 VAL C O 1
ATOM 2065 N N . GLU C 1 51 ? 10.867 4.768 -1.955 1.00 30.99 47 GLU C N 1
ATOM 2066 C CA . GLU C 1 51 ? 10.038 4.967 -0.772 1.00 32.49 47 GLU C CA 1
ATOM 2067 C C . GLU C 1 51 ? 9.202 3.761 -0.361 1.00 32.86 47 GLU C C 1
ATOM 2068 O O . GLU C 1 51 ? 9.239 2.708 -0.997 1.00 32.87 47 GLU C O 1
ATOM 2074 N N . ASN C 1 52 ? 8.516 3.919 0.764 1.00 33.28 48 ASN C N 1
ATOM 2075 C CA . ASN C 1 52 ? 7.668 2.903 1.330 1.00 34.01 48 ASN C CA 1
ATOM 2076 C C . ASN C 1 52 ? 6.554 3.602 2.071 1.00 34.70 48 ASN C C 1
ATOM 2077 O O . ASN C 1 52 ? 6.777 4.687 2.614 1.00 34.74 48 ASN C O 1
ATOM 2082 N N . ALA C 1 53 ? 5.368 2.985 2.083 1.00 35.56 49 ALA C N 1
ATOM 2083 C CA . ALA C 1 53 ? 4.209 3.470 2.837 1.00 37.22 49 ALA C CA 1
ATOM 2084 C C . ALA C 1 53 ? 4.541 3.702 4.323 1.00 38.20 49 ALA C C 1
ATOM 2085 O O . ALA C 1 53 ? 3.959 4.577 4.988 1.00 38.81 49 ALA C O 1
ATOM 2087 N N . SER C 1 54 ? 5.477 2.913 4.841 1.00 37.73 50 SER C N 1
ATOM 2088 C CA . SER C 1 54 ? 6.064 3.221 6.117 1.00 37.71 50 SER C CA 1
ATOM 2089 C C . SER C 1 54 ? 7.324 4.011 5.830 1.00 37.10 50 SER C C 1
ATOM 2090 O O . SER C 1 54 ? 8.294 3.473 5.273 1.00 36.35 50 SER C O 1
ATOM 2093 N N . TYR C 1 55 ? 7.299 5.296 6.199 1.00 37.45 51 TYR C N 1
ATOM 2094 C CA . TYR C 1 55 ? 8.336 6.241 5.776 1.00 36.79 51 TYR C CA 1
ATOM 2095 C C . TYR C 1 55 ? 9.763 5.824 6.180 1.00 35.74 51 TYR C C 1
ATOM 2096 O O . TYR C 1 55 ? 10.688 5.951 5.367 1.00 35.32 51 TYR C O 1
ATOM 2105 N N . GLY C 1 56 ? 9.932 5.303 7.396 1.00 34.94 52 GLY C N 1
ATOM 2106 C CA . GLY C 1 56 ? 11.251 4.917 7.916 1.00 32.91 52 GLY C CA 1
ATOM 2107 C C . GLY C 1 56 ? 11.887 3.763 7.180 1.00 32.64 52 GLY C C 1
ATOM 2108 O O . GLY C 1 56 ? 13.105 3.470 7.353 1.00 31.57 52 GLY C O 1
ATOM 2109 N N . LEU C 1 57 ? 11.084 3.119 6.325 1.00 32.38 53 LEU C N 1
ATOM 2110 C CA . LEU C 1 57 ? 11.606 2.057 5.444 1.00 32.02 53 LEU C CA 1
ATOM 2111 C C . LEU C 1 57 ? 12.174 2.556 4.096 1.00 31.40 53 LEU C C 1
ATOM 2112 O O . LEU C 1 57 ? 12.759 1.773 3.353 1.00 31.06 53 LEU C O 1
ATOM 2117 N N . ALA C 1 58 ? 12.043 3.858 3.812 1.00 30.19 54 ALA C N 1
ATOM 2118 C CA . ALA C 1 58 ? 12.472 4.407 2.538 1.00 29.51 54 ALA C CA 1
ATOM 2119 C C . ALA C 1 58 ? 13.990 4.339 2.367 1.00 28.99 54 ALA C C 1
ATOM 2120 O O . ALA C 1 58 ? 14.729 4.433 3.350 1.00 28.36 54 ALA C O 1
ATOM 2122 N N . LEU C 1 59 ? 14.427 4.191 1.116 1.00 27.88 55 LEU C N 1
ATOM 2123 C CA . LEU C 1 59 ? 15.841 4.073 0.784 1.00 27.67 55 LEU C CA 1
ATOM 2124 C C . LEU C 1 59 ? 16.241 5.294 -0.001 1.00 27.30 55 LEU C C 1
ATOM 2125 O O . LEU C 1 59 ? 15.608 5.624 -1.012 1.00 27.48 55 LEU C O 1
ATOM 2130 N N . CYS C 1 60 ? 17.300 5.966 0.448 1.00 27.18 56 CYS C N 1
ATOM 2131 C CA . CYS C 1 60 ? 17.783 7.149 -0.270 1.00 25.89 56 CYS C CA 1
ATOM 2132 C C . CYS C 1 60 ? 18.395 6.622 -1.562 1.00 25.15 56 CYS C C 1
ATOM 2133 O O . CYS C 1 60 ? 18.630 5.405 -1.684 1.00 23.89 56 CYS C O 1
ATOM 2136 N N . ALA C 1 61 ? 18.592 7.503 -2.540 1.00 24.34 57 ALA C N 1
ATOM 2137 C CA . ALA C 1 61 ? 19.281 7.126 -3.765 1.00 24.57 57 ALA C CA 1
ATOM 2138 C C . ALA C 1 61 ? 20.726 6.661 -3.486 1.00 24.56 57 ALA C C 1
ATOM 2139 O O . ALA C 1 61 ? 21.269 5.788 -4.170 1.00 24.52 57 ALA C O 1
ATOM 2141 N N . GLU C 1 62 ? 21.347 7.222 -2.470 1.00 24.57 58 GLU C N 1
ATOM 2142 C CA . GLU C 1 62 ? 22.715 6.818 -2.152 1.00 25.39 58 GLU C CA 1
ATOM 2143 C C . GLU C 1 62 ? 22.722 5.414 -1.561 1.00 26.48 58 GLU C C 1
ATOM 2144 O O . GLU C 1 62 ? 23.724 4.692 -1.727 1.00 26.68 58 GLU C O 1
ATOM 2150 N N . CYS C 1 63 ? 21.626 5.025 -0.883 1.00 25.82 59 CYS C N 1
ATOM 2151 C CA . CYS C 1 63 ? 21.496 3.637 -0.411 1.00 26.71 59 CYS C CA 1
ATOM 2152 C C . CYS C 1 63 ? 21.512 2.680 -1.629 1.00 26.87 59 CYS C C 1
ATOM 2153 O O . CYS C 1 63 ? 22.311 1.740 -1.693 1.00 28.14 59 CYS C O 1
ATOM 2156 N N . SER C 1 64 ? 20.696 2.968 -2.628 1.00 25.54 60 SER C N 1
ATOM 2157 C CA . SER C 1 64 ? 20.748 2.202 -3.855 1.00 25.69 60 SER C CA 1
ATOM 2158 C C . SER C 1 64 ? 22.126 2.145 -4.551 1.00 26.65 60 SER C C 1
ATOM 2159 O O . SER C 1 64 ? 22.530 1.092 -5.075 1.00 27.72 60 SER C O 1
ATOM 2162 N N . MET C 1 65 ? 22.856 3.253 -4.555 1.00 26.58 61 MET C N 1
ATOM 2163 C CA . MET C 1 65 ? 24.133 3.288 -5.265 1.00 26.90 61 MET C CA 1
ATOM 2164 C C . MET C 1 65 ? 25.117 2.392 -4.539 1.00 26.90 61 MET C C 1
ATOM 2165 O O . MET C 1 65 ? 25.809 1.612 -5.158 1.00 27.13 61 MET C O 1
ATOM 2170 N N . ILE C 1 66 ? 25.131 2.480 -3.213 1.00 27.30 62 ILE C N 1
ATOM 2171 C CA . ILE C 1 66 ? 25.899 1.547 -2.380 1.00 27.79 62 ILE C CA 1
ATOM 2172 C C . ILE C 1 66 ? 25.589 0.053 -2.667 1.00 28.01 62 ILE C C 1
ATOM 2173 O O . ILE C 1 66 ? 26.531 -0.745 -2.838 1.00 27.74 62 ILE C O 1
ATOM 2178 N N . SER C 1 67 ? 24.293 -0.315 -2.682 1.00 27.46 63 SER C N 1
ATOM 2179 C CA . SER C 1 67 ? 23.833 -1.639 -3.118 1.00 27.57 63 SER C CA 1
ATOM 2180 C C . SER C 1 67 ? 24.462 -1.974 -4.482 1.00 28.61 63 SER C C 1
ATOM 2181 O O . SER C 1 67 ? 25.008 -3.063 -4.659 1.00 30.22 63 SER C O 1
ATOM 2184 N N . ALA C 1 68 ? 24.434 -1.031 -5.426 1.00 27.80 64 ALA C N 1
ATOM 2185 C CA . ALA C 1 68 ? 24.949 -1.292 -6.771 1.00 27.95 64 ALA C CA 1
ATOM 2186 C C . ALA C 1 68 ? 26.477 -1.403 -6.786 1.00 28.35 64 ALA C C 1
ATOM 2187 O O . ALA C 1 68 ? 27.038 -2.096 -7.633 1.00 29.07 64 ALA C O 1
ATOM 2189 N N . LEU C 1 69 ? 27.133 -0.724 -5.850 1.00 27.67 65 LEU C N 1
ATOM 2190 C CA . LEU C 1 69 ? 28.574 -0.828 -5.655 1.00 28.62 65 LEU C CA 1
ATOM 2191 C C . LEU C 1 69 ? 29.013 -2.273 -5.457 1.00 30.25 65 LEU C C 1
ATOM 2192 O O . LEU C 1 69 ? 30.017 -2.741 -6.055 1.00 31.65 65 LEU C O 1
ATOM 2197 N N . TYR C 1 70 ? 28.277 -2.973 -4.594 1.00 30.05 66 TYR C N 1
ATOM 2198 C CA . TYR C 1 70 ? 28.635 -4.322 -4.250 1.00 30.65 66 TYR C CA 1
ATOM 2199 C C . TYR C 1 70 ? 28.178 -5.327 -5.296 1.00 31.54 66 TYR C C 1
ATOM 2200 O O . TYR C 1 70 ? 28.994 -6.169 -5.672 1.00 31.96 66 TYR C O 1
ATOM 2209 N N . ALA C 1 71 ? 26.938 -5.189 -5.814 1.00 30.57 67 ALA C N 1
ATOM 2210 C CA . ALA C 1 71 ? 26.465 -6.000 -6.942 1.00 31.16 67 ALA C CA 1
ATOM 2211 C C . ALA C 1 71 ? 27.507 -6.128 -8.025 1.00 32.48 67 ALA C C 1
ATOM 2212 O O . ALA C 1 71 ? 27.702 -7.210 -8.578 1.00 33.89 67 ALA C O 1
ATOM 2214 N N . THR C 1 72 ? 28.174 -5.022 -8.320 1.00 32.73 68 THR C N 1
ATOM 2215 C CA . THR C 1 72 ? 29.125 -4.936 -9.423 1.00 34.23 68 THR C CA 1
ATOM 2216 C C . THR C 1 72 ? 30.546 -5.206 -8.975 1.00 35.41 68 THR C C 1
ATOM 2217 O O . THR C 1 72 ? 31.481 -4.884 -9.692 1.00 36.89 68 THR C O 1
ATOM 2221 N N . GLY C 1 73 ? 30.711 -5.772 -7.781 1.00 36.36 69 GLY C N 1
ATOM 2222 C CA . GLY C 1 73 ? 32.016 -6.268 -7.323 1.00 37.73 69 GLY C CA 1
ATOM 2223 C C . GLY C 1 73 ? 32.824 -5.423 -6.353 1.00 38.24 69 GLY C C 1
ATOM 2224 O O . GLY C 1 73 ? 34.029 -5.666 -6.161 1.00 39.11 69 GLY C O 1
ATOM 2225 N N . GLY C 1 74 ? 32.189 -4.419 -5.747 1.00 37.79 70 GLY C N 1
ATOM 2226 C CA . GLY C 1 74 ? 32.850 -3.634 -4.704 1.00 37.74 70 GLY C CA 1
ATOM 2227 C C . GLY C 1 74 ? 33.823 -2.591 -5.213 1.00 38.16 70 GLY C C 1
ATOM 2228 O O . GLY C 1 74 ? 33.777 -2.191 -6.382 1.00 38.07 70 GLY C O 1
ATOM 2229 N N . GLY C 1 75 ? 34.705 -2.150 -4.319 1.00 39.07 71 GLY C N 1
ATOM 2230 C CA . GLY C 1 75 ? 35.679 -1.091 -4.602 1.00 39.35 71 GLY C CA 1
ATOM 2231 C C . GLY C 1 75 ? 35.336 0.089 -3.704 1.00 38.75 71 GLY C C 1
ATOM 2232 O O . GLY C 1 75 ? 34.466 -0.034 -2.844 1.00 38.35 71 GLY C O 1
ATOM 2233 N N . ARG C 1 76 ? 36.021 1.218 -3.906 1.00 38.68 72 ARG C N 1
ATOM 2234 C CA . ARG C 1 76 ? 35.852 2.430 -3.103 1.00 38.03 72 ARG C CA 1
ATOM 2235 C C . ARG C 1 76 ? 35.271 3.498 -4.006 1.00 37.03 72 ARG C C 1
ATOM 2236 O O . ARG C 1 76 ? 35.740 3.669 -5.138 1.00 37.24 72 ARG C O 1
ATOM 2244 N N . LEU C 1 77 ? 34.248 4.200 -3.518 1.00 35.70 73 LEU C N 1
ATOM 2245 C CA . LEU C 1 77 ? 33.749 5.404 -4.202 1.00 34.88 73 LEU C CA 1
ATOM 2246 C C . LEU C 1 77 ? 34.811 6.512 -4.238 1.00 34.43 73 LEU C C 1
ATOM 2247 O O . LEU C 1 77 ? 35.613 6.649 -3.307 1.00 34.70 73 LEU C O 1
ATOM 2252 N N . VAL C 1 78 ? 34.805 7.281 -5.326 1.00 33.54 74 VAL C N 1
ATOM 2253 C CA . VAL C 1 78 ? 35.802 8.319 -5.537 1.00 33.96 74 VAL C CA 1
ATOM 2254 C C . VAL C 1 78 ? 35.175 9.712 -5.788 1.00 33.02 74 VAL C C 1
ATOM 2255 O O . VAL C 1 78 ? 35.758 10.747 -5.412 1.00 33.11 74 VAL C O 1
ATOM 2259 N N . ALA C 1 79 ? 33.990 9.738 -6.395 1.00 30.84 75 ALA C N 1
ATOM 2260 C CA . ALA C 1 79 ? 33.256 10.995 -6.544 1.00 29.62 75 ALA C CA 1
ATOM 2261 C C . ALA C 1 79 ? 31.780 10.662 -6.597 1.00 28.57 75 ALA C C 1
ATOM 2262 O O . ALA C 1 79 ? 31.436 9.600 -7.078 1.00 28.91 75 ALA C O 1
ATOM 2264 N N . VAL C 1 80 ? 30.924 11.547 -6.098 1.00 27.21 76 VAL C N 1
ATOM 2265 C CA . VAL C 1 80 ? 29.470 11.322 -6.115 1.00 27.41 76 VAL C CA 1
ATOM 2266 C C . VAL C 1 80 ? 28.674 12.612 -6.407 1.00 27.43 76 VAL C C 1
ATOM 2267 O O . VAL C 1 80 ? 29.057 13.699 -5.973 1.00 27.64 76 VAL C O 1
ATOM 2271 N N . TYR C 1 81 ? 27.552 12.474 -7.116 1.00 26.81 77 TYR C N 1
ATOM 2272 C CA . TYR C 1 81 ? 26.722 13.597 -7.444 1.00 27.11 77 TYR C CA 1
ATOM 2273 C C . TYR C 1 81 ? 25.251 13.174 -7.329 1.00 27.23 77 TYR C C 1
ATOM 2274 O O . TYR C 1 81 ? 24.793 12.299 -8.061 1.00 27.92 77 TYR C O 1
ATOM 2283 N N . CYS C 1 82 ? 24.528 13.804 -6.411 1.00 27.21 78 CYS C N 1
ATOM 2284 C CA A CYS C 1 82 ? 23.090 13.577 -6.238 0.70 27.77 78 CYS C CA 1
ATOM 2285 C CA B CYS C 1 82 ? 23.117 13.571 -6.204 0.30 26.84 78 CYS C CA 1
ATOM 2286 C C . CYS C 1 82 ? 22.323 14.744 -6.782 1.00 27.81 78 CYS C C 1
ATOM 2287 O O . CYS C 1 82 ? 22.694 15.897 -6.555 1.00 28.12 78 CYS C O 1
ATOM 2292 N N . VAL C 1 83 ? 21.221 14.452 -7.473 1.00 27.48 79 VAL C N 1
ATOM 2293 C CA . VAL C 1 83 ? 20.436 15.503 -8.101 1.00 28.15 79 VAL C CA 1
ATOM 2294 C C . VAL C 1 83 ? 18.968 15.414 -7.740 1.00 28.65 79 VAL C C 1
ATOM 2295 O O . VAL C 1 83 ? 18.488 14.334 -7.427 1.00 29.05 79 VAL C O 1
ATOM 2299 N N . ASP C 1 84 ? 18.269 16.544 -7.821 1.00 29.32 80 ASP C N 1
ATOM 2300 C CA . ASP C 1 84 ? 16.836 16.605 -7.555 1.00 30.87 80 ASP C CA 1
ATOM 2301 C C . ASP C 1 84 ? 16.072 16.586 -8.884 1.00 31.18 80 ASP C C 1
ATOM 2302 O O . ASP C 1 84 ? 16.689 16.453 -9.943 1.00 31.71 80 ASP C O 1
ATOM 2307 N N . GLY C 1 85 ? 14.752 16.715 -8.840 1.00 31.93 81 GLY C N 1
ATOM 2308 C CA . GLY C 1 85 ? 13.930 16.747 -10.059 1.00 33.37 81 GLY C CA 1
ATOM 2309 C C . GLY C 1 85 ? 14.274 17.829 -11.081 1.00 34.72 81 GLY C C 1
ATOM 2310 O O . GLY C 1 85 ? 13.806 17.763 -12.219 1.00 35.16 81 GLY C O 1
ATOM 2311 N N . ASN C 1 86 ? 15.072 18.826 -10.673 1.00 35.20 82 ASN C N 1
ATOM 2312 C CA . ASN C 1 86 ? 15.553 19.890 -11.566 1.00 36.54 82 ASN C CA 1
ATOM 2313 C C . ASN C 1 86 ? 16.971 19.651 -12.056 1.00 36.02 82 ASN C C 1
ATOM 2314 O O . ASN C 1 86 ? 17.495 20.418 -12.858 1.00 36.30 82 ASN C O 1
ATOM 2319 N N . GLY C 1 87 ? 17.590 18.582 -11.574 1.00 34.85 83 GLY C N 1
ATOM 2320 C CA . GLY C 1 87 ? 18.958 18.275 -11.946 1.00 33.95 83 GLY C CA 1
ATOM 2321 C C . GLY C 1 87 ? 19.986 19.020 -11.118 1.00 33.55 83 GLY C C 1
ATOM 2322 O O . GLY C 1 87 ? 21.141 19.004 -11.443 1.00 32.86 83 GLY C O 1
ATOM 2323 N N . ASP C 1 88 ? 19.571 19.664 -10.036 1.00 34.19 84 ASP C N 1
ATOM 2324 C CA . ASP C 1 88 ? 20.509 20.430 -9.197 1.00 34.39 84 ASP C CA 1
ATOM 2325 C C . ASP C 1 88 ? 21.102 19.561 -8.094 1.00 33.58 84 ASP C C 1
ATOM 2326 O O . ASP C 1 88 ? 20.408 18.706 -7.539 1.00 32.79 84 ASP C O 1
ATOM 2331 N N . SER C 1 89 ? 22.373 19.796 -7.787 1.00 32.13 85 SER C N 1
ATOM 2332 C CA . SER C 1 89 ? 23.044 19.118 -6.698 1.00 31.42 85 SER C CA 1
ATOM 2333 C C . SER C 1 89 ? 22.241 19.114 -5.401 1.00 31.59 85 SER C C 1
ATOM 2334 O O . SER C 1 89 ? 21.669 20.126 -4.994 1.00 31.81 85 SER C O 1
ATOM 2337 N N . LEU C 1 90 ? 22.209 17.956 -4.754 1.00 31.23 86 LEU C N 1
ATOM 2338 C CA . LEU C 1 90 ? 21.623 17.814 -3.436 1.00 31.59 86 LEU C CA 1
ATOM 2339 C C . LEU C 1 90 ? 22.688 17.384 -2.454 1.00 31.33 86 LEU C C 1
ATOM 2340 O O . LEU C 1 90 ? 23.450 16.475 -2.751 1.00 31.47 86 LEU C O 1
ATOM 2345 N N . MET C 1 91 ? 22.709 17.996 -1.273 1.00 31.67 87 MET C N 1
ATOM 2346 C CA . MET C 1 91 ? 23.506 17.513 -0.144 1.00 32.03 87 MET C CA 1
ATOM 2347 C C . MET C 1 91 ? 22.961 16.169 0.400 1.00 31.10 87 MET C C 1
ATOM 2348 O O . MET C 1 91 ? 21.740 16.014 0.614 1.00 31.00 87 MET C O 1
ATOM 2353 N N . PRO C 1 92 ? 23.849 15.178 0.576 1.00 30.23 88 PRO C N 1
ATOM 2354 C CA . PRO C 1 92 ? 23.436 13.929 1.202 1.00 30.32 88 PRO C CA 1
ATOM 2355 C C . PRO C 1 92 ? 23.017 14.156 2.638 1.00 30.52 88 PRO C C 1
ATOM 2356 O O . PRO C 1 92 ? 23.603 15.002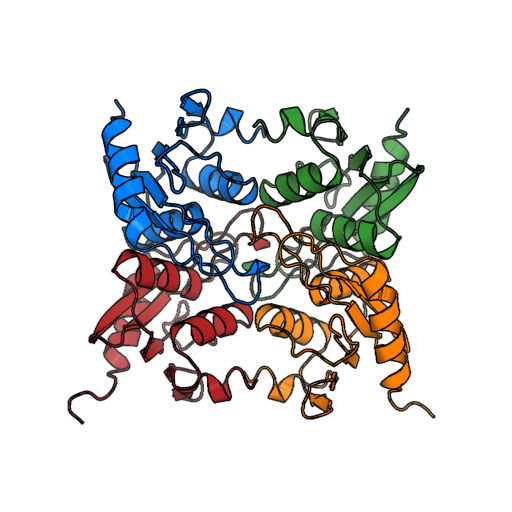 3.340 1.00 30.60 88 PRO C O 1
ATOM 2360 N N . CYS C 1 93 ? 21.976 13.438 3.058 1.00 30.52 89 CYS C N 1
ATOM 2361 C CA . CYS C 1 93 ? 21.530 13.481 4.453 1.00 30.77 89 CYS C CA 1
ATOM 2362 C C . CYS C 1 93 ? 22.576 12.802 5.368 1.00 30.41 89 CYS C C 1
ATOM 2363 O O . CYS C 1 93 ? 23.527 12.166 4.879 1.00 30.60 89 CYS C O 1
ATOM 2366 N N . GLY C 1 94 ? 22.416 12.950 6.679 1.00 29.99 90 GLY C N 1
ATOM 2367 C CA . GLY C 1 94 ? 23.415 12.429 7.620 1.00 28.60 90 GLY C CA 1
ATOM 2368 C C . GLY C 1 94 ? 23.597 10.926 7.482 1.00 27.62 90 GLY C C 1
ATOM 2369 O O . GLY C 1 94 ? 24.733 10.413 7.544 1.00 26.25 90 GLY C O 1
ATOM 2370 N N . ARG C 1 95 ? 22.479 10.216 7.294 1.00 26.61 91 ARG C N 1
ATOM 2371 C CA . ARG C 1 95 ? 22.525 8.765 7.126 1.00 27.44 91 ARG C CA 1
ATOM 2372 C C . ARG C 1 95 ? 23.398 8.471 5.909 1.00 27.31 91 ARG C C 1
ATOM 2373 O O . ARG C 1 95 ? 24.359 7.683 5.976 1.00 28.44 91 ARG C O 1
ATOM 2381 N N . CYS C 1 96 ? 23.087 9.132 4.808 1.00 26.24 92 CYS C N 1
ATOM 2382 C CA . CYS C 1 96 ? 23.788 8.836 3.584 1.00 27.47 92 CYS C CA 1
ATOM 2383 C C . CYS C 1 96 ? 25.257 9.224 3.695 1.00 27.16 92 CYS C C 1
ATOM 2384 O O . CYS C 1 96 ? 26.089 8.607 3.063 1.00 27.68 92 CYS C O 1
ATOM 2387 N N . ARG C 1 97 ? 25.567 10.198 4.545 1.00 27.44 93 ARG C N 1
ATOM 2388 C CA . ARG C 1 97 ? 26.962 10.614 4.772 1.00 27.47 93 ARG C CA 1
ATOM 2389 C C . ARG C 1 97 ? 27.796 9.509 5.405 1.00 27.54 93 ARG C C 1
ATOM 2390 O O . ARG C 1 97 ? 28.908 9.244 4.959 1.00 27.86 93 ARG C O 1
ATOM 2398 N N . GLN C 1 98 ? 27.222 8.826 6.395 1.00 27.90 94 GLN C N 1
ATOM 2399 C CA . GLN C 1 98 ? 27.844 7.670 7.035 1.00 28.17 94 GLN C CA 1
ATOM 2400 C C . GLN C 1 98 ? 28.069 6.511 6.063 1.00 28.38 94 GLN C C 1
ATOM 2401 O O . GLN C 1 98 ? 29.152 5.903 6.078 1.00 29.34 94 GLN C O 1
ATOM 2407 N N . LEU C 1 99 ? 27.081 6.200 5.208 1.00 27.85 95 LEU C N 1
ATOM 2408 C CA . LEU C 1 99 ? 27.310 5.192 4.150 1.00 27.36 95 LEU C CA 1
ATOM 2409 C C . LEU C 1 99 ? 28.490 5.549 3.247 1.00 27.76 95 LEU C C 1
ATOM 2410 O O . LEU C 1 99 ? 29.335 4.708 2.980 1.00 28.22 95 LEU C O 1
ATOM 2415 N N . LEU C 1 100 ? 28.570 6.804 2.814 1.00 27.70 96 LEU C N 1
ATOM 2416 C CA . LEU C 1 100 ? 29.588 7.219 1.857 1.00 27.32 96 LEU C CA 1
ATOM 2417 C C . LEU C 1 100 ? 30.938 7.276 2.543 1.00 28.77 96 LEU C C 1
ATOM 2418 O O . LEU C 1 100 ? 31.950 6.927 1.946 1.00 30.15 96 LEU C O 1
ATOM 2423 N N . TYR C 1 101 ? 30.971 7.751 3.781 1.00 29.78 97 TYR C N 1
ATOM 2424 C CA . TYR C 1 101 ? 32.193 7.661 4.559 1.00 32.57 97 TYR C CA 1
ATOM 2425 C C . TYR C 1 101 ? 32.720 6.218 4.591 1.00 32.74 97 TYR C C 1
ATOM 2426 O O . TYR C 1 101 ? 33.892 5.977 4.361 1.00 32.90 97 TYR C O 1
ATOM 2435 N N . GLU C 1 102 ? 31.819 5.279 4.854 1.00 33.02 98 GLU C N 1
ATOM 2436 C CA . GLU C 1 102 ? 32.150 3.864 5.002 1.00 33.66 98 GLU C CA 1
ATOM 2437 C C . GLU C 1 102 ? 32.716 3.298 3.701 1.00 33.30 98 GLU C C 1
ATOM 2438 O O . GLU C 1 102 ? 33.659 2.507 3.724 1.00 34.59 98 GLU C O 1
ATOM 2444 N N . HIS C 1 103 ? 32.197 3.748 2.570 1.00 31.62 99 HIS C N 1
ATOM 2445 C CA . HIS C 1 103 ? 32.599 3.155 1.298 1.00 31.86 99 HIS C CA 1
ATOM 2446 C C . HIS C 1 103 ? 33.514 4.003 0.422 1.00 31.91 99 HIS C C 1
ATOM 2447 O O . HIS C 1 103 ? 33.848 3.598 -0.696 1.00 31.94 99 HIS C O 1
ATOM 2454 N N . GLY C 1 104 ? 33.918 5.165 0.927 1.00 31.92 100 GLY C N 1
ATOM 2455 C CA . GLY C 1 104 ? 34.859 6.008 0.205 1.00 32.47 100 GLY C CA 1
ATOM 2456 C C . GLY C 1 104 ? 35.930 6.630 1.068 1.00 33.56 100 GLY C C 1
ATOM 2457 O O . GLY C 1 104 ? 36.940 7.097 0.545 1.00 34.17 100 GLY C O 1
ATOM 2458 N N . GLY C 1 105 ? 35.689 6.662 2.384 1.00 34.21 101 GLY C N 1
ATOM 2459 C CA . GLY C 1 105 ? 36.571 7.304 3.369 1.00 34.50 101 GLY C CA 1
ATOM 2460 C C . GLY C 1 105 ? 36.560 8.820 3.311 1.00 34.80 101 GLY C C 1
ATOM 2461 O O . GLY C 1 105 ? 35.730 9.414 2.628 1.00 34.66 101 GLY C O 1
ATOM 2462 N N . PRO C 1 106 ? 37.504 9.470 4.010 1.00 36.22 102 PRO C N 1
ATOM 2463 C CA . PRO C 1 106 ? 37.496 10.927 4.106 1.00 36.09 102 PRO C CA 1
ATOM 2464 C C . PRO C 1 106 ? 37.781 11.645 2.786 1.00 36.22 102 PRO C C 1
ATOM 2465 O O . PRO C 1 106 ? 37.337 12.785 2.603 1.00 36.40 102 PRO C O 1
ATOM 2469 N N . GLU C 1 107 ? 38.509 10.996 1.878 1.00 36.11 103 GLU C N 1
ATOM 2470 C CA . GLU C 1 107 ? 38.890 11.628 0.618 1.00 35.23 103 GLU C CA 1
ATOM 2471 C C . GLU C 1 107 ? 37.785 11.649 -0.468 1.00 33.00 103 GLU C C 1
ATOM 2472 O O . GLU C 1 107 ? 37.892 12.339 -1.490 1.00 32.34 103 GLU C O 1
ATOM 2474 N N . LEU C 1 108 ? 36.713 10.908 -0.251 1.00 32.11 104 LEU C N 1
ATOM 2475 C CA . LEU C 1 108 ? 35.647 10.840 -1.272 1.00 29.94 104 LEU C CA 1
ATOM 2476 C C . LEU C 1 108 ? 35.138 12.248 -1.549 1.00 29.57 104 LEU C C 1
ATOM 2477 O O . LEU C 1 108 ? 34.964 13.040 -0.609 1.00 29.71 104 LEU C O 1
ATOM 2482 N N . LYS C 1 109 ? 34.942 12.579 -2.822 1.00 28.95 105 LYS C N 1
ATOM 2483 C CA . LYS C 1 109 ? 34.450 13.910 -3.190 1.00 29.71 105 LYS C CA 1
ATOM 2484 C C . LYS C 1 109 ? 32.964 13.891 -3.491 1.00 28.88 105 LYS C C 1
ATOM 2485 O O . LYS C 1 109 ? 32.506 12.965 -4.133 1.00 28.80 105 LYS C O 1
ATOM 2491 N N . ILE C 1 110 ? 32.236 14.926 -3.068 1.00 28.80 106 ILE C N 1
ATOM 2492 C CA . ILE C 1 110 ? 30.769 15.026 -3.264 1.00 29.30 106 ILE C CA 1
ATOM 2493 C C . ILE C 1 110 ? 30.393 16.391 -3.857 1.00 30.38 106 ILE C C 1
ATOM 2494 O O . ILE C 1 110 ? 30.815 17.431 -3.325 1.00 30.09 106 ILE C O 1
ATOM 2499 N N . MET C 1 111 ? 29.609 16.421 -4.943 1.00 31.39 107 MET C N 1
ATOM 2500 C CA . MET C 1 111 ? 29.113 17.729 -5.406 1.00 32.43 107 MET C CA 1
ATOM 2501 C C . MET C 1 111 ? 28.103 18.213 -4.397 1.00 32.64 107 MET C C 1
ATOM 2502 O O . MET C 1 111 ? 27.283 17.435 -3.949 1.00 33.61 107 MET C O 1
ATOM 2507 N N . THR C 1 112 ? 28.184 19.473 -3.993 1.00 32.90 108 THR C N 1
ATOM 2508 C CA . THR C 1 112 ? 27.143 20.030 -3.145 1.00 32.95 108 THR C CA 1
ATOM 2509 C C . THR C 1 112 ? 26.567 21.273 -3.823 1.00 33.91 108 THR C C 1
ATOM 2510 O O . THR C 1 112 ? 27.172 21.762 -4.770 1.00 33.51 108 THR C O 1
ATOM 2514 N N . PRO C 1 113 ? 25.396 21.785 -3.346 1.00 34.74 109 PRO C N 1
ATOM 2515 C CA . PRO C 1 113 ? 24.866 23.046 -3.886 1.00 35.26 109 PRO C CA 1
ATOM 2516 C C . PRO C 1 113 ? 25.883 24.191 -3.958 1.00 36.25 109 PRO C C 1
ATOM 2517 O O . PRO C 1 113 ? 25.755 25.057 -4.825 1.00 37.05 109 PRO C O 1
ATOM 2521 N N . LYS C 1 114 ? 26.883 24.185 -3.082 1.00 35.80 110 LYS C N 1
ATOM 2522 C CA . LYS C 1 114 ? 27.871 25.253 -3.062 1.00 36.96 110 LYS C CA 1
ATOM 2523 C C . LYS C 1 114 ? 29.223 24.771 -3.587 1.00 36.93 110 LYS C C 1
ATOM 2524 O O . LYS C 1 114 ? 30.250 25.430 -3.377 1.00 37.06 110 LYS C O 1
ATOM 2526 N N . GLY C 1 115 ? 29.217 23.622 -4.275 1.00 36.22 111 GLY C N 1
ATOM 2527 C CA . GLY C 1 115 ? 30.431 23.092 -4.882 1.00 36.16 111 GLY C CA 1
ATOM 2528 C C . GLY C 1 115 ? 31.010 21.851 -4.216 1.00 36.12 111 GLY C C 1
ATOM 2529 O O . GLY C 1 115 ? 30.423 21.296 -3.287 1.00 35.60 111 GLY C O 1
ATOM 2530 N N . VAL C 1 116 ? 32.180 21.427 -4.691 1.00 36.09 112 VAL C N 1
ATOM 2531 C CA . VAL C 1 116 ? 32.776 20.166 -4.269 1.00 36.24 112 VAL C CA 1
ATOM 2532 C C . VAL C 1 116 ? 33.293 20.258 -2.845 1.00 35.80 112 VAL C C 1
ATOM 2533 O O . VAL C 1 116 ? 33.806 21.291 -2.446 1.00 35.95 112 VAL C O 1
ATOM 2537 N N . GLN C 1 117 ? 33.060 19.181 -2.092 1.00 35.10 113 GLN C N 1
ATOM 2538 C CA . GLN C 1 117 ? 33.409 19.020 -0.678 1.00 35.15 113 GLN C CA 1
ATOM 2539 C C . GLN C 1 117 ? 33.857 17.571 -0.500 1.00 34.45 113 GLN C C 1
ATOM 2540 O O . GLN C 1 117 ? 33.295 16.675 -1.114 1.00 34.31 113 GLN C O 1
ATOM 2546 N N . THR C 1 118 ? 34.864 17.335 0.322 1.00 33.92 114 THR C N 1
ATOM 2547 C CA . THR C 1 118 ? 35.252 15.979 0.687 1.00 32.57 114 THR C CA 1
ATOM 2548 C C . THR C 1 118 ? 34.366 15.443 1.827 1.00 32.14 114 THR C C 1
ATOM 2549 O O . THR C 1 118 ? 33.690 16.222 2.532 1.00 31.00 114 THR C O 1
ATOM 2553 N N . MET C 1 119 ? 34.402 14.121 2.020 1.00 31.61 115 MET C N 1
ATOM 2554 C CA . MET C 1 119 ? 33.700 13.486 3.122 1.00 31.50 115 MET C CA 1
ATOM 2555 C C . MET C 1 119 ? 34.231 13.885 4.483 1.00 32.69 115 MET C C 1
ATOM 2556 O O . MET C 1 119 ? 33.463 13.951 5.438 1.00 33.27 115 MET C O 1
ATOM 2561 N N . ALA C 1 120 ? 35.525 14.197 4.564 1.00 33.73 116 ALA C N 1
ATOM 2562 C CA . ALA C 1 120 ? 36.127 14.716 5.789 1.00 34.91 116 ALA C CA 1
ATOM 2563 C C . ALA C 1 120 ? 35.425 16.005 6.225 1.00 34.73 116 ALA C C 1
ATOM 2564 O O . ALA C 1 120 ? 35.200 16.223 7.424 1.00 35.78 116 ALA C O 1
ATOM 2566 N N . GLN C 1 121 ? 35.118 16.864 5.260 1.00 33.70 117 GLN C N 1
ATOM 2567 C CA . GLN C 1 121 ? 34.449 18.129 5.547 1.00 33.68 117 GLN C CA 1
ATOM 2568 C C . GLN C 1 121 ? 32.960 17.946 5.861 1.00 32.78 117 GLN C C 1
ATOM 2569 O O . GLN C 1 121 ? 32.370 18.683 6.663 1.00 33.51 117 GLN C O 1
ATOM 2575 N N . LEU C 1 122 ? 32.344 16.983 5.195 1.00 31.61 118 LEU C N 1
ATOM 2576 C CA . LEU C 1 122 ? 30.902 16.805 5.287 1.00 30.37 118 LEU C CA 1
ATOM 2577 C C . LEU C 1 122 ? 30.500 16.020 6.519 1.00 30.57 118 LEU C C 1
ATOM 2578 O O . LEU C 1 122 ? 29.387 16.202 7.029 1.00 31.20 118 LEU C O 1
ATOM 2583 N N . LEU C 1 123 ? 31.391 15.153 6.996 1.00 30.32 119 LEU C N 1
ATOM 2584 C CA . LEU C 1 123 ? 31.144 14.417 8.234 1.00 30.62 119 LEU C CA 1
ATOM 2585 C C . LEU C 1 123 ? 32.417 14.436 9.093 1.00 32.23 119 LEU C C 1
ATOM 2586 O O . LEU C 1 123 ? 33.180 13.469 9.094 1.00 31.89 119 LEU C O 1
ATOM 2591 N N . PRO C 1 124 ? 32.664 15.552 9.805 1.00 33.38 120 PRO C N 1
ATOM 2592 C CA . PRO C 1 124 ? 33.880 15.621 10.598 1.00 35.59 120 PRO C CA 1
ATOM 2593 C C . PRO C 1 124 ? 33.862 14.610 11.750 1.00 37.56 120 PRO C C 1
ATOM 2594 O O . PRO C 1 124 ? 32.792 14.262 12.301 1.00 36.30 120 PRO C O 1
ATOM 2598 N N . GLN C 1 125 ? 35.054 14.141 12.100 1.00 40.46 121 GLN C N 1
ATOM 2599 C CA . GLN C 1 125 ? 35.171 13.064 13.072 1.00 43.81 121 GLN C CA 1
ATOM 2600 C C . GLN C 1 125 ? 35.906 13.569 14.311 1.00 45.95 121 GLN C C 1
ATOM 2601 O O . GLN C 1 125 ? 35.706 14.716 14.740 1.00 47.06 121 GLN C O 1
ATOM 2607 N N . SER D 1 4 ? -10.299 -12.964 34.953 1.00 66.61 0 SER D N 1
ATOM 2608 C CA . SER D 1 4 ? -10.871 -11.668 34.480 1.00 66.48 0 SER D CA 1
ATOM 2609 C C . SER D 1 4 ? -10.067 -10.490 35.030 1.00 65.08 0 SER D C 1
ATOM 2610 O O . SER D 1 4 ? -9.686 -9.582 34.282 1.00 64.06 0 SER D O 1
ATOM 2613 N N . MET D 1 5 ? -9.819 -10.505 36.338 1.00 64.75 1 MET D N 1
ATOM 2614 C CA . MET D 1 5 ? -8.871 -9.581 36.938 1.00 63.63 1 MET D CA 1
ATOM 2615 C C . MET D 1 5 ? -7.470 -9.958 36.438 1.00 61.90 1 MET D C 1
ATOM 2616 O O . MET D 1 5 ? -7.004 -11.084 36.642 1.00 61.94 1 MET D O 1
ATOM 2621 N N . GLY D 1 6 ? -6.825 -9.031 35.744 1.00 60.09 2 GLY D N 1
ATOM 2622 C CA . GLY D 1 6 ? -5.546 -9.325 35.123 1.00 58.77 2 GLY D CA 1
ATOM 2623 C C . GLY D 1 6 ? -5.630 -9.538 33.622 1.00 58.00 2 GLY D C 1
ATOM 2624 O O . GLY D 1 6 ? -4.602 -9.706 32.962 1.00 57.32 2 GLY D O 1
ATOM 2625 N N . ASP D 1 7 ? -6.846 -9.534 33.077 1.00 58.06 3 ASP D N 1
ATOM 2626 C CA . ASP D 1 7 ? -7.023 -9.517 31.633 1.00 57.25 3 ASP D CA 1
ATOM 2627 C C . ASP D 1 7 ? -6.529 -8.177 31.110 1.00 55.73 3 ASP D C 1
ATOM 2628 O O . ASP D 1 7 ? -6.441 -7.196 31.873 1.00 55.87 3 ASP D O 1
ATOM 2633 N N . VAL D 1 8 ? -6.176 -8.132 29.828 1.00 53.59 4 VAL D N 1
ATOM 2634 C CA . VAL D 1 8 ? -5.735 -6.871 29.247 1.00 51.53 4 VAL D CA 1
ATOM 2635 C C . VAL D 1 8 ? -6.946 -5.961 29.068 1.00 51.38 4 VAL D C 1
ATOM 2636 O O . VAL D 1 8 ? -7.966 -6.383 28.496 1.00 51.88 4 VAL D O 1
ATOM 2640 N N . ASN D 1 9 ? -6.839 -4.749 29.618 1.00 50.47 5 ASN D N 1
ATOM 2641 C CA . ASN D 1 9 ? -7.830 -3.696 29.395 1.00 51.02 5 ASN D CA 1
ATOM 2642 C C . ASN D 1 9 ? -7.472 -2.883 28.163 1.00 49.59 5 ASN D C 1
ATOM 2643 O O . ASN D 1 9 ? -6.642 -1.982 28.217 1.00 49.00 5 ASN D O 1
ATOM 2648 N N . TRP D 1 10 ? -8.117 -3.203 27.052 1.00 49.51 6 TRP D N 1
ATOM 2649 C CA . TRP D 1 10 ? -7.779 -2.587 25.779 1.00 48.31 6 TRP D CA 1
ATOM 2650 C C . TRP D 1 10 ? -8.248 -1.133 25.674 1.00 48.55 6 TRP D C 1
ATOM 2651 O O . TRP D 1 10 ? -7.602 -0.320 25.023 1.00 47.69 6 TRP D O 1
ATOM 2662 N N . ASP D 1 11 ? -9.366 -0.817 26.324 1.00 49.80 7 ASP D N 1
ATOM 2663 C CA . ASP D 1 11 ? -9.785 0.569 26.552 1.00 50.32 7 ASP D CA 1
ATOM 2664 C C . ASP D 1 11 ? -8.666 1.460 27.115 1.00 48.35 7 ASP D C 1
ATOM 2665 O O . ASP D 1 11 ? -8.433 2.576 26.631 1.00 47.89 7 ASP D O 1
ATOM 2670 N N . THR D 1 12 ? -7.995 0.979 28.156 1.00 46.67 8 THR D N 1
ATOM 2671 C CA . THR D 1 12 ? -6.958 1.770 28.802 1.00 45.31 8 THR D CA 1
ATOM 2672 C C . THR D 1 12 ? -5.844 2.054 27.818 1.00 42.98 8 THR D C 1
ATOM 2673 O O . THR D 1 12 ? -5.436 3.199 27.657 1.00 42.66 8 THR D O 1
ATOM 2677 N N . LEU D 1 13 ? -5.381 1.013 27.137 1.00 41.60 9 LEU D N 1
ATOM 2678 C CA . LEU D 1 13 ? -4.359 1.171 26.097 1.00 39.45 9 LEU D CA 1
ATOM 2679 C C . LEU D 1 13 ? -4.777 2.161 24.982 1.00 39.63 9 LEU D C 1
ATOM 2680 O O . LEU D 1 13 ? -3.975 2.997 24.560 1.00 38.39 9 LEU D O 1
ATOM 2685 N N . GLN D 1 14 ? -6.044 2.105 24.555 1.00 40.87 10 GLN D N 1
ATOM 2686 C CA . GLN D 1 14 ? -6.533 2.950 23.450 1.00 41.31 10 GLN D CA 1
ATOM 2687 C C . GLN D 1 14 ? -6.560 4.433 23.833 1.00 41.32 10 GLN D C 1
ATOM 2688 O O . GLN D 1 14 ? -6.059 5.306 23.075 1.00 41.37 10 GLN D O 1
ATOM 2694 N N . LYS D 1 15 ? -7.082 4.706 25.027 1.00 41.40 11 LYS D N 1
ATOM 2695 C CA . LYS D 1 15 ? -7.082 6.056 25.610 1.00 41.54 11 LYS D CA 1
ATOM 2696 C C . LYS D 1 15 ? -5.659 6.575 25.815 1.00 39.70 11 LYS D C 1
ATOM 2697 O O . LYS D 1 15 ? -5.383 7.734 25.524 1.00 40.02 11 LYS D O 1
ATOM 2703 N N . ALA D 1 16 ? -4.770 5.720 26.314 1.00 38.26 12 ALA D N 1
ATOM 2704 C CA . ALA D 1 16 ? -3.362 6.116 26.551 1.00 37.03 12 ALA D CA 1
ATOM 2705 C C . ALA D 1 16 ? -2.650 6.460 25.253 1.00 36.01 12 ALA D C 1
ATOM 2706 O O . ALA D 1 16 ? -1.882 7.418 25.204 1.00 35.98 12 ALA D O 1
ATOM 2708 N N . ALA D 1 17 ? -2.924 5.681 24.204 1.00 35.80 13 ALA D N 1
ATOM 2709 C CA . ALA D 1 17 ? -2.350 5.925 22.877 1.00 35.07 13 ALA D CA 1
ATOM 2710 C C . ALA D 1 17 ? -2.912 7.183 22.208 1.00 35.71 13 ALA D C 1
ATOM 2711 O O . ALA D 1 17 ? -2.183 7.897 21.538 1.00 35.90 13 ALA D O 1
ATOM 2713 N N . VAL D 1 18 ? -4.208 7.445 22.369 1.00 37.07 14 VAL D N 1
ATOM 2714 C CA . VAL D 1 18 ? -4.808 8.689 21.881 1.00 37.18 14 VAL D CA 1
ATOM 2715 C C . VAL D 1 18 ? -4.119 9.847 22.582 1.00 37.69 14 VAL D C 1
ATOM 2716 O O . VAL D 1 18 ? -3.704 10.812 21.931 1.00 38.17 14 VAL D O 1
ATOM 2720 N N . ALA D 1 19 ? -3.967 9.729 23.903 1.00 37.42 15 ALA D N 1
ATOM 2721 C CA . ALA D 1 19 ? -3.330 10.770 24.697 1.00 37.47 15 ALA D CA 1
ATOM 2722 C C . ALA D 1 19 ? -1.894 11.040 24.231 1.00 36.69 15 ALA D C 1
ATOM 2723 O O . ALA D 1 19 ? -1.523 12.203 23.985 1.00 37.66 15 ALA D O 1
ATOM 2725 N N . ALA D 1 20 ? -1.091 9.987 24.077 1.00 35.03 16 ALA D N 1
ATOM 2726 C CA . ALA D 1 20 ? 0.320 10.184 23.695 1.00 34.76 16 ALA D CA 1
ATOM 2727 C C . ALA D 1 20 ? 0.430 10.830 22.299 1.00 34.64 16 ALA D C 1
ATOM 2728 O O . ALA D 1 20 ? 1.358 11.603 22.029 1.00 34.71 16 ALA D O 1
ATOM 2730 N N . ARG D 1 21 ? -0.553 10.537 21.445 1.00 35.11 17 ARG D N 1
ATOM 2731 C CA . ARG D 1 21 ? -0.584 10.995 20.055 1.00 35.00 17 ARG D CA 1
ATOM 2732 C C . ARG D 1 21 ? -0.513 12.534 19.941 1.00 35.48 17 ARG D C 1
ATOM 2733 O O . ARG D 1 21 ? -0.015 13.063 18.942 1.00 35.48 17 ARG D O 1
ATOM 2741 N N . ALA D 1 22 ? -0.945 13.244 20.984 1.00 35.54 18 ALA D N 1
ATOM 2742 C CA . ALA D 1 22 ? -0.833 14.705 21.004 1.00 35.94 18 ALA D CA 1
ATOM 2743 C C . ALA D 1 22 ? 0.618 15.240 20.901 1.00 35.24 18 ALA D C 1
ATOM 2744 O O . ALA D 1 22 ? 0.814 16.386 20.483 1.00 34.94 18 ALA D O 1
ATOM 2746 N N . ASN D 1 23 ? 1.613 14.426 21.268 1.00 34.04 19 ASN D N 1
ATOM 2747 C CA . ASN D 1 23 ? 3.033 14.836 21.149 1.00 33.70 19 ASN D CA 1
ATOM 2748 C C . ASN D 1 23 ? 3.711 14.325 19.895 1.00 33.36 19 ASN D C 1
ATOM 2749 O O . ASN D 1 23 ? 4.927 14.502 19.704 1.00 33.03 19 ASN D O 1
ATOM 2754 N N . SER D 1 24 ? 2.918 13.698 19.036 1.00 33.47 20 SER D N 1
ATOM 2755 C CA . SER D 1 24 ? 3.409 13.165 17.788 1.00 34.18 20 SER D CA 1
ATOM 2756 C C . SER D 1 24 ? 4.066 14.245 16.904 1.00 34.61 20 SER D C 1
ATOM 2757 O O . SER D 1 24 ? 3.523 15.336 16.777 1.00 35.51 20 SER D O 1
ATOM 2760 N N . TYR D 1 25 ? 5.211 13.916 16.299 1.00 33.24 21 TYR D N 1
ATOM 2761 C CA . TYR D 1 25 ? 5.906 14.786 15.339 1.00 34.00 21 TYR D CA 1
ATOM 2762 C C . TYR D 1 25 ? 5.820 14.203 13.903 1.00 34.18 21 TYR D C 1
ATOM 2763 O O . TYR D 1 25 ? 6.684 13.437 13.445 1.00 33.40 21 TYR D O 1
ATOM 2772 N N . ALA D 1 26 ? 4.750 14.561 13.205 1.00 35.01 22 ALA D N 1
ATOM 2773 C CA . ALA D 1 26 ? 4.548 14.079 11.849 1.00 35.66 22 ALA D CA 1
ATOM 2774 C C . ALA D 1 26 ? 4.304 15.186 10.794 1.00 36.19 22 ALA D C 1
ATOM 2775 O O . ALA D 1 26 ? 3.326 15.127 10.071 1.00 36.77 22 ALA D O 1
ATOM 2777 N N . PRO D 1 27 ? 5.219 16.172 10.676 1.00 36.63 23 PRO D N 1
ATOM 2778 C CA . PRO D 1 27 ? 4.944 17.216 9.690 1.00 37.40 23 PRO D CA 1
ATOM 2779 C C . PRO D 1 27 ? 5.019 16.727 8.225 1.00 37.51 23 PRO D C 1
ATOM 2780 O O . PRO D 1 27 ? 4.402 17.318 7.361 1.00 38.27 23 PRO D O 1
ATOM 2784 N N . TYR D 1 28 ? 5.728 15.636 7.957 1.00 36.91 24 TYR D N 1
ATOM 2785 C CA . TYR D 1 28 ? 6.005 15.243 6.566 1.00 37.55 24 TYR D CA 1
ATOM 2786 C C . TYR D 1 28 ? 4.895 14.424 5.930 1.00 36.94 24 TYR D C 1
ATOM 2787 O O . TYR D 1 28 ? 4.680 14.484 4.739 1.00 37.27 24 TYR D O 1
ATOM 2796 N N . SER D 1 29 ? 4.171 13.693 6.760 1.00 36.65 25 SER D N 1
ATOM 2797 C CA . SER D 1 29 ? 3.044 12.871 6.332 1.00 36.31 25 SER D CA 1
ATOM 2798 C C . SER D 1 29 ? 1.719 13.484 6.774 1.00 36.86 25 SER D C 1
ATOM 2799 O O . SER D 1 29 ? 0.674 13.204 6.192 1.00 37.07 25 SER D O 1
ATOM 2802 N N . ASN D 1 30 ? 1.757 14.290 7.832 1.00 37.00 26 ASN D N 1
ATOM 2803 C CA . ASN D 1 30 ? 0.528 14.703 8.534 1.00 38.26 26 ASN D CA 1
ATOM 2804 C C . ASN D 1 30 ? -0.329 13.492 8.935 1.00 37.98 26 ASN D C 1
ATOM 2805 O O . ASN D 1 30 ? -1.541 13.512 8.822 1.00 39.04 26 ASN D O 1
ATOM 2810 N N . PHE D 1 31 ? 0.339 12.438 9.404 1.00 36.84 27 PHE D N 1
ATOM 2811 C CA . PHE D 1 31 ? -0.297 11.204 9.829 1.00 36.35 27 PHE D CA 1
ATOM 2812 C C . PHE D 1 31 ? 0.264 10.890 11.215 1.00 35.12 27 PHE D C 1
ATOM 2813 O O . PHE D 1 31 ? 1.251 10.156 11.366 1.00 34.02 27 PHE D O 1
ATOM 2821 N N . PRO D 1 32 ? -0.348 11.486 12.242 1.00 35.17 28 PRO D N 1
ATOM 2822 C CA . PRO D 1 32 ? 0.115 11.268 13.617 1.00 33.61 28 PRO D CA 1
ATOM 2823 C C . PRO D 1 32 ? -0.330 9.893 14.180 1.00 32.33 28 PRO D C 1
ATOM 2824 O O . PRO D 1 32 ? -1.445 9.385 13.874 1.00 32.60 28 PRO D O 1
ATOM 2828 N N . VAL D 1 33 ? 0.556 9.292 14.969 1.00 29.99 29 VAL D N 1
ATOM 2829 C CA . VAL D 1 33 ? 0.339 7.958 15.539 1.00 28.71 29 VAL D CA 1
ATOM 2830 C C . VAL D 1 33 ? 0.767 7.913 17.013 1.00 28.53 29 VAL D C 1
ATOM 2831 O O . VAL D 1 33 ? 1.831 8.444 17.400 1.00 29.11 29 VAL D O 1
ATOM 2835 N N . GLY D 1 34 ? -0.042 7.256 17.822 1.00 28.24 30 GLY D N 1
ATOM 2836 C CA . GLY D 1 34 ? 0.296 6.997 19.202 1.00 28.48 30 GLY D CA 1
ATOM 2837 C C . GLY D 1 34 ? 0.236 5.507 19.446 1.00 28.97 30 GLY D C 1
ATOM 2838 O O . GLY D 1 34 ? -0.476 4.788 18.735 1.00 28.61 30 GLY D O 1
ATOM 2839 N N . VAL D 1 35 ? 1.027 5.030 20.413 1.00 28.55 31 VAL D N 1
ATOM 2840 C CA . VAL D 1 35 ? 1.006 3.613 20.770 1.00 28.19 31 VAL D CA 1
ATOM 2841 C C . VAL D 1 35 ? 1.117 3.490 22.267 1.00 28.45 31 VAL D C 1
ATOM 2842 O O . VAL D 1 35 ? 1.704 4.339 22.927 1.00 29.34 31 VAL D O 1
ATOM 2846 N N . ALA D 1 36 ? 0.567 2.419 22.805 1.00 28.50 32 ALA D N 1
ATOM 2847 C CA . ALA D 1 36 ? 0.612 2.202 24.219 1.00 28.97 32 ALA D CA 1
ATOM 2848 C C . ALA D 1 36 ? 0.684 0.696 24.428 1.00 29.34 32 ALA D C 1
ATOM 2849 O O . ALA D 1 36 ? 0.070 -0.081 23.676 1.00 29.00 32 ALA D O 1
ATOM 2851 N N . GLY D 1 37 ? 1.404 0.312 25.485 1.00 30.06 33 GLY D N 1
ATOM 2852 C CA . GLY D 1 37 ? 1.736 -1.070 25.757 1.00 30.11 33 GLY D CA 1
ATOM 2853 C C . GLY D 1 37 ? 1.674 -1.356 27.242 1.00 30.87 33 GLY D C 1
ATOM 2854 O O . GLY D 1 37 ? 1.948 -0.480 28.051 1.00 30.89 33 GLY D O 1
ATOM 2855 N N . PHE D 1 38 ? 1.271 -2.577 27.594 1.00 31.17 34 PHE D N 1
ATOM 2856 C CA . PHE D 1 38 ? 1.505 -3.108 28.938 1.00 31.69 34 PHE D CA 1
ATOM 2857 C C . PHE D 1 38 ? 2.754 -3.964 28.951 1.00 31.42 34 PHE D C 1
ATOM 2858 O O . PHE D 1 38 ? 2.966 -4.786 28.060 1.00 31.23 34 PHE D O 1
ATOM 2866 N N . VAL D 1 39 ? 3.597 -3.757 29.951 1.00 31.94 35 VAL D N 1
ATOM 2867 C CA . VAL D 1 39 ? 4.807 -4.574 30.100 1.00 31.78 35 VAL D CA 1
ATOM 2868 C C . VAL D 1 39 ? 4.430 -5.739 31.033 1.00 32.92 35 VAL D C 1
ATOM 2869 O O . VAL D 1 39 ? 3.345 -5.719 31.640 1.00 33.20 35 VAL D O 1
ATOM 2873 N N . ASN D 1 40 ? 5.282 -6.762 31.105 1.00 33.25 36 ASN D N 1
ATOM 2874 C CA . ASN D 1 40 ? 5.017 -7.951 31.912 1.00 34.15 36 ASN D CA 1
ATOM 2875 C C . ASN D 1 40 ? 5.027 -7.716 33.428 1.00 36.03 36 ASN D C 1
ATOM 2876 O O . ASN D 1 40 ? 4.643 -8.612 34.186 1.00 36.84 36 ASN D O 1
ATOM 2881 N N . ASP D 1 41 ? 5.458 -6.523 33.862 1.00 36.75 37 ASP D N 1
ATOM 2882 C CA . ASP D 1 41 ? 5.273 -6.082 35.264 1.00 37.87 37 ASP D CA 1
ATOM 2883 C C . ASP D 1 41 ? 4.014 -5.226 35.479 1.00 37.88 37 ASP D C 1
ATOM 2884 O O . ASP D 1 41 ? 3.800 -4.676 36.568 1.00 38.15 37 ASP D O 1
ATOM 2889 N N . GLY D 1 42 ? 3.211 -5.086 34.426 1.00 37.48 38 GLY D N 1
ATOM 2890 C CA . GLY D 1 42 ? 1.980 -4.296 34.477 1.00 37.91 38 GLY D CA 1
ATOM 2891 C C . GLY D 1 42 ? 2.045 -2.802 34.162 1.00 37.61 38 GLY D C 1
ATOM 2892 O O . GLY D 1 42 ? 0.995 -2.134 34.116 1.00 38.03 38 GLY D O 1
ATOM 2893 N N . ARG D 1 43 ? 3.246 -2.253 33.984 1.00 36.37 39 ARG D N 1
ATOM 2894 C CA . ARG D 1 43 ? 3.343 -0.824 33.659 1.00 36.22 39 ARG D CA 1
ATOM 2895 C C . ARG D 1 43 ? 2.987 -0.487 32.212 1.00 35.84 39 ARG D C 1
ATOM 2896 O O . ARG D 1 43 ? 3.204 -1.283 31.273 1.00 34.97 39 ARG D O 1
ATOM 2904 N N . LEU D 1 44 ? 2.421 0.704 32.068 1.00 36.00 40 LEU D N 1
ATOM 2905 C CA . LEU D 1 44 ? 1.990 1.231 30.788 1.00 35.76 40 LEU D CA 1
ATOM 2906 C C . LEU D 1 44 ? 3.107 2.065 30.186 1.00 34.61 40 LEU D C 1
ATOM 2907 O O . LEU D 1 44 ? 3.595 2.990 30.824 1.00 35.57 40 LEU D O 1
ATOM 2912 N N . ILE D 1 45 ? 3.511 1.733 28.967 1.00 32.56 41 ILE D N 1
ATOM 2913 C CA . ILE D 1 45 ? 4.401 2.589 28.215 1.00 31.44 41 ILE D CA 1
ATOM 2914 C C . ILE D 1 45 ? 3.757 3.086 26.925 1.00 31.18 41 ILE D C 1
ATOM 2915 O O . ILE D 1 45 ? 2.734 2.560 26.510 1.00 31.26 41 ILE D O 1
ATOM 2920 N N . THR D 1 46 ? 4.324 4.138 26.332 1.00 30.85 42 THR D N 1
ATOM 2921 C CA . THR D 1 46 ? 3.760 4.768 25.129 1.00 29.94 42 THR D CA 1
ATOM 2922 C C . THR D 1 46 ? 4.888 5.196 24.200 1.00 29.28 42 THR D C 1
ATOM 2923 O O . THR D 1 46 ? 6.058 5.130 24.571 1.00 28.51 42 THR D O 1
ATOM 2927 N N . GLY D 1 47 ? 4.512 5.644 22.999 1.00 28.76 43 GLY D N 1
ATOM 2928 C CA . GLY D 1 47 ? 5.453 6.086 21.970 1.00 27.84 43 GLY D CA 1
ATOM 2929 C C . GLY D 1 47 ? 4.666 6.849 20.918 1.00 28.20 43 GLY D C 1
ATOM 2930 O O . GLY D 1 47 ? 3.468 6.583 20.724 1.00 28.41 43 GLY D O 1
ATOM 2931 N N . VAL D 1 48 ? 5.325 7.814 20.282 1.00 27.15 44 VAL D N 1
ATOM 2932 C CA . VAL D 1 48 ? 4.749 8.589 19.187 1.00 27.89 44 VAL D CA 1
ATOM 2933 C C . VAL D 1 48 ? 5.697 8.530 18.008 1.00 28.41 44 VAL D C 1
ATOM 2934 O O . VAL D 1 48 ? 6.927 8.337 18.187 1.00 28.52 44 VAL D O 1
ATOM 2938 N N . ASN D 1 49 ? 5.160 8.693 16.804 1.00 28.58 45 ASN D N 1
ATOM 2939 C CA . ASN D 1 49 ? 6.041 8.685 15.649 1.00 28.77 45 ASN D CA 1
ATOM 2940 C C . ASN D 1 49 ? 6.820 9.961 15.578 1.00 28.85 45 ASN D C 1
ATOM 2941 O O . ASN D 1 49 ? 6.302 11.001 15.955 1.00 28.96 45 ASN D O 1
ATOM 2946 N N . VAL D 1 50 ? 8.063 9.869 15.096 1.00 28.73 46 VAL D N 1
ATOM 2947 C CA . VAL D 1 50 ? 8.902 11.053 14.886 1.00 28.96 46 VAL D CA 1
ATOM 2948 C C . VAL D 1 50 ? 9.531 11.122 13.462 1.00 30.29 46 VAL D C 1
ATOM 2949 O O . VAL D 1 50 ? 10.500 10.405 13.138 1.00 30.41 46 VAL D O 1
ATOM 2953 N N . GLU D 1 51 ? 8.973 11.984 12.611 1.00 30.25 47 GLU D N 1
ATOM 2954 C CA . GLU D 1 51 ? 9.410 12.025 11.224 1.00 31.34 47 GLU D CA 1
ATOM 2955 C C . GLU D 1 51 ? 10.703 12.816 11.028 1.00 31.63 47 GLU D C 1
ATOM 2956 O O . GLU D 1 51 ? 11.177 13.486 11.941 1.00 32.06 47 GLU D O 1
ATOM 2962 N N . ASN D 1 52 ? 11.278 12.718 9.843 1.00 32.18 48 ASN D N 1
ATOM 2963 C CA . ASN D 1 52 ? 12.511 13.449 9.530 1.00 33.71 48 ASN D CA 1
ATOM 2964 C C . ASN D 1 52 ? 12.504 13.846 8.057 1.00 34.53 48 ASN D C 1
ATOM 2965 O O . ASN D 1 52 ? 11.808 13.220 7.238 1.00 34.60 48 ASN D O 1
ATOM 2970 N N . ALA D 1 53 ? 13.240 14.907 7.747 1.00 35.44 49 ALA D N 1
ATOM 2971 C CA . ALA D 1 53 ? 13.337 15.430 6.392 1.00 37.52 49 ALA D CA 1
ATOM 2972 C C . ALA D 1 53 ? 13.755 14.320 5.425 1.00 38.39 49 ALA D C 1
ATOM 2973 O O . ALA D 1 53 ? 13.207 14.214 4.325 1.00 38.54 49 ALA D O 1
ATOM 2975 N N . SER D 1 54 ? 14.715 13.491 5.862 1.00 39.12 50 SER D N 1
ATOM 2976 C CA . SER D 1 54 ? 15.034 12.223 5.198 1.00 39.13 50 SER D CA 1
ATOM 2977 C C . SER D 1 54 ? 14.005 11.186 5.670 1.00 38.70 50 SER D C 1
ATOM 2978 O O . SER D 1 54 ? 14.019 10.732 6.818 1.00 38.32 50 SER D O 1
ATOM 2981 N N . TYR D 1 55 ? 13.089 10.841 4.771 1.00 38.94 51 TYR D N 1
ATOM 2982 C CA . TYR D 1 55 ? 11.945 9.984 5.078 1.00 38.35 51 TYR D CA 1
ATOM 2983 C C . TYR D 1 55 ? 12.346 8.713 5.835 1.00 37.64 51 TYR D C 1
ATOM 2984 O O . TYR D 1 55 ? 11.728 8.370 6.860 1.00 36.62 51 TYR D O 1
ATOM 2993 N N . GLY D 1 56 ? 13.387 8.034 5.340 1.00 37.10 52 GLY D N 1
ATOM 2994 C CA . GLY D 1 56 ? 13.862 6.785 5.942 1.00 36.69 52 GLY D CA 1
ATOM 2995 C C . GLY D 1 56 ? 14.527 6.882 7.320 1.00 36.48 52 GLY D C 1
ATOM 2996 O O . GLY D 1 56 ? 14.988 5.876 7.859 1.00 35.68 52 GLY D O 1
ATOM 2997 N N . LEU D 1 57 ? 14.595 8.088 7.898 1.00 36.20 53 LEU D N 1
ATOM 2998 C CA . LEU D 1 57 ? 15.097 8.236 9.269 1.00 35.01 53 LEU D CA 1
ATOM 2999 C C . LEU D 1 57 ? 13.917 8.413 10.220 1.00 34.37 53 LEU D C 1
ATOM 3000 O O . LEU D 1 57 ? 14.098 8.653 11.412 1.00 34.49 53 LEU D O 1
ATOM 3005 N N . ALA D 1 58 ? 12.697 8.278 9.695 1.00 33.78 54 ALA D N 1
ATOM 3006 C CA . ALA D 1 58 ? 11.511 8.360 10.539 1.00 32.39 54 ALA D CA 1
ATOM 3007 C C . ALA D 1 58 ? 11.499 7.206 11.540 1.00 31.75 54 ALA D C 1
ATOM 3008 O O . ALA D 1 58 ? 11.827 6.058 11.183 1.00 31.06 54 ALA D O 1
ATOM 3010 N N . LEU D 1 59 ? 11.110 7.537 12.776 1.00 30.46 55 LEU D N 1
ATOM 3011 C CA . LEU D 1 59 ? 10.846 6.568 13.831 1.00 30.06 55 LEU D CA 1
ATOM 3012 C C . LEU D 1 59 ? 9.344 6.304 13.968 1.00 29.92 55 LEU D C 1
ATOM 3013 O O . LEU D 1 59 ? 8.564 7.258 14.113 1.00 30.60 55 LEU D O 1
ATOM 3018 N N . CYS D 1 60 ? 8.928 5.035 13.937 1.00 29.18 56 CYS D N 1
ATOM 3019 C CA . CYS D 1 60 ? 7.514 4.722 14.151 1.00 28.38 56 CYS D CA 1
ATOM 3020 C C . CYS D 1 60 ? 7.183 4.879 15.622 1.00 27.51 56 CYS D C 1
ATOM 3021 O O . CYS D 1 60 ? 8.082 4.898 16.457 1.00 26.83 56 CYS D O 1
ATOM 3024 N N . ALA D 1 61 ? 5.892 5.002 15.925 1.00 26.36 57 ALA D N 1
ATOM 3025 C CA . ALA D 1 61 ? 5.411 5.049 17.295 1.00 26.15 57 ALA D CA 1
ATOM 3026 C C . ALA D 1 61 ? 5.939 3.853 18.102 1.00 25.96 57 ALA D C 1
ATOM 3027 O O . ALA D 1 61 ? 6.384 4.034 19.248 1.00 26.42 57 ALA D O 1
ATOM 3029 N N . GLU D 1 62 ? 5.917 2.660 17.497 1.00 25.31 58 GLU D N 1
ATOM 3030 C CA . GLU D 1 62 ? 6.350 1.412 18.150 1.00 26.30 58 GLU D CA 1
ATOM 3031 C C . GLU D 1 62 ? 7.843 1.442 18.515 1.00 26.62 58 GLU D C 1
ATOM 3032 O O . GLU D 1 62 ? 8.208 0.956 19.586 1.00 26.62 58 GLU D O 1
ATOM 3038 N N . CYS D 1 63 ? 8.677 1.994 17.622 1.00 27.22 59 CYS D N 1
ATOM 3039 C CA . CYS D 1 63 ? 10.110 2.321 17.922 1.00 28.21 59 CYS D CA 1
ATOM 3040 C C . CYS D 1 63 ? 10.232 3.168 19.209 1.00 28.42 59 CYS D C 1
ATOM 3041 O O . CYS D 1 63 ? 11.059 2.861 20.087 1.00 27.38 59 CYS D O 1
ATOM 3044 N N . SER D 1 64 ? 9.397 4.222 19.319 1.00 27.76 60 SER D N 1
ATOM 3045 C CA . SER D 1 64 ? 9.555 5.136 20.424 1.00 28.00 60 SER D CA 1
ATOM 3046 C C . SER D 1 64 ? 9.250 4.397 21.702 1.00 28.39 60 SER D C 1
ATOM 3047 O O . SER D 1 64 ? 9.980 4.528 22.689 1.00 29.63 60 SER D O 1
ATOM 3050 N N . MET D 1 65 ? 8.233 3.552 21.624 1.00 28.47 61 MET D N 1
ATOM 3051 C CA . MET D 1 65 ? 7.773 2.759 22.753 1.00 29.37 61 MET D CA 1
ATOM 3052 C C . MET D 1 65 ? 8.795 1.740 23.202 1.00 28.83 61 MET D C 1
ATOM 3053 O O . MET D 1 65 ? 9.014 1.566 24.394 1.00 29.51 61 MET D O 1
ATOM 3058 N N . ILE D 1 66 ? 9.413 1.071 22.238 1.00 29.42 62 ILE D N 1
ATOM 3059 C CA . ILE D 1 66 ? 10.552 0.196 22.513 1.00 29.21 62 ILE D CA 1
ATOM 3060 C C . ILE D 1 66 ? 11.657 0.932 23.287 1.00 29.51 62 ILE D C 1
ATOM 3061 O O . ILE D 1 66 ? 12.110 0.453 24.322 1.00 30.16 62 ILE D O 1
ATOM 3066 N N . SER D 1 67 ? 12.049 2.116 22.835 1.00 29.25 63 SER D N 1
ATOM 3067 C CA . SER D 1 67 ? 13.011 2.948 23.604 1.00 29.03 63 SER D CA 1
ATOM 3068 C C . SER D 1 67 ? 12.550 3.257 25.029 1.00 28.83 63 SER D C 1
ATOM 3069 O O . SER D 1 67 ? 13.380 3.371 25.937 1.00 28.85 63 SER D O 1
ATOM 3072 N N . ALA D 1 68 ? 11.234 3.425 25.212 1.00 27.01 64 ALA D N 1
ATOM 3073 C CA . ALA D 1 68 ? 10.704 3.695 26.533 1.00 27.46 64 ALA D CA 1
ATOM 3074 C C . ALA D 1 68 ? 10.790 2.418 27.395 1.00 27.99 64 ALA D C 1
ATOM 3075 O O . ALA D 1 68 ? 11.114 2.477 28.581 1.00 28.60 64 ALA D O 1
ATOM 3077 N N . LEU D 1 69 ? 10.541 1.263 26.771 1.00 28.07 65 LEU D N 1
ATOM 3078 C CA . LEU D 1 69 ? 10.631 -0.023 27.448 1.00 27.96 65 LEU D CA 1
ATOM 3079 C C . LEU D 1 69 ? 11.985 -0.177 28.158 1.00 29.56 65 LEU D C 1
ATOM 3080 O O . LEU D 1 69 ? 12.022 -0.552 29.346 1.00 30.12 65 LEU D O 1
ATOM 3085 N N . TYR D 1 70 ? 13.069 0.095 27.422 1.00 28.62 66 TYR D N 1
ATOM 3086 C CA . TYR D 1 70 ? 14.421 0.044 27.967 1.00 30.20 66 TYR D CA 1
ATOM 3087 C C . TYR D 1 70 ? 14.732 1.220 28.891 1.00 30.72 66 TYR D C 1
ATOM 3088 O O . TYR D 1 70 ? 15.333 1.014 29.941 1.00 31.48 66 TYR D O 1
ATOM 3097 N N . ALA D 1 71 ? 14.240 2.418 28.554 1.00 30.74 67 ALA D N 1
ATOM 3098 C CA . ALA D 1 71 ? 14.488 3.602 29.380 1.00 31.91 67 ALA D CA 1
ATOM 3099 C C . ALA D 1 71 ? 13.960 3.379 30.810 1.00 32.56 67 ALA D C 1
ATOM 3100 O O . ALA D 1 71 ? 14.614 3.771 31.751 1.00 32.61 67 ALA D O 1
ATOM 3102 N N . THR D 1 72 ? 12.829 2.676 30.941 1.00 32.19 68 THR D N 1
ATOM 3103 C CA . THR D 1 72 ? 12.240 2.371 32.229 1.00 32.73 68 THR D CA 1
ATOM 3104 C C . THR D 1 72 ? 12.632 1.000 32.823 1.00 33.84 68 THR D C 1
ATOM 3105 O O . THR D 1 72 ? 11.987 0.535 33.760 1.00 34.85 68 THR D O 1
ATOM 3109 N N . GLY D 1 73 ? 13.669 0.341 32.300 1.00 34.76 69 GLY D N 1
ATOM 3110 C CA . GLY D 1 73 ? 14.235 -0.872 32.952 1.00 35.46 69 GLY D CA 1
ATOM 3111 C C . GLY D 1 73 ? 14.075 -2.212 32.243 1.00 35.80 69 GLY D C 1
ATOM 3112 O O . GLY D 1 73 ? 14.376 -3.254 32.799 1.00 37.07 69 GLY D O 1
ATOM 3113 N N . GLY D 1 74 ? 13.603 -2.207 31.011 1.00 35.18 70 GLY D N 1
ATOM 3114 C CA . GLY D 1 74 ? 13.443 -3.446 30.271 1.00 35.60 70 GLY D CA 1
ATOM 3115 C C . GLY D 1 74 ? 12.220 -4.234 30.682 1.00 35.75 70 GLY D C 1
ATOM 3116 O O . GLY D 1 74 ? 11.285 -3.706 31.296 1.00 35.72 70 GLY D O 1
ATOM 3117 N N . GLY D 1 75 ? 12.243 -5.520 30.382 1.00 36.05 71 GLY D N 1
ATOM 3118 C CA . GLY D 1 75 ? 11.046 -6.321 30.540 1.00 36.36 71 GLY D CA 1
ATOM 3119 C C . GLY D 1 75 ? 10.575 -6.792 29.175 1.00 35.99 71 GLY D C 1
ATOM 3120 O O . GLY D 1 75 ? 11.301 -6.699 28.191 1.00 36.04 71 GLY D O 1
ATOM 3121 N N . ARG D 1 76 ? 9.371 -7.338 29.137 1.00 35.85 72 ARG D N 1
ATOM 3122 C CA . ARG D 1 76 ? 8.817 -7.927 27.952 1.00 35.71 72 ARG D CA 1
ATOM 3123 C C . ARG D 1 76 ? 7.469 -7.312 27.737 1.00 35.00 72 ARG D C 1
ATOM 3124 O O . ARG D 1 76 ? 6.676 -7.224 28.677 1.00 34.70 72 ARG D O 1
ATOM 3132 N N . LEU D 1 77 ? 7.193 -6.923 26.493 1.00 34.64 73 LEU D N 1
ATOM 3133 C CA . LEU D 1 77 ? 5.885 -6.393 26.114 1.00 34.07 73 LEU D CA 1
ATOM 3134 C C . LEU D 1 77 ? 4.836 -7.470 26.195 1.00 34.00 73 LEU D C 1
ATOM 3135 O O . LEU D 1 77 ? 5.084 -8.623 25.861 1.00 34.57 73 LEU D O 1
ATOM 3140 N N . VAL D 1 78 ? 3.649 -7.100 26.632 1.00 33.55 74 VAL D N 1
ATOM 3141 C CA . VAL D 1 78 ? 2.596 -8.078 26.775 1.00 33.73 74 VAL D CA 1
ATOM 3142 C C . VAL D 1 78 ? 1.355 -7.752 25.918 1.00 33.56 74 VAL D C 1
ATOM 3143 O O . VAL D 1 78 ? 0.715 -8.652 25.371 1.00 33.71 74 VAL D O 1
ATOM 3147 N N . ALA D 1 79 ? 1.033 -6.467 25.769 1.00 32.90 75 ALA D N 1
ATOM 3148 C CA . ALA D 1 79 ? -0.088 -6.069 24.922 1.00 32.74 75 ALA D CA 1
ATOM 3149 C C . ALA D 1 79 ? 0.159 -4.687 24.342 1.00 32.26 75 ALA D C 1
ATOM 3150 O O . ALA D 1 79 ? 0.659 -3.805 25.042 1.00 32.11 75 ALA D O 1
ATOM 3152 N N . VAL D 1 80 ? -0.203 -4.496 23.074 1.00 31.65 76 VAL D N 1
ATOM 3153 C CA . VAL D 1 80 ? 0.080 -3.238 22.373 1.00 31.46 76 VAL D CA 1
ATOM 3154 C C . VAL D 1 80 ? -1.124 -2.778 21.545 1.00 32.26 76 VAL D C 1
ATOM 3155 O O . VAL D 1 80 ? -1.777 -3.594 20.872 1.00 32.35 76 VAL D O 1
ATOM 3159 N N . TYR D 1 81 ? -1.393 -1.469 21.589 1.00 32.08 77 TYR D N 1
ATOM 3160 C CA . TYR D 1 81 ? -2.489 -0.849 20.847 1.00 32.43 77 TYR D CA 1
ATOM 3161 C C . TYR D 1 81 ? -1.961 0.418 20.147 1.00 32.35 77 TYR D C 1
ATOM 3162 O O . TYR D 1 81 ? -1.606 1.405 20.818 1.00 32.27 77 TYR D O 1
ATOM 3171 N N . CYS D 1 82 ? -1.902 0.378 18.814 1.00 32.40 78 CYS D N 1
ATOM 3172 C CA A CYS D 1 82 ? -1.440 1.515 18.021 0.70 32.78 78 CYS D CA 1
ATOM 3173 C CA B CYS D 1 82 ? -1.453 1.510 17.979 0.30 32.01 78 CYS D CA 1
ATOM 3174 C C . CYS D 1 82 ? -2.635 2.272 17.415 1.00 33.48 78 CYS D C 1
ATOM 3175 O O . CYS D 1 82 ? -3.632 1.659 16.973 1.00 34.48 78 CYS D O 1
ATOM 3180 N N . VAL D 1 83 ? -2.548 3.602 17.409 1.00 33.14 79 VAL D N 1
ATOM 3181 C CA . VAL D 1 83 ? -3.666 4.424 16.934 1.00 33.94 79 VAL D CA 1
ATOM 3182 C C . VAL D 1 83 ? -3.323 5.458 15.871 1.00 34.38 79 VAL D C 1
ATOM 3183 O O . VAL D 1 83 ? -2.201 6.013 15.840 1.00 33.47 79 VAL D O 1
ATOM 3187 N N . ASP D 1 84 ? -4.293 5.728 14.998 1.00 34.92 80 ASP D N 1
ATOM 3188 C CA . ASP D 1 84 ? -4.131 6.801 14.033 1.00 34.97 80 ASP D CA 1
ATOM 3189 C C . ASP D 1 84 ? -4.834 8.076 14.536 1.00 36.48 80 ASP D C 1
ATOM 3190 O O . ASP D 1 84 ? -5.298 8.118 15.684 1.00 36.67 80 ASP D O 1
ATOM 3195 N N . GLY D 1 85 ? -4.917 9.100 13.681 1.00 37.49 81 GLY D N 1
ATOM 3196 C CA . GLY D 1 85 ? -5.520 10.391 14.033 1.00 39.17 81 GLY D CA 1
ATOM 3197 C C . GLY D 1 85 ? -6.988 10.361 14.456 1.00 41.28 81 GLY D C 1
ATOM 3198 O O . GLY D 1 85 ? -7.464 11.311 15.079 1.00 41.91 81 GLY D O 1
ATOM 3199 N N . ASN D 1 86 ? -7.703 9.281 14.127 1.00 42.31 82 ASN D N 1
ATOM 3200 C CA . ASN D 1 86 ? -9.110 9.122 14.541 1.00 44.22 82 ASN D CA 1
ATOM 3201 C C . ASN D 1 86 ? -9.251 8.243 15.770 1.00 43.86 82 ASN D C 1
ATOM 3202 O O . ASN D 1 86 ? -10.369 8.044 16.277 1.00 44.40 82 ASN D O 1
ATOM 3207 N N . GLY D 1 87 ? -8.115 7.730 16.247 1.00 41.86 83 GLY D N 1
ATOM 3208 C CA . GLY D 1 87 ? -8.111 6.833 17.392 1.00 41.51 83 GLY D CA 1
ATOM 3209 C C . GLY D 1 87 ? -8.447 5.399 17.030 1.00 41.39 83 GLY D C 1
ATOM 3210 O O . GLY D 1 87 ? -8.624 4.555 17.906 1.00 41.31 83 GLY D O 1
ATOM 3211 N N . ASP D 1 88 ? -8.525 5.120 15.735 1.00 41.80 84 ASP D N 1
ATOM 3212 C CA . ASP D 1 88 ? -8.786 3.776 15.253 1.00 42.20 84 ASP D CA 1
ATOM 3213 C C . ASP D 1 88 ? -7.516 2.914 15.320 1.00 41.14 84 ASP D C 1
ATOM 3214 O O . ASP D 1 88 ? -6.372 3.423 15.275 1.00 40.13 84 ASP D O 1
ATOM 3219 N N . SER D 1 89 ? -7.736 1.614 15.462 1.00 40.66 85 SER D N 1
ATOM 3220 C CA . SER D 1 89 ? -6.671 0.646 15.541 1.00 39.67 85 SER D CA 1
ATOM 3221 C C . SER D 1 89 ? -5.772 0.692 14.305 1.00 39.28 85 SER D C 1
ATOM 3222 O O . SER D 1 89 ? -6.264 0.831 13.192 1.00 40.76 85 SER D O 1
ATOM 3225 N N . LEU D 1 90 ? -4.467 0.556 14.489 1.00 37.59 86 LEU D N 1
ATOM 3226 C CA . LEU D 1 90 ? -3.554 0.661 13.365 1.00 37.29 86 LEU D CA 1
ATOM 3227 C C . LEU D 1 90 ? -2.583 -0.523 13.327 1.00 36.28 86 LEU D C 1
ATOM 3228 O O . LEU D 1 90 ? -2.044 -0.909 14.344 1.00 35.32 86 LEU D O 1
ATOM 3233 N N . MET D 1 91 ? -2.386 -1.110 12.151 1.00 36.96 87 MET D N 1
ATOM 3234 C CA . MET D 1 91 ? -1.471 -2.254 11.988 1.00 37.25 87 MET D CA 1
ATOM 3235 C C . MET D 1 91 ? 0.023 -1.861 11.978 1.00 35.13 87 MET D C 1
ATOM 3236 O O . MET D 1 91 ? 0.404 -0.956 11.260 1.00 35.02 87 MET D O 1
ATOM 3241 N N . PRO D 1 92 ? 0.864 -2.540 12.783 1.00 33.96 88 PRO D N 1
ATOM 3242 C CA . PRO D 1 92 ? 2.306 -2.218 12.737 1.00 32.74 88 PRO D CA 1
ATOM 3243 C C . PRO D 1 92 ? 2.898 -2.534 11.365 1.00 32.62 88 PRO D C 1
ATOM 3244 O O . PRO D 1 92 ? 2.593 -3.578 10.784 1.00 33.07 88 PRO D O 1
ATOM 3248 N N . CYS D 1 93 ? 3.725 -1.642 10.835 1.00 31.75 89 CYS D N 1
ATOM 3249 C CA . CYS D 1 93 ? 4.405 -1.956 9.601 1.00 32.05 89 CYS D CA 1
ATOM 3250 C C . CYS D 1 93 ? 5.366 -3.118 9.892 1.00 31.72 89 CYS D C 1
ATOM 3251 O O . CYS D 1 93 ? 5.583 -3.465 11.043 1.00 30.89 89 CYS D O 1
ATOM 3254 N N . GLY D 1 94 ? 5.925 -3.704 8.840 1.00 32.13 90 GLY D N 1
ATOM 3255 C CA . GLY D 1 94 ? 6.826 -4.839 8.942 1.00 32.29 90 GLY D CA 1
ATOM 3256 C C . GLY D 1 94 ? 7.981 -4.658 9.918 1.00 31.97 90 GLY D C 1
ATOM 3257 O O . GLY D 1 94 ? 8.271 -5.561 10.691 1.00 32.40 90 GLY D O 1
ATOM 3258 N N . ARG D 1 95 ? 8.640 -3.509 9.898 1.00 31.51 91 ARG D N 1
ATOM 3259 C CA . ARG D 1 95 ? 9.864 -3.318 10.707 1.00 31.38 91 ARG D CA 1
ATOM 3260 C C . ARG D 1 95 ? 9.462 -3.369 12.170 1.00 31.25 91 ARG D C 1
ATOM 3261 O O . ARG D 1 95 ? 10.159 -3.957 13.029 1.00 31.59 91 ARG D O 1
ATOM 3269 N N . CYS D 1 96 ? 8.306 -2.778 12.440 1.00 30.25 92 CYS D N 1
ATOM 3270 C CA . CYS D 1 96 ? 7.804 -2.683 13.795 1.00 30.23 92 CYS D CA 1
ATOM 3271 C C . CYS D 1 96 ? 7.337 -4.011 14.324 1.00 30.05 92 CYS D C 1
ATOM 3272 O O . CYS D 1 96 ? 7.516 -4.262 15.516 1.00 29.62 92 CYS D O 1
ATOM 3275 N N . ARG D 1 97 ? 6.797 -4.876 13.447 1.00 29.93 93 ARG D N 1
ATOM 3276 C CA . ARG D 1 97 ? 6.448 -6.242 13.856 1.00 30.37 93 ARG D CA 1
ATOM 3277 C C . ARG D 1 97 ? 7.735 -6.973 14.258 1.00 30.99 93 ARG D C 1
ATOM 3278 O O . ARG D 1 97 ? 7.752 -7.725 15.240 1.00 31.23 93 ARG D O 1
ATOM 3286 N N . GLN D 1 98 ? 8.825 -6.714 13.540 1.00 30.91 94 GLN D N 1
ATOM 3287 C CA . GLN D 1 98 ? 10.101 -7.291 13.943 1.00 31.46 94 GLN D CA 1
ATOM 3288 C C . GLN D 1 98 ? 10.573 -6.754 15.330 1.00 31.18 94 GLN D C 1
ATOM 3289 O O . GLN D 1 98 ? 11.021 -7.548 16.149 1.00 31.67 94 GLN D O 1
ATOM 3295 N N . LEU D 1 99 ? 10.447 -5.450 15.614 1.00 30.57 95 LEU D N 1
ATOM 3296 C CA . LEU D 1 99 ? 10.824 -4.936 16.958 1.00 30.59 95 LEU D CA 1
ATOM 3297 C C . LEU D 1 99 ? 9.971 -5.602 18.036 1.00 30.50 95 LEU D C 1
ATOM 3298 O O . LEU D 1 99 ? 10.514 -6.173 18.987 1.00 31.01 95 LEU D O 1
ATOM 3303 N N . LEU D 1 100 ? 8.650 -5.570 17.844 1.00 29.89 96 LEU D N 1
ATOM 3304 C CA . LEU D 1 100 ? 7.693 -6.145 18.775 1.00 30.08 96 LEU D CA 1
ATOM 3305 C C . LEU D 1 100 ? 7.938 -7.619 19.060 1.00 32.03 96 LEU D C 1
ATOM 3306 O O . LEU D 1 100 ? 7.778 -8.093 20.204 1.00 32.47 96 LEU D O 1
ATOM 3311 N N . TYR D 1 101 ? 8.310 -8.348 18.017 1.00 33.56 97 TYR D N 1
ATOM 3312 C CA . TYR D 1 101 ? 8.579 -9.754 18.145 1.00 35.30 97 TYR D CA 1
ATOM 3313 C C . TYR D 1 101 ? 9.759 -9.911 19.064 1.00 35.23 97 TYR D C 1
ATOM 3314 O O . TYR D 1 101 ? 9.723 -10.714 19.991 1.00 36.71 97 TYR D O 1
ATOM 3323 N N . GLU D 1 102 ? 10.811 -9.157 18.790 1.00 34.77 98 GLU D N 1
ATOM 3324 C CA . GLU D 1 102 ? 12.019 -9.270 19.566 1.00 35.21 98 GLU D CA 1
ATOM 3325 C C . GLU D 1 102 ? 11.792 -8.943 21.083 1.00 34.56 98 GLU D C 1
ATOM 3326 O O . GLU D 1 102 ? 12.459 -9.519 21.930 1.00 35.24 98 GLU D O 1
ATOM 3332 N N . HIS D 1 103 ? 10.820 -8.090 21.416 1.00 33.30 99 HIS D N 1
ATOM 3333 C CA . HIS D 1 103 ? 10.628 -7.659 22.802 1.00 33.06 99 HIS D CA 1
ATOM 3334 C C . HIS D 1 103 ? 9.374 -8.177 23.471 1.00 33.58 99 HIS D C 1
ATOM 3335 O O . HIS D 1 103 ? 9.168 -7.914 24.655 1.00 34.31 99 HIS D O 1
ATOM 3342 N N . GLY D 1 104 ? 8.558 -8.924 22.735 1.00 33.57 100 GLY D N 1
ATOM 3343 C CA . GLY D 1 104 ? 7.324 -9.473 23.281 1.00 34.11 100 GLY D CA 1
ATOM 3344 C C . GLY D 1 104 ? 7.168 -10.949 22.968 1.00 35.34 100 GLY D C 1
ATOM 3345 O O . GLY D 1 104 ? 6.367 -11.642 23.633 1.00 35.44 100 GLY D O 1
ATOM 3346 N N . GLY D 1 105 ? 7.910 -11.421 21.950 1.00 35.11 101 GLY D N 1
ATOM 3347 C CA . GLY D 1 105 ? 7.816 -12.800 21.495 1.00 36.47 101 GLY D CA 1
ATOM 3348 C C . GLY D 1 105 ? 6.491 -13.121 20.816 1.00 37.19 101 GLY D C 1
ATOM 3349 O O . GLY D 1 105 ? 5.661 -12.227 20.648 1.00 36.89 101 GLY D O 1
ATOM 3350 N N . PRO D 1 106 ? 6.268 -14.403 20.442 1.00 38.26 102 PRO D N 1
ATOM 3351 C CA . PRO D 1 106 ? 5.081 -14.834 19.669 1.00 38.70 102 PRO D CA 1
ATOM 3352 C C . PRO D 1 106 ? 3.727 -14.645 20.365 1.00 38.15 102 PRO D C 1
ATOM 3353 O O . PRO D 1 106 ? 2.698 -14.616 19.709 1.00 38.82 102 PRO D O 1
ATOM 3357 N N . GLU D 1 107 ? 3.730 -14.511 21.676 1.00 38.17 103 GLU D N 1
ATOM 3358 C CA . GLU D 1 107 ? 2.487 -14.473 22.448 1.00 37.76 103 GLU D CA 1
ATOM 3359 C C . GLU D 1 107 ? 2.090 -13.040 22.799 1.00 36.70 103 GLU D C 1
ATOM 3360 O O . GLU D 1 107 ? 1.106 -12.817 23.498 1.00 36.60 103 GLU D O 1
ATOM 3362 N N . LEU D 1 108 ? 2.862 -12.066 22.311 1.00 35.68 104 LEU D N 1
ATOM 3363 C CA . LEU D 1 108 ? 2.476 -10.667 22.448 1.00 34.60 104 LEU D CA 1
ATOM 3364 C C . LEU D 1 108 ? 1.120 -10.433 21.758 1.00 34.76 104 LEU D C 1
ATOM 3365 O O . LEU D 1 108 ? 0.923 -10.843 20.612 1.00 34.89 104 LEU D O 1
ATOM 3370 N N . LYS D 1 109 ? 0.198 -9.783 22.459 1.00 34.22 105 LYS D N 1
ATOM 3371 C CA . LYS D 1 109 ? -1.062 -9.387 21.849 1.00 34.72 105 LYS D CA 1
ATOM 3372 C C . LYS D 1 109 ? -1.001 -7.964 21.241 1.00 34.23 105 LYS D C 1
ATOM 3373 O O . LYS D 1 109 ? -0.558 -6.996 21.889 1.00 32.59 105 LYS D O 1
ATOM 3379 N N . ILE D 1 110 ? -1.444 -7.868 19.987 1.00 34.35 106 ILE D N 1
ATOM 3380 C CA . ILE D 1 110 ? -1.599 -6.596 19.288 1.00 34.60 106 ILE D CA 1
ATOM 3381 C C . ILE D 1 110 ? -3.071 -6.393 18.972 1.00 35.65 106 ILE D C 1
ATOM 3382 O O . ILE D 1 110 ? -3.711 -7.297 18.462 1.00 36.57 106 ILE D O 1
ATOM 3387 N N . MET D 1 111 ? -3.621 -5.221 19.248 1.00 36.07 107 MET D N 1
ATOM 3388 C CA . MET D 1 111 ? -4.968 -4.913 18.728 1.00 37.80 107 MET D CA 1
ATOM 3389 C C . MET D 1 111 ? -4.893 -4.560 17.226 1.00 37.88 107 MET D C 1
ATOM 3390 O O . MET D 1 111 ? -3.981 -3.882 16.785 1.00 37.72 107 MET D O 1
ATOM 3395 N N . THR D 1 112 ? -5.821 -5.080 16.439 1.00 39.40 108 THR D N 1
ATOM 3396 C CA . THR D 1 112 ? -5.847 -4.865 14.984 1.00 39.83 108 THR D CA 1
ATOM 3397 C C . THR D 1 112 ? -7.263 -4.494 14.576 1.00 41.54 108 THR D C 1
ATOM 3398 O O . THR D 1 112 ? -8.200 -4.777 15.326 1.00 42.11 108 THR D O 1
ATOM 3402 N N . PRO D 1 113 ? -7.427 -3.835 13.404 1.00 42.67 109 PRO D N 1
ATOM 3403 C CA . PRO D 1 113 ? -8.754 -3.505 12.858 1.00 44.87 109 PRO D CA 1
ATOM 3404 C C . PRO D 1 113 ? -9.745 -4.655 12.936 1.00 46.78 109 PRO D C 1
ATOM 3405 O O . PRO D 1 113 ? -10.945 -4.410 13.020 1.00 48.58 109 PRO D O 1
ATOM 3409 N N . LYS D 1 114 ? -9.228 -5.890 12.905 1.00 47.30 110 LYS D N 1
ATOM 3410 C CA . LYS D 1 114 ? -10.018 -7.122 13.002 1.00 49.23 110 LYS D CA 1
ATOM 3411 C C . LYS D 1 114 ? -9.956 -7.811 14.375 1.00 48.71 110 LYS D C 1
ATOM 3412 O O . LYS D 1 114 ? -10.243 -9.016 14.476 1.00 49.52 110 LYS D O 1
ATOM 3418 N N . GLY D 1 115 ? -9.596 -7.074 15.424 1.00 47.27 111 GLY D N 1
ATOM 3419 C CA . GLY D 1 115 ? -9.510 -7.663 16.762 1.00 47.08 111 GLY D CA 1
ATOM 3420 C C . GLY D 1 115 ? -8.103 -8.058 17.184 1.00 45.82 111 GLY D C 1
ATOM 3421 O O . GLY D 1 115 ? -7.141 -7.841 16.455 1.00 45.61 111 GLY D O 1
ATOM 3422 N N . VAL D 1 116 ? -7.979 -8.638 18.370 1.00 45.37 112 VAL D N 1
ATOM 3423 C CA . VAL D 1 116 ? -6.680 -8.994 18.929 1.00 43.70 112 VAL D CA 1
ATOM 3424 C C . VAL D 1 116 ? -6.011 -10.116 18.142 1.00 43.07 112 VAL D C 1
ATOM 3425 O O . VAL D 1 116 ? -6.642 -11.103 17.803 1.00 44.11 112 VAL D O 1
ATOM 3429 N N . GLN D 1 117 ? -4.734 -9.959 17.840 1.00 41.42 113 GLN D N 1
ATOM 3430 C CA . GLN D 1 117 ? -3.966 -11.009 17.178 1.00 41.30 113 GLN D CA 1
ATOM 3431 C C . GLN D 1 117 ? -2.650 -11.155 17.916 1.00 39.88 113 GLN D C 1
ATOM 3432 O O . GLN D 1 117 ? -2.222 -10.221 18.590 1.00 39.10 113 GLN D O 1
ATOM 3438 N N . THR D 1 118 ? -2.004 -12.313 17.809 1.00 38.81 114 THR D N 1
ATOM 3439 C CA . THR D 1 118 ? -0.708 -12.471 18.448 1.00 36.96 114 THR D CA 1
ATOM 3440 C C . THR D 1 118 ? 0.376 -12.207 17.414 1.00 35.92 114 THR D C 1
ATOM 3441 O O . THR D 1 118 ? 0.107 -12.240 16.222 1.00 35.55 114 THR D O 1
ATOM 3445 N N . MET D 1 119 ? 1.604 -11.972 17.873 1.00 35.28 115 MET D N 1
ATOM 3446 C CA . MET D 1 119 ? 2.747 -11.823 16.975 1.00 35.13 115 MET D CA 1
ATOM 3447 C C . MET D 1 119 ? 3.080 -13.065 16.168 1.00 36.16 115 MET D C 1
ATOM 3448 O O . MET D 1 119 ? 3.651 -12.961 15.078 1.00 36.85 115 MET D O 1
ATOM 3453 N N . ALA D 1 120 ? 2.739 -14.237 16.698 1.00 36.71 116 ALA D N 1
ATOM 3454 C CA . ALA D 1 120 ? 2.853 -15.483 15.938 1.00 37.67 116 ALA D CA 1
ATOM 3455 C C . ALA D 1 120 ? 1.996 -15.414 14.673 1.00 37.99 116 ALA D C 1
ATOM 3456 O O . ALA D 1 120 ? 2.418 -15.868 13.604 1.00 38.29 116 ALA D O 1
ATOM 3458 N N . GLN D 1 121 ? 0.789 -14.858 14.818 1.00 37.62 117 GLN D N 1
ATOM 3459 C CA . GLN D 1 121 ? -0.104 -14.645 13.690 1.00 38.17 117 GLN D CA 1
ATOM 3460 C C . GLN D 1 121 ? 0.360 -13.506 12.789 1.00 37.21 117 GLN D C 1
ATOM 3461 O O . GLN D 1 121 ? 0.236 -13.593 11.561 1.00 37.58 117 GLN D O 1
ATOM 3467 N N . LEU D 1 122 ? 0.886 -12.442 13.390 1.00 35.37 118 LEU D N 1
ATOM 3468 C CA . LEU D 1 122 ? 1.263 -11.257 12.615 1.00 34.51 118 LEU D CA 1
ATOM 3469 C C . LEU D 1 122 ? 2.623 -11.349 11.952 1.00 34.02 118 LEU D C 1
ATOM 3470 O O . LEU D 1 122 ? 2.828 -10.741 10.906 1.00 33.68 118 LEU D O 1
ATOM 3475 N N . LEU D 1 123 ? 3.542 -12.106 12.543 1.00 33.67 119 LEU D N 1
ATOM 3476 C CA . LEU D 1 123 ? 4.848 -12.304 11.928 1.00 34.95 119 LEU D CA 1
ATOM 3477 C C . LEU D 1 123 ? 5.260 -13.771 12.004 1.00 36.20 119 LEU D C 1
ATOM 3478 O O . LEU D 1 123 ? 6.184 -14.096 12.750 1.00 36.14 119 LEU D O 1
ATOM 3483 N N . PRO D 1 124 ? 4.587 -14.665 11.218 1.00 38.15 120 PRO D N 1
ATOM 3484 C CA . PRO D 1 124 ? 4.942 -16.109 11.170 1.00 39.67 120 PRO D CA 1
ATOM 3485 C C . PRO D 1 124 ? 6.399 -16.287 10.839 1.00 41.46 120 PRO D C 1
ATOM 3486 O O . PRO D 1 124 ? 6.925 -15.577 9.974 1.00 40.71 120 PRO D O 1
ATOM 3490 N N . GLN D 1 125 ? 7.046 -17.231 11.515 1.00 44.35 121 GLN D N 1
ATOM 3491 C CA . GLN D 1 125 ? 8.510 -17.381 11.426 1.00 47.05 121 GLN D CA 1
ATOM 3492 C C . GLN D 1 125 ? 8.923 -18.618 10.618 1.00 48.95 121 GLN D C 1
ATOM 3493 O O . GLN D 1 125 ? 8.204 -19.070 9.716 1.00 50.56 121 GLN D O 1
#

Secondary structure (DSSP, 8-state):
---HHHHHHHHHHHHTT-B-TTT----EEEEEETTS-EEEEE-B--SSGGGPBPHHHHHHHHHHHTT---EEEEEEE-TTS-B-PPPHHHHHHHHHHH-TT-EEEETTEEEEHHHHS--/--S--HHHHHHHHHHHGGG-B-TTT----EEEEEETTS-EEEEE-B--SSGGG-B-HHHHHHHHHHHTT---EEEEEEE-TTS-B-PPPHHHHHHHHHHH-TT-EEEETTEEEEHHHHS--/---HHHHHHHHHHHHTT-B-TTT----EEEEEETTS-EEEEE-B--SSGGG-B-HHHHHHHHHHHTT---EEEEEEE-TTS-B-PPPHHHHHHHHHHH-TT-EEEETTEEEEHHHHS--/-TTS--HHHHHHHHHHHHTT-B-TTT----EEEEEETTS-EEEEE-B--SSGGGPBPHHHHHHHHHHHTT---EEEEEEE-TTS-B-PPPHHHHHHHHHHH-TT-EEEETTEEEEHHHHS--

B-factor: mean 35.31, std 7.27, range [11.07, 70.21]

CATH classification: 3.40.140.10